Protein AF-G4HAF7-F1 (afdb_monomer_lite)

InterPro domains:
  IPR031161 Peptidase family M60 domain [PF13402] (34-99)
  IPR042279 Peptidase M60, enhancin-like domain 3 [G3DSA:1.10.390.30] (3-137)

Structure (mmCIF, N/CA/C/O backbone):
data_AF-G4HAF7-F1
#
_entry.id   AF-G4HAF7-F1
#
loop_
_atom_site.group_PDB
_atom_site.id
_atom_site.type_symbol
_atom_site.label_atom_id
_atom_site.label_alt_id
_atom_site.label_comp_id
_atom_site.label_asym_id
_atom_site.label_entity_id
_atom_site.label_seq_id
_atom_site.pdbx_PDB_ins_code
_atom_site.Cartn_x
_atom_site.Cartn_y
_atom_site.Cartn_z
_atom_site.occupancy
_atom_site.B_iso_or_equiv
_atom_site.auth_seq_id
_atom_site.auth_comp_id
_atom_site.auth_asym_id
_atom_site.auth_atom_id
_atom_site.pdbx_PDB_model_num
ATOM 1 N N . MET A 1 1 ? 30.354 18.054 -32.742 1.00 60.12 1 MET A N 1
ATOM 2 C CA . MET A 1 1 ? 30.202 17.429 -34.072 1.00 60.12 1 MET A CA 1
ATOM 3 C C . MET A 1 1 ? 30.451 18.497 -35.129 1.00 60.12 1 MET A C 1
ATOM 5 O O . MET A 1 1 ? 29.986 19.615 -34.930 1.00 60.12 1 MET A O 1
ATOM 9 N N . ILE A 1 2 ? 31.248 18.208 -36.164 1.00 74.06 2 ILE A N 1
ATOM 10 C CA . ILE A 1 2 ? 31.478 19.149 -37.274 1.00 74.06 2 ILE A CA 1
ATOM 11 C C . ILE A 1 2 ? 30.170 19.248 -38.061 1.00 74.06 2 ILE A C 1
ATOM 13 O O . ILE A 1 2 ? 29.570 18.222 -38.366 1.00 74.06 2 ILE A O 1
ATOM 17 N N . ARG A 1 3 ? 29.719 20.471 -38.337 1.00 81.06 3 ARG A N 1
ATOM 18 C CA . ARG A 1 3 ? 28.503 20.747 -39.108 1.00 81.06 3 ARG A CA 1
ATOM 19 C C . ARG A 1 3 ? 28.877 21.439 -40.411 1.00 81.06 3 ARG A C 1
ATOM 21 O O . ARG 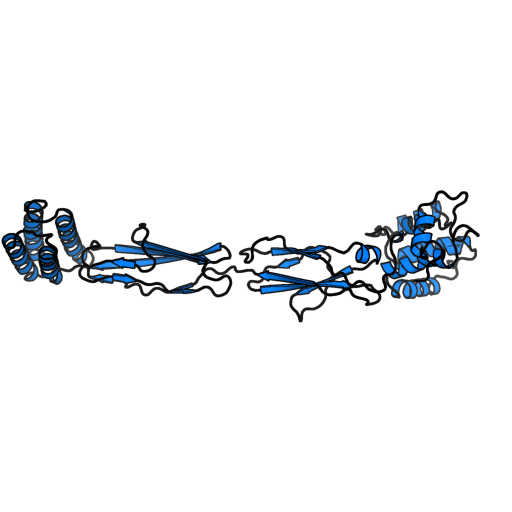A 1 3 ? 29.844 22.204 -40.439 1.00 81.06 3 ARG A O 1
ATOM 28 N N . ASN A 1 4 ? 28.133 21.160 -41.474 1.00 82.88 4 ASN A N 1
ATOM 29 C CA . ASN A 1 4 ? 28.279 21.844 -42.753 1.00 82.88 4 ASN A CA 1
ATOM 30 C C . ASN A 1 4 ? 27.682 23.270 -42.696 1.00 82.88 4 ASN A C 1
ATOM 32 O O . ASN A 1 4 ? 27.194 23.717 -41.656 1.00 82.88 4 ASN A O 1
ATOM 36 N N . ALA A 1 5 ? 27.724 23.995 -43.819 1.00 80.31 5 ALA A N 1
ATOM 37 C CA . ALA A 1 5 ? 27.204 25.363 -43.914 1.00 80.31 5 ALA A CA 1
ATOM 38 C C . ALA A 1 5 ? 25.693 25.475 -43.616 1.00 80.31 5 ALA A C 1
ATOM 40 O O . ALA A 1 5 ? 25.249 26.516 -43.139 1.00 80.31 5 ALA A O 1
ATOM 41 N N . ASP A 1 6 ? 24.936 24.396 -43.828 1.00 84.56 6 ASP A N 1
ATOM 42 C CA . ASP A 1 6 ? 23.498 24.301 -43.547 1.00 84.56 6 ASP A CA 1
ATOM 43 C C . ASP A 1 6 ? 23.204 23.841 -42.106 1.00 84.56 6 ASP A C 1
ATOM 45 O O . ASP A 1 6 ? 22.056 23.594 -41.741 1.00 84.56 6 ASP A O 1
ATOM 49 N N . GLY A 1 7 ? 24.237 23.700 -41.268 1.00 86.06 7 GLY A N 1
ATOM 50 C CA . GLY A 1 7 ? 24.111 23.278 -39.875 1.00 86.06 7 GLY A CA 1
ATOM 51 C C . GLY A 1 7 ? 23.881 21.776 -39.671 1.00 86.06 7 GLY A C 1
ATOM 52 O O . GLY A 1 7 ? 23.679 21.374 -38.521 1.00 86.06 7 GLY A O 1
ATOM 53 N N . LYS A 1 8 ? 23.947 20.967 -40.736 1.00 87.94 8 LYS A N 1
ATOM 54 C CA . LYS A 1 8 ? 23.787 19.505 -40.713 1.00 87.94 8 LYS A CA 1
ATOM 55 C C . LYS A 1 8 ? 25.094 18.817 -40.354 1.00 87.94 8 LYS A C 1
ATOM 57 O O . LYS A 1 8 ? 26.158 19.216 -40.837 1.00 87.94 8 LYS A O 1
ATOM 62 N N . ASP A 1 9 ? 25.026 17.790 -39.520 1.00 90.00 9 ASP A N 1
ATOM 63 C CA . ASP A 1 9 ? 26.158 16.895 -39.285 1.00 90.00 9 ASP A CA 1
ATOM 64 C C . ASP A 1 9 ? 26.115 15.651 -40.190 1.00 90.00 9 ASP A C 1
ATOM 66 O O . ASP A 1 9 ? 25.232 15.490 -41.033 1.00 90.00 9 ASP A O 1
ATOM 70 N N . PHE A 1 10 ? 27.110 14.774 -40.044 1.00 91.06 10 PHE A N 1
ATOM 71 C CA . PHE A 1 10 ? 27.232 13.574 -40.873 1.00 91.06 10 PHE A CA 1
ATOM 72 C C . PHE A 1 10 ? 26.073 12.581 -40.679 1.00 91.06 10 PHE A C 1
ATOM 74 O O . PHE A 1 10 ? 25.782 11.835 -41.611 1.00 91.06 10 PHE A O 1
ATOM 81 N N . TYR A 1 11 ? 25.393 12.577 -39.523 1.00 91.50 11 TYR A N 1
ATOM 82 C CA . TYR A 1 11 ? 24.207 11.742 -39.299 1.00 91.50 11 TYR A CA 1
ATOM 83 C C . TYR A 1 11 ? 22.990 12.322 -40.009 1.00 91.50 11 TYR A C 1
ATOM 85 O O . TYR A 1 11 ? 22.269 11.580 -40.667 1.00 91.50 11 TYR A O 1
ATOM 93 N N . ASP A 1 12 ? 22.793 13.640 -39.939 1.00 92.00 12 ASP A N 1
ATOM 94 C CA . ASP A 1 12 ? 21.685 14.296 -40.641 1.00 92.00 12 ASP A CA 1
ATOM 95 C C . ASP A 1 12 ? 21.792 14.051 -42.163 1.00 92.00 12 ASP A C 1
ATOM 97 O O . ASP A 1 12 ? 20.819 13.674 -42.814 1.00 92.00 12 ASP A O 1
ATOM 101 N N . LEU A 1 13 ? 23.004 14.166 -42.723 1.00 93.81 13 LEU A N 1
ATOM 102 C CA . LEU A 1 13 ? 23.277 13.873 -44.137 1.00 93.81 13 LEU A CA 1
ATOM 103 C C . LEU A 1 13 ? 23.095 12.387 -44.486 1.00 93.81 13 LEU A C 1
ATOM 105 O O . LEU A 1 13 ? 22.583 12.059 -45.556 1.00 93.81 13 LEU A O 1
ATOM 109 N N . ALA A 1 14 ? 23.502 11.484 -43.593 1.00 94.88 14 ALA A N 1
ATOM 110 C CA . ALA A 1 14 ? 23.286 10.050 -43.751 1.00 94.88 14 ALA A CA 1
ATOM 111 C C . ALA A 1 14 ? 21.793 9.686 -43.782 1.00 94.88 14 ALA A C 1
ATOM 113 O O . ALA A 1 14 ? 21.371 8.900 -44.632 1.00 94.88 14 ALA A O 1
ATOM 114 N N . PHE A 1 15 ? 20.989 10.264 -42.886 1.00 95.00 15 PHE A N 1
ATOM 115 C CA . PHE A 1 15 ? 19.544 10.037 -42.839 1.00 95.00 15 PHE A CA 1
ATOM 116 C C . PHE A 1 15 ? 18.868 10.527 -44.120 1.00 95.00 15 PHE A C 1
ATOM 118 O O . PHE A 1 15 ? 18.129 9.769 -44.746 1.00 95.00 15 PHE A O 1
ATOM 125 N N . GLU A 1 16 ? 19.215 11.730 -44.585 1.00 94.81 16 GLU A N 1
ATOM 126 C CA . GLU A 1 16 ? 18.728 12.255 -45.866 1.00 94.81 16 GLU A CA 1
ATOM 127 C C . GLU A 1 16 ? 19.120 11.361 -47.045 1.00 94.81 16 GLU A C 1
ATOM 129 O O . GLU A 1 16 ? 18.289 11.066 -47.905 1.00 94.81 16 GLU A O 1
ATOM 134 N N . TYR A 1 17 ? 20.363 10.870 -47.079 1.00 96.00 17 TYR A N 1
ATOM 135 C CA . TYR A 1 17 ? 20.796 9.915 -48.096 1.00 96.00 17 TYR A CA 1
ATOM 136 C C . TYR A 1 17 ? 19.921 8.657 -48.084 1.00 96.00 17 TYR A C 1
ATOM 138 O O . TYR A 1 17 ? 19.423 8.258 -49.141 1.00 96.00 17 TYR A O 1
ATOM 146 N N . MET A 1 18 ? 19.682 8.052 -46.919 1.00 95.50 18 MET A N 1
ATOM 147 C CA . MET A 1 18 ? 18.880 6.830 -46.789 1.00 95.50 18 MET A CA 1
ATOM 148 C C . MET A 1 18 ? 17.408 7.029 -47.161 1.00 95.50 18 MET A C 1
ATOM 150 O O . MET A 1 18 ? 16.818 6.121 -47.747 1.00 95.50 18 MET A O 1
ATOM 154 N N . GLU A 1 19 ? 16.850 8.213 -46.924 1.00 94.75 19 GLU A N 1
ATOM 155 C CA . GLU A 1 19 ? 15.467 8.564 -47.278 1.00 94.75 19 GLU A CA 1
ATOM 156 C C . GLU A 1 19 ? 15.314 9.081 -48.721 1.00 94.75 19 GLU A C 1
ATOM 158 O O . GLU A 1 19 ? 14.199 9.178 -49.225 1.00 94.75 19 GLU A O 1
ATOM 163 N N . SER A 1 20 ? 16.417 9.380 -49.414 1.00 94.12 20 SER A N 1
ATOM 164 C CA . SER A 1 20 ? 16.382 9.917 -50.779 1.00 94.12 20 SER A CA 1
ATOM 165 C C . SER A 1 20 ? 16.084 8.882 -51.875 1.00 94.12 20 SER A C 1
ATOM 167 O O . SER A 1 20 ? 16.511 7.723 -51.803 1.00 94.12 20 SER A O 1
ATOM 169 N N . ASP A 1 21 ? 15.473 9.370 -52.960 1.00 93.31 21 ASP A N 1
ATOM 170 C CA . ASP A 1 21 ? 15.228 8.654 -54.223 1.00 93.31 21 ASP A CA 1
ATOM 171 C C . ASP A 1 21 ? 16.281 8.988 -55.302 1.00 93.31 21 ASP A C 1
ATOM 173 O O . ASP A 1 21 ? 15.967 9.183 -56.480 1.00 93.31 21 ASP A O 1
ATOM 177 N N . LEU A 1 22 ? 17.555 9.118 -54.912 1.00 92.62 22 LEU A N 1
ATOM 178 C CA . LEU A 1 22 ? 18.625 9.473 -55.850 1.00 92.62 22 LEU A CA 1
ATOM 179 C C . LEU A 1 22 ? 18.717 8.460 -57.017 1.00 92.62 22 LEU A C 1
ATOM 181 O O . LEU A 1 22 ? 18.793 7.248 -56.784 1.00 92.62 22 LEU A O 1
ATOM 185 N N . PRO A 1 23 ? 18.765 8.915 -58.285 1.00 92.00 23 PRO A N 1
ATOM 186 C CA . PRO A 1 23 ? 18.952 8.021 -59.423 1.00 92.00 23 PRO A CA 1
ATOM 187 C C . PRO A 1 23 ? 20.258 7.229 -59.303 1.00 92.00 23 PRO A C 1
ATOM 189 O O . PRO A 1 23 ? 21.335 7.807 -59.165 1.00 92.00 23 PRO A O 1
ATOM 192 N N . GLY A 1 24 ? 20.168 5.898 -59.366 1.00 92.00 24 GLY A N 1
ATOM 193 C CA . GLY A 1 24 ? 21.337 5.027 -59.211 1.00 92.00 24 GLY A CA 1
ATOM 194 C C . GLY A 1 24 ? 21.955 5.076 -57.810 1.00 92.00 24 GLY A C 1
ATOM 195 O O . GLY A 1 24 ? 23.168 4.912 -57.677 1.00 92.00 24 GLY A O 1
ATOM 196 N N . LYS A 1 25 ? 21.150 5.350 -56.774 1.00 95.31 25 LYS A N 1
ATOM 197 C CA . LYS A 1 25 ? 21.575 5.328 -55.371 1.00 95.31 25 LYS A CA 1
ATOM 198 C C . LYS A 1 25 ? 22.290 4.022 -55.028 1.00 95.31 25 LYS A C 1
ATOM 200 O O . LYS A 1 25 ? 21.730 2.940 -55.193 1.00 95.31 25 LYS A O 1
ATOM 205 N N . SER A 1 26 ? 23.522 4.141 -54.550 1.00 95.44 26 SER A N 1
ATOM 206 C CA . SER A 1 26 ? 24.348 3.011 -54.129 1.00 95.44 26 SER A CA 1
ATOM 207 C C . SER A 1 26 ? 25.354 3.473 -53.086 1.00 95.44 26 SER A C 1
ATOM 209 O O . SER A 1 26 ? 25.926 4.558 -53.217 1.00 95.44 26 SER A O 1
ATOM 211 N N . PHE A 1 27 ? 25.600 2.654 -52.067 1.00 96.00 27 PHE A N 1
ATOM 212 C CA . PHE A 1 27 ? 26.621 2.938 -51.063 1.00 96.00 27 PHE A CA 1
ATOM 213 C C . PHE A 1 27 ? 27.988 3.133 -51.736 1.00 96.00 27 PHE A C 1
ATOM 215 O O . PHE A 1 27 ? 28.360 2.373 -52.632 1.00 96.00 27 PHE A O 1
ATOM 222 N N . GLY A 1 28 ? 28.730 4.160 -51.320 1.00 92.00 28 GLY A N 1
ATOM 223 C CA . GLY A 1 28 ? 30.043 4.502 -51.872 1.00 92.00 28 GLY A CA 1
ATOM 224 C C . GLY A 1 28 ? 30.026 5.174 -53.253 1.00 92.00 28 GLY A C 1
ATOM 225 O O . GLY A 1 28 ? 31.095 5.497 -53.774 1.00 92.00 28 GLY A O 1
ATOM 226 N N . ALA A 1 29 ? 28.857 5.420 -53.857 1.00 93.06 29 ALA A N 1
ATOM 227 C CA . ALA A 1 29 ? 28.780 6.105 -55.144 1.00 93.06 29 ALA A CA 1
ATOM 228 C C . ALA A 1 29 ? 29.242 7.567 -55.026 1.00 93.06 29 ALA A C 1
ATOM 230 O O . ALA A 1 29 ? 28.841 8.309 -54.121 1.00 93.06 29 ALA A O 1
ATOM 231 N N . SER A 1 30 ? 30.096 7.977 -55.968 1.00 89.38 30 SER A N 1
ATOM 232 C CA . SER A 1 30 ? 30.702 9.308 -55.978 1.00 89.38 30 SER A CA 1
ATOM 233 C C . SER A 1 30 ? 29.640 10.403 -56.108 1.00 89.38 30 SER A C 1
ATOM 235 O O . SER A 1 30 ? 28.759 10.326 -56.962 1.00 89.38 30 SER A O 1
ATOM 237 N N . GLY A 1 31 ? 29.735 11.427 -55.258 1.00 88.25 31 GLY A N 1
ATOM 238 C CA . GLY A 1 31 ? 28.859 12.600 -55.292 1.00 88.25 31 GLY A CA 1
ATOM 239 C C . GLY A 1 31 ? 27.472 12.416 -54.667 1.00 88.25 31 GLY A C 1
ATOM 240 O O . GLY A 1 31 ? 26.718 13.382 -54.651 1.00 88.25 31 GLY A O 1
ATOM 241 N N . GLN A 1 32 ? 27.129 11.230 -54.146 1.00 92.44 32 GLN A N 1
ATOM 242 C CA . GLN A 1 32 ? 25.836 10.992 -53.481 1.00 92.44 32 GLN A CA 1
ATOM 243 C C . GLN A 1 32 ? 25.874 11.251 -51.966 1.00 92.44 32 GLN A C 1
ATOM 245 O O . GLN A 1 32 ? 24.903 11.750 -51.408 1.00 92.44 32 GLN A O 1
ATOM 250 N N . LEU A 1 33 ? 26.993 10.933 -51.313 1.00 93.38 33 LEU A N 1
ATOM 251 C CA . LEU A 1 33 ? 27.267 11.213 -49.903 1.00 93.38 33 LEU A CA 1
ATOM 252 C C . LEU A 1 33 ? 28.787 11.317 -49.719 1.00 93.38 33 LEU A C 1
ATOM 254 O O . LEU A 1 33 ? 29.553 10.720 -50.482 1.00 93.38 33 LEU A O 1
ATOM 258 N N . ASP A 1 34 ? 29.241 12.106 -48.748 1.00 90.56 34 ASP A N 1
ATOM 259 C CA . ASP A 1 34 ? 30.668 12.204 -48.450 1.00 90.56 34 ASP A CA 1
ATOM 260 C C . ASP A 1 34 ? 31.193 10.966 -47.692 1.00 90.56 34 ASP A C 1
ATOM 262 O O . ASP A 1 34 ? 30.436 10.129 -47.193 1.00 90.56 34 ASP A O 1
ATOM 266 N N . LEU A 1 35 ? 32.523 10.843 -47.613 1.00 89.69 35 LEU A N 1
ATOM 267 C CA . LEU A 1 35 ? 33.188 9.723 -46.940 1.00 89.69 35 LEU A CA 1
ATOM 268 C C . LEU A 1 35 ? 32.777 9.590 -45.465 1.00 89.69 35 LEU A C 1
ATOM 270 O O . LEU A 1 35 ? 32.591 8.471 -44.996 1.00 89.69 35 LEU A O 1
ATOM 274 N N . PHE A 1 36 ? 32.620 10.697 -44.736 1.00 89.62 36 PHE A N 1
ATOM 275 C CA . PHE A 1 36 ? 32.220 10.672 -43.327 1.00 89.62 36 PHE A CA 1
ATOM 276 C C . PHE A 1 36 ? 30.745 10.302 -43.153 1.00 89.62 36 PHE A C 1
ATOM 278 O O . PHE A 1 36 ? 30.413 9.608 -42.195 1.00 89.62 36 PHE A O 1
ATOM 285 N N . GLY A 1 37 ? 29.879 10.678 -44.092 1.00 92.19 37 GLY A N 1
ATOM 286 C CA . GLY A 1 37 ? 28.496 10.221 -44.154 1.00 92.19 37 GLY A CA 1
ATOM 287 C C . GLY A 1 37 ? 28.408 8.707 -44.353 1.00 92.19 37 GLY A C 1
ATOM 288 O O . GLY A 1 37 ? 27.674 8.042 -43.631 1.00 92.19 37 GLY A O 1
ATOM 289 N N . TYR A 1 38 ? 29.214 8.120 -45.245 1.00 95.25 38 TYR A N 1
ATOM 290 C CA . TYR A 1 38 ? 29.262 6.656 -45.394 1.00 95.25 38 TYR A CA 1
ATOM 291 C C . TYR A 1 38 ? 29.859 5.941 -44.168 1.00 95.25 38 TYR A C 1
ATOM 293 O O . TYR A 1 38 ? 29.471 4.809 -43.869 1.00 95.25 38 TYR A O 1
ATOM 301 N N . LEU A 1 39 ? 30.759 6.588 -43.414 1.00 94.69 39 LEU A N 1
ATOM 302 C CA . LEU A 1 39 ? 31.277 6.041 -42.151 1.00 94.69 39 LEU A CA 1
ATOM 303 C C . LEU A 1 39 ? 30.194 5.891 -41.071 1.00 94.69 39 LEU A C 1
ATOM 305 O O . LEU A 1 39 ? 30.363 5.074 -40.161 1.00 94.69 39 LEU A O 1
ATOM 309 N N . VAL A 1 40 ? 29.074 6.615 -41.174 1.00 95.38 40 VAL A N 1
ATOM 310 C CA . VAL A 1 40 ? 27.962 6.506 -40.219 1.00 95.38 40 VAL A CA 1
ATOM 311 C C . VAL A 1 40 ? 27.390 5.089 -40.182 1.00 95.38 40 VAL A C 1
ATOM 313 O O . VAL A 1 40 ? 27.146 4.597 -39.085 1.00 95.38 40 VAL A O 1
ATOM 316 N N . MET A 1 41 ? 27.279 4.385 -41.316 1.00 97.12 41 MET A N 1
ATOM 317 C CA . MET A 1 41 ? 26.831 2.981 -41.343 1.00 97.12 41 MET A CA 1
ATOM 318 C C . MET A 1 41 ? 27.665 2.117 -40.388 1.00 97.12 41 MET A C 1
ATOM 320 O O . MET A 1 41 ? 27.145 1.393 -39.540 1.00 97.12 41 MET A O 1
ATOM 324 N N . PHE A 1 42 ? 28.989 2.231 -40.478 1.00 95.56 42 PHE A N 1
ATOM 325 C CA . PHE A 1 42 ? 29.888 1.480 -39.611 1.00 95.56 42 PHE A CA 1
ATOM 326 C C . PHE A 1 42 ? 29.765 1.931 -38.153 1.00 95.56 42 PHE A C 1
ATOM 328 O O . PHE A 1 42 ? 29.777 1.105 -37.231 1.00 95.56 42 PHE A O 1
ATOM 335 N N . ARG A 1 43 ? 29.606 3.236 -37.919 1.00 92.81 43 ARG A N 1
ATOM 336 C CA . ARG A 1 43 ? 29.436 3.757 -36.565 1.00 92.81 43 ARG A CA 1
ATOM 337 C C . ARG A 1 43 ? 28.151 3.244 -35.915 1.00 92.81 43 ARG A C 1
ATOM 339 O O . ARG A 1 43 ? 28.205 2.834 -34.759 1.00 92.81 43 ARG A O 1
ATOM 346 N N . GLN A 1 44 ? 27.048 3.162 -36.650 1.00 94.62 44 GLN A N 1
ATOM 347 C CA . GLN A 1 44 ? 25.764 2.644 -36.169 1.00 94.62 44 GLN A CA 1
ATOM 348 C C . GLN A 1 44 ? 25.851 1.197 -35.678 1.00 94.62 44 GLN A C 1
ATOM 350 O O . GLN A 1 44 ? 25.311 0.891 -34.617 1.00 94.62 44 GLN A O 1
ATOM 355 N N . LEU A 1 45 ? 26.624 0.339 -36.352 1.00 94.50 45 LEU A N 1
ATOM 356 C CA . LEU A 1 45 ? 26.888 -1.021 -35.863 1.00 94.50 45 LEU A CA 1
ATOM 357 C C . LEU A 1 45 ? 27.611 -1.015 -34.506 1.00 94.50 45 LEU A C 1
ATOM 359 O O . LEU A 1 45 ? 27.231 -1.754 -33.603 1.00 94.50 45 LEU A O 1
ATOM 363 N N . SER A 1 46 ? 28.602 -0.135 -34.304 1.00 91.19 46 SER A N 1
ATOM 364 C CA . SER A 1 46 ? 29.253 -0.021 -32.984 1.00 91.19 46 SER A CA 1
ATOM 365 C C . SER A 1 46 ? 28.369 0.616 -31.909 1.00 91.19 46 SER A C 1
ATOM 367 O O . SER A 1 46 ? 28.576 0.353 -30.728 1.00 91.19 46 SER A O 1
ATOM 369 N N . LEU A 1 47 ? 27.400 1.457 -32.285 1.00 89.56 47 LEU A N 1
ATOM 370 C CA . LEU A 1 47 ? 26.418 1.997 -31.341 1.00 89.56 47 LEU A CA 1
ATOM 371 C C . LEU A 1 47 ? 25.451 0.897 -30.886 1.00 89.56 47 LEU A C 1
ATOM 373 O O . LEU A 1 47 ? 25.156 0.803 -29.699 1.00 89.56 47 LEU A O 1
ATOM 377 N N . ALA A 1 48 ? 25.032 0.030 -31.810 1.00 90.62 48 ALA A N 1
ATOM 378 C CA . ALA A 1 48 ? 24.115 -1.073 -31.545 1.00 90.62 48 ALA A CA 1
ATOM 379 C C . ALA A 1 48 ? 24.749 -2.222 -30.741 1.00 90.62 48 ALA A C 1
ATOM 381 O O . ALA A 1 48 ? 24.131 -2.738 -29.805 1.00 90.62 48 ALA A O 1
ATOM 382 N N . TYR A 1 49 ? 25.978 -2.612 -31.096 1.00 90.69 49 TYR A N 1
ATOM 383 C CA . TYR A 1 49 ? 26.615 -3.846 -30.613 1.00 90.69 49 TYR A CA 1
ATOM 384 C C . TYR A 1 49 ? 27.915 -3.622 -29.829 1.00 90.69 49 TYR A C 1
ATOM 386 O O . TYR A 1 49 ? 28.474 -4.563 -29.272 1.00 90.69 49 TYR A O 1
ATOM 394 N N . GLY A 1 50 ? 28.389 -2.379 -29.729 1.00 88.06 50 GLY A N 1
ATOM 395 C CA . GLY A 1 50 ? 29.602 -2.030 -28.994 1.00 88.06 50 GLY A CA 1
ATOM 396 C C . GLY A 1 50 ? 30.870 -2.184 -29.831 1.00 88.06 50 GLY A C 1
ATOM 397 O O . GLY A 1 50 ? 30.837 -2.530 -31.011 1.00 88.06 50 GLY A O 1
ATOM 398 N N . TRP A 1 51 ? 32.022 -1.892 -29.224 1.00 87.69 51 TRP A N 1
ATOM 399 C CA . TRP A 1 51 ? 33.317 -2.018 -29.906 1.00 87.69 51 TRP A CA 1
ATOM 400 C C . TRP A 1 51 ? 33.745 -3.473 -30.120 1.00 87.69 51 TRP A C 1
ATOM 402 O O . TRP A 1 51 ? 34.424 -3.763 -31.107 1.00 87.69 51 TRP A O 1
ATOM 412 N N . ASP A 1 52 ? 33.298 -4.381 -29.249 1.00 89.56 52 ASP A N 1
ATOM 413 C CA . ASP A 1 52 ? 33.606 -5.809 -29.344 1.00 89.56 52 ASP A CA 1
ATOM 414 C C . ASP A 1 52 ? 33.046 -6.429 -30.626 1.00 89.56 52 ASP A C 1
ATOM 416 O O . ASP A 1 52 ? 33.707 -7.274 -31.216 1.00 89.56 52 ASP A O 1
ATOM 420 N N . PHE A 1 53 ? 31.928 -5.912 -31.155 1.00 94.69 53 PHE A N 1
ATOM 421 C CA . PHE A 1 53 ? 31.403 -6.311 -32.464 1.00 94.69 53 PHE A CA 1
ATOM 422 C C . PHE A 1 53 ? 32.473 -6.267 -33.555 1.00 94.69 53 PHE A C 1
ATOM 424 O O . PHE A 1 53 ? 32.644 -7.225 -34.303 1.00 94.69 53 PHE A O 1
ATOM 431 N N . TYR A 1 54 ? 33.234 -5.173 -33.639 1.00 95.44 54 TYR A N 1
ATOM 432 C CA . TYR A 1 54 ? 34.296 -5.085 -34.632 1.00 95.44 54 TYR A CA 1
ATOM 433 C C . TYR A 1 54 ? 35.457 -6.010 -34.288 1.00 95.44 54 TYR A C 1
ATOM 435 O O . TYR A 1 54 ? 36.010 -6.623 -35.197 1.00 95.44 54 TYR A O 1
ATOM 443 N N . ALA A 1 55 ? 35.837 -6.145 -33.017 1.00 94.44 55 ALA A N 1
ATOM 444 C CA . ALA A 1 55 ? 36.896 -7.075 -32.627 1.00 94.44 55 ALA A CA 1
ATOM 445 C C . ALA A 1 55 ? 36.558 -8.523 -33.035 1.00 94.44 55 ALA A C 1
ATOM 447 O O . ALA A 1 55 ? 37.395 -9.208 -33.638 1.00 94.44 55 ALA A O 1
ATOM 448 N N . ASP A 1 56 ? 35.318 -8.938 -32.791 1.00 95.44 56 ASP A N 1
ATOM 449 C CA . ASP A 1 56 ? 34.787 -10.256 -33.121 1.00 95.44 56 ASP A CA 1
ATOM 450 C C . ASP A 1 56 ? 34.605 -10.437 -34.623 1.00 95.44 56 ASP A C 1
ATOM 452 O O . ASP A 1 56 ? 34.999 -11.472 -35.158 1.00 95.44 56 ASP A O 1
ATOM 456 N N . LEU A 1 57 ? 34.122 -9.419 -35.338 1.00 96.50 57 LEU A N 1
ATOM 457 C CA . LEU A 1 57 ? 34.022 -9.451 -36.796 1.00 96.50 57 LEU A CA 1
ATOM 458 C C . LEU A 1 57 ? 35.405 -9.656 -37.430 1.00 96.50 57 LEU A C 1
ATOM 460 O O . LEU A 1 57 ? 35.592 -10.559 -38.243 1.00 96.50 57 LEU A O 1
ATOM 464 N N . HIS A 1 58 ? 36.412 -8.881 -37.013 1.00 95.50 58 HIS A N 1
ATOM 465 C CA . HIS A 1 58 ? 37.784 -9.039 -37.510 1.00 95.50 58 HIS A CA 1
ATOM 466 C C . HIS A 1 58 ? 38.361 -10.418 -37.174 1.00 95.50 58 HIS A C 1
ATOM 468 O O . HIS A 1 58 ? 39.106 -10.989 -37.975 1.00 95.50 58 HIS A O 1
ATOM 474 N N . LYS A 1 59 ? 38.052 -10.965 -35.993 1.00 95.31 59 LYS A N 1
ATOM 475 C CA . LYS A 1 59 ? 38.447 -12.327 -35.625 1.00 95.31 59 LYS A CA 1
ATOM 476 C C . LYS A 1 59 ? 37.780 -13.356 -36.538 1.00 95.31 59 LYS A C 1
ATOM 478 O O . LYS A 1 59 ? 38.492 -14.189 -37.090 1.00 95.31 59 LYS A O 1
ATOM 483 N N . ALA A 1 60 ? 36.476 -13.242 -36.756 1.00 92.88 60 ALA A N 1
ATOM 484 C CA . ALA A 1 60 ? 35.709 -14.150 -37.595 1.00 92.88 60 ALA A CA 1
ATOM 485 C C . ALA A 1 60 ? 36.237 -14.170 -39.042 1.00 92.88 60 ALA A C 1
ATOM 487 O O . ALA A 1 60 ? 36.397 -15.241 -39.618 1.00 92.88 60 ALA A O 1
ATOM 488 N N . TYR A 1 61 ? 36.628 -13.016 -39.596 1.00 92.44 61 TYR A N 1
ATOM 489 C CA . TYR A 1 61 ? 37.296 -12.943 -40.903 1.00 92.44 61 TYR A CA 1
ATOM 490 C C . TYR A 1 61 ? 38.650 -13.667 -40.945 1.00 92.44 61 TYR A C 1
ATOM 492 O O . TYR A 1 61 ? 38.955 -14.335 -41.929 1.00 92.44 61 TYR A O 1
ATOM 500 N N . ARG A 1 62 ? 39.471 -13.559 -39.891 1.00 93.81 62 ARG A N 1
ATOM 501 C CA . ARG A 1 62 ? 40.771 -14.258 -39.814 1.00 93.81 62 ARG A CA 1
ATOM 502 C C . ARG A 1 62 ? 40.630 -15.774 -39.692 1.00 93.81 62 ARG A C 1
ATOM 504 O O . ARG A 1 62 ? 41.564 -16.493 -40.031 1.00 93.81 62 ARG A O 1
ATOM 511 N N . GLU A 1 63 ? 39.500 -16.238 -39.174 1.00 93.44 63 GLU A N 1
ATOM 512 C CA . GLU A 1 63 ? 39.201 -17.656 -38.966 1.00 93.44 63 GLU A CA 1
ATOM 513 C C . GLU A 1 63 ? 38.490 -18.297 -40.170 1.00 93.44 63 GLU A C 1
ATOM 515 O O . GLU A 1 63 ? 38.295 -19.514 -40.181 1.00 93.44 63 GLU A O 1
ATOM 520 N N . LEU A 1 64 ? 38.150 -17.518 -41.208 1.00 91.81 64 LEU A N 1
ATOM 521 C CA . LEU A 1 64 ? 37.577 -18.058 -42.439 1.00 91.81 64 LEU A CA 1
ATOM 522 C C . LEU A 1 64 ? 38.560 -19.034 -43.112 1.00 91.81 64 LEU A C 1
ATOM 524 O O . LEU A 1 64 ? 39.734 -18.702 -43.310 1.00 91.81 64 LEU A O 1
ATOM 528 N N . PRO A 1 65 ? 38.098 -20.231 -43.524 1.00 93.12 65 PRO A N 1
ATOM 529 C CA . PRO A 1 65 ? 38.885 -21.116 -44.369 1.00 93.12 65 PRO A CA 1
ATOM 530 C C . PRO A 1 65 ? 39.353 -20.388 -45.630 1.00 93.12 65 PRO A C 1
ATOM 532 O O . PRO A 1 65 ? 38.598 -19.620 -46.219 1.00 93.12 65 PRO A O 1
ATOM 535 N N . ALA A 1 66 ? 40.561 -20.694 -46.112 1.00 89.94 66 ALA A N 1
ATOM 536 C CA . ALA A 1 66 ? 41.111 -20.052 -47.310 1.00 89.94 66 ALA A CA 1
ATOM 537 C C . ALA A 1 66 ? 40.201 -20.183 -48.549 1.00 89.94 66 ALA A C 1
ATOM 539 O O . ALA A 1 66 ? 40.200 -19.307 -49.405 1.00 89.94 66 ALA A O 1
ATOM 540 N N . SER A 1 67 ? 39.402 -21.254 -48.631 1.00 90.75 67 SER A N 1
ATOM 541 C CA . SER A 1 67 ? 38.415 -21.476 -49.696 1.00 90.75 67 SER A CA 1
ATOM 542 C C . SER A 1 67 ? 37.160 -20.601 -49.599 1.00 90.75 67 SER A C 1
ATOM 544 O O . SER A 1 67 ? 36.352 -20.618 -50.521 1.00 90.75 67 SER A O 1
ATOM 546 N N . GLN A 1 68 ? 36.965 -19.892 -48.488 1.00 87.62 68 GLN A N 1
ATOM 547 C CA . GLN A 1 68 ? 35.822 -19.015 -48.216 1.00 87.62 68 GLN A CA 1
ATOM 548 C C . GLN A 1 68 ? 36.224 -17.536 -48.137 1.00 87.62 68 GLN A C 1
ATOM 550 O O . GLN A 1 68 ? 35.372 -16.690 -47.875 1.00 87.62 68 GLN A O 1
ATOM 555 N N . LEU A 1 69 ? 37.506 -17.214 -48.342 1.00 89.81 69 LEU A N 1
ATOM 556 C CA . LEU A 1 69 ? 37.955 -15.828 -48.408 1.00 89.81 69 LEU A CA 1
ATOM 557 C C . LEU A 1 69 ? 37.447 -15.183 -49.708 1.00 89.81 69 LEU A C 1
ATOM 559 O O . LEU A 1 69 ? 37.617 -15.780 -50.774 1.00 89.81 69 LEU A O 1
ATOM 563 N N . PRO A 1 70 ? 36.849 -13.981 -49.641 1.00 93.44 70 PRO A N 1
ATOM 564 C CA . PRO A 1 70 ? 36.380 -13.286 -50.832 1.00 93.44 70 PRO A CA 1
ATOM 565 C C . PRO A 1 70 ? 37.564 -12.884 -51.722 1.00 93.44 70 PRO A C 1
ATOM 567 O O . PRO A 1 70 ? 38.597 -12.432 -51.225 1.00 93.44 70 PRO A O 1
ATOM 570 N N . ALA A 1 71 ? 37.421 -13.055 -53.036 1.00 92.50 71 ALA A N 1
ATOM 571 C CA . ALA A 1 71 ? 38.452 -12.740 -54.028 1.00 92.50 71 ALA A CA 1
ATOM 572 C C . ALA A 1 71 ? 38.109 -11.503 -54.871 1.00 92.50 71 ALA A C 1
ATOM 574 O O . ALA A 1 71 ? 38.984 -10.928 -55.523 1.00 92.50 71 ALA A O 1
ATOM 575 N N . THR A 1 72 ? 36.839 -11.095 -54.881 1.00 96.25 72 THR A N 1
ATOM 576 C CA . THR A 1 72 ? 36.353 -9.915 -55.603 1.00 96.25 72 THR A CA 1
ATOM 577 C C . THR A 1 72 ? 35.693 -8.912 -54.662 1.00 96.25 72 THR A C 1
ATOM 579 O O . THR A 1 72 ? 35.156 -9.276 -53.621 1.00 96.25 72 THR A O 1
ATOM 582 N N . ASN A 1 73 ? 35.647 -7.642 -55.072 1.00 94.19 73 ASN A N 1
ATOM 583 C CA . ASN A 1 73 ? 35.000 -6.580 -54.295 1.00 94.19 73 ASN A CA 1
ATOM 584 C C . ASN A 1 73 ? 33.506 -6.868 -54.026 1.00 94.19 73 ASN A C 1
ATOM 586 O O . ASN A 1 73 ? 32.977 -6.477 -52.993 1.00 94.19 73 ASN A O 1
ATOM 590 N N . GLN A 1 74 ? 32.817 -7.567 -54.940 1.00 96.75 74 GLN A N 1
ATOM 591 C CA . GLN A 1 74 ? 31.427 -7.984 -54.724 1.00 96.75 74 GLN A CA 1
ATOM 592 C C . GLN A 1 74 ? 31.330 -9.067 -53.644 1.00 96.75 74 GLN A C 1
ATOM 594 O O . GLN A 1 74 ? 30.509 -8.957 -52.738 1.00 96.75 74 GLN A O 1
ATOM 599 N N . GLU A 1 75 ? 32.201 -10.077 -53.697 1.00 95.50 75 GLU A N 1
ATOM 600 C CA . GLU A 1 75 ? 32.256 -11.125 -52.672 1.00 95.50 75 GLU A CA 1
ATOM 601 C C . GLU A 1 75 ? 32.647 -10.560 -51.300 1.00 95.50 75 GLU A C 1
ATOM 603 O O . GLU A 1 75 ? 32.162 -11.054 -50.285 1.00 95.50 75 GLU A O 1
ATOM 608 N N . GLU A 1 76 ? 33.489 -9.524 -51.238 1.00 95.62 76 GLU A N 1
ATOM 609 C CA . GLU A 1 76 ? 33.833 -8.834 -49.987 1.00 95.62 76 GLU A CA 1
ATOM 610 C C . GLU A 1 76 ? 32.606 -8.172 -49.352 1.00 95.62 76 GLU A C 1
ATOM 612 O O . GLU A 1 76 ? 32.366 -8.351 -48.155 1.00 95.62 76 GLU A O 1
ATOM 617 N N . ILE A 1 77 ? 31.803 -7.465 -50.155 1.00 96.75 77 ILE A N 1
ATOM 618 C CA . ILE A 1 77 ? 30.549 -6.834 -49.720 1.00 96.75 77 ILE A CA 1
ATOM 619 C C . ILE A 1 77 ? 29.551 -7.900 -49.249 1.00 96.75 77 ILE A C 1
ATOM 621 O O . ILE A 1 77 ? 28.988 -7.783 -48.158 1.00 96.75 77 ILE A O 1
ATOM 625 N N . ASP A 1 78 ? 29.363 -8.958 -50.036 1.00 97.62 78 ASP A N 1
ATOM 626 C CA . ASP A 1 78 ? 28.436 -10.048 -49.717 1.00 97.62 78 ASP A CA 1
ATOM 627 C C . ASP A 1 78 ? 28.852 -10.768 -48.428 1.00 97.62 78 ASP A C 1
ATOM 629 O O . ASP A 1 78 ? 28.027 -11.034 -47.549 1.00 97.62 78 ASP A O 1
ATOM 633 N N . THR A 1 79 ? 30.153 -11.028 -48.279 1.00 96.50 79 THR A N 1
ATOM 634 C CA . THR A 1 79 ? 30.730 -11.632 -47.073 1.00 96.50 79 THR A CA 1
ATOM 635 C C . THR A 1 79 ? 30.555 -10.717 -45.868 1.00 96.50 79 THR A C 1
ATOM 637 O O . THR A 1 79 ? 30.209 -11.211 -44.799 1.00 96.50 79 THR A O 1
ATOM 640 N N . PHE A 1 80 ? 30.714 -9.399 -46.019 1.00 97.56 80 PHE A N 1
ATOM 641 C CA . PHE A 1 80 ? 30.526 -8.449 -44.921 1.00 97.56 80 PHE A CA 1
ATOM 642 C C . PHE A 1 80 ? 29.102 -8.474 -44.379 1.00 97.56 80 PHE A C 1
ATOM 644 O O . PHE A 1 80 ? 28.929 -8.576 -43.167 1.00 97.56 80 PHE A O 1
ATOM 651 N N . VAL A 1 81 ? 28.089 -8.478 -45.247 1.00 98.06 81 VAL A N 1
ATOM 652 C CA . VAL A 1 81 ? 26.683 -8.561 -44.816 1.00 98.06 81 VAL A CA 1
ATOM 653 C C . VAL A 1 81 ? 26.411 -9.850 -44.037 1.00 98.06 81 VAL A C 1
ATOM 655 O O . VAL A 1 81 ? 25.768 -9.818 -42.981 1.00 98.06 81 VAL A O 1
ATOM 658 N N . VAL A 1 82 ? 26.926 -10.981 -44.530 1.00 96.69 82 VAL A N 1
ATOM 659 C CA . VAL A 1 82 ? 26.750 -12.285 -43.878 1.00 96.69 82 VAL A CA 1
ATOM 660 C C . VAL A 1 82 ? 27.460 -12.334 -42.530 1.00 96.69 82 VAL A C 1
ATOM 662 O O . VAL A 1 82 ? 26.846 -12.673 -41.519 1.00 96.69 82 VAL A O 1
ATOM 665 N N . MET A 1 83 ? 28.737 -11.964 -42.500 1.00 96.44 83 MET A N 1
ATOM 666 C CA . MET A 1 83 ? 29.563 -12.031 -41.298 1.00 96.44 83 MET A CA 1
ATOM 667 C C . MET A 1 83 ? 29.092 -11.038 -40.240 1.00 96.44 83 MET A C 1
ATOM 669 O O . MET A 1 83 ? 28.986 -11.417 -39.081 1.00 96.44 83 MET A O 1
ATOM 673 N N . ALA A 1 84 ? 28.722 -9.814 -40.623 1.00 97.62 84 ALA A N 1
ATOM 674 C CA . ALA A 1 84 ? 28.150 -8.841 -39.697 1.00 97.62 84 ALA A CA 1
ATOM 675 C C . ALA A 1 84 ? 26.867 -9.373 -39.043 1.00 97.62 84 ALA A C 1
ATOM 677 O O . ALA A 1 84 ? 26.708 -9.237 -37.833 1.00 97.62 84 ALA A O 1
ATOM 678 N N . SER A 1 85 ? 25.986 -10.024 -39.812 1.00 97.62 85 SER A N 1
ATOM 679 C CA . SER A 1 85 ? 24.752 -10.617 -39.275 1.00 97.62 85 SER A CA 1
ATOM 680 C C . SER A 1 85 ? 25.046 -11.763 -38.301 1.00 97.62 85 SER A C 1
ATOM 682 O O . SER A 1 85 ? 24.480 -11.818 -37.213 1.00 97.62 85 SER A O 1
ATOM 684 N N . ILE A 1 86 ? 25.990 -12.647 -38.646 1.00 95.56 86 ILE A N 1
ATOM 685 C CA . ILE A 1 86 ? 26.435 -13.734 -37.758 1.00 95.56 86 ILE A CA 1
ATOM 686 C C . ILE A 1 86 ? 27.041 -13.170 -36.468 1.00 95.56 86 ILE A C 1
ATOM 688 O O . ILE A 1 86 ? 26.689 -13.626 -35.384 1.00 95.56 86 ILE A O 1
ATOM 692 N N . THR A 1 87 ? 27.931 -12.179 -36.572 1.00 96.31 87 THR A N 1
ATOM 693 C CA . THR A 1 87 ? 28.599 -11.559 -35.420 1.00 96.31 87 THR A CA 1
ATOM 694 C C . THR A 1 87 ? 27.613 -10.818 -34.518 1.00 96.31 87 THR A C 1
ATOM 696 O O . THR A 1 87 ? 27.738 -10.897 -33.301 1.00 96.31 87 THR A O 1
ATOM 699 N N . ALA A 1 88 ? 26.618 -10.134 -35.088 1.00 95.44 88 ALA A N 1
ATOM 700 C CA . ALA A 1 88 ? 25.549 -9.489 -34.326 1.00 95.44 88 ALA A CA 1
ATOM 701 C C . ALA A 1 88 ? 24.560 -10.495 -33.710 1.00 95.44 88 ALA A C 1
ATOM 703 O O . ALA A 1 88 ? 23.880 -10.170 -32.739 1.00 95.44 88 ALA A O 1
ATOM 704 N N . GLY A 1 89 ? 24.459 -11.701 -34.279 1.00 96.00 89 GLY A N 1
ATOM 705 C CA . GLY A 1 89 ? 23.409 -12.664 -33.950 1.00 96.00 89 GLY A CA 1
ATOM 706 C C . GLY A 1 89 ? 22.022 -12.247 -34.454 1.00 96.00 89 GLY A C 1
ATOM 707 O O . GLY A 1 89 ? 21.026 -12.811 -34.009 1.00 96.00 89 GLY A O 1
ATOM 708 N N . GLU A 1 90 ? 21.945 -11.283 -35.374 1.00 97.12 90 GLU A N 1
ATOM 709 C CA . GLU A 1 90 ? 20.707 -10.701 -35.901 1.00 97.12 90 GLU A CA 1
ATOM 710 C C . GLU A 1 90 ? 20.760 -10.608 -37.433 1.00 97.12 90 GLU A C 1
ATOM 712 O O . GLU A 1 90 ? 21.824 -10.472 -38.037 1.00 97.12 90 GLU A O 1
ATOM 717 N N . ASN A 1 91 ? 19.605 -10.666 -38.093 1.00 97.69 91 ASN A N 1
ATOM 718 C CA . ASN A 1 91 ? 19.490 -10.465 -39.534 1.00 97.69 91 ASN A CA 1
ATOM 719 C C . ASN A 1 91 ? 19.628 -8.970 -39.879 1.00 97.69 91 ASN A C 1
ATOM 721 O O . ASN A 1 91 ? 18.673 -8.206 -39.748 1.00 97.69 91 ASN A O 1
ATOM 725 N N . LEU A 1 92 ? 20.798 -8.561 -40.378 1.00 98.12 92 LEU A N 1
ATOM 726 C CA . LEU A 1 92 ? 21.098 -7.160 -40.704 1.00 98.12 92 LEU A CA 1
ATOM 727 C C . LEU A 1 92 ? 20.737 -6.749 -42.141 1.00 98.12 92 LEU A C 1
ATOM 729 O O . LEU A 1 92 ? 21.089 -5.652 -42.577 1.00 98.12 92 LEU A O 1
ATOM 733 N N . THR A 1 93 ? 20.059 -7.600 -42.915 1.00 97.44 93 THR A N 1
ATOM 734 C CA . THR A 1 93 ? 19.819 -7.317 -44.344 1.00 97.44 93 THR A CA 1
ATOM 735 C C . THR A 1 93 ? 18.974 -6.064 -44.578 1.00 97.44 93 THR A C 1
ATOM 737 O O . THR A 1 93 ? 19.247 -5.328 -45.525 1.00 97.44 93 THR A O 1
ATOM 740 N N . GLU A 1 94 ? 18.014 -5.761 -43.696 1.00 97.00 94 GLU A N 1
ATOM 741 C CA . GLU A 1 94 ? 17.242 -4.514 -43.765 1.00 97.00 94 GLU A CA 1
ATOM 742 C C . GLU A 1 94 ? 18.123 -3.282 -43.519 1.00 97.00 94 GLU A C 1
ATOM 744 O O . GLU A 1 94 ? 18.051 -2.311 -44.272 1.00 97.00 94 GLU A O 1
ATOM 749 N N . PHE A 1 95 ? 19.009 -3.338 -42.521 1.00 97.94 95 PHE A N 1
ATOM 750 C CA . PHE A 1 95 ? 19.957 -2.263 -42.236 1.00 97.94 95 PHE A CA 1
ATOM 751 C C . PHE A 1 95 ? 20.826 -1.936 -43.460 1.00 97.94 95 PHE A C 1
ATOM 753 O O . PHE A 1 95 ? 20.939 -0.774 -43.853 1.00 97.94 95 PHE A O 1
ATOM 760 N N . PHE A 1 96 ? 21.378 -2.956 -44.121 1.00 98.25 96 PHE A N 1
ATOM 761 C CA . PHE A 1 96 ? 22.183 -2.761 -45.330 1.00 98.25 96 PHE A CA 1
ATOM 762 C C . PHE A 1 96 ? 21.356 -2.341 -46.553 1.00 98.25 96 PHE A C 1
ATOM 764 O O . PHE A 1 96 ? 21.851 -1.588 -47.395 1.00 98.25 96 PHE A O 1
ATOM 771 N N . ASP A 1 97 ? 20.092 -2.770 -46.646 1.00 96.94 97 ASP A N 1
ATOM 772 C CA . ASP A 1 97 ? 19.159 -2.303 -47.675 1.00 96.94 97 ASP A CA 1
ATOM 773 C C . ASP A 1 97 ? 18.879 -0.797 -47.541 1.00 96.94 97 ASP A C 1
ATOM 775 O O . ASP A 1 97 ? 18.896 -0.092 -48.552 1.00 96.94 97 ASP A O 1
ATOM 779 N N . LYS A 1 98 ? 18.677 -0.286 -46.317 1.00 97.12 98 LYS A N 1
ATOM 780 C CA . LYS A 1 98 ? 18.477 1.155 -46.053 1.00 97.12 98 LYS A CA 1
ATOM 781 C C . LYS A 1 98 ? 19.683 1.987 -46.477 1.00 97.12 98 LYS A C 1
ATOM 783 O O . LYS A 1 98 ? 19.520 3.040 -47.091 1.00 97.12 98 LYS A O 1
ATOM 788 N N . TRP A 1 99 ? 20.881 1.461 -46.241 1.00 98.06 99 TRP A N 1
ATOM 789 C CA . TRP A 1 99 ? 22.144 2.054 -46.678 1.00 98.06 99 TRP A CA 1
ATOM 790 C C . TRP A 1 99 ? 22.443 1.901 -48.174 1.00 98.06 99 TRP A C 1
ATOM 792 O O . TRP A 1 99 ? 23.468 2.399 -48.635 1.00 98.06 99 TRP A O 1
ATOM 802 N N . ALA A 1 100 ? 21.568 1.236 -48.938 1.00 96.94 100 ALA A N 1
ATOM 803 C CA . ALA A 1 100 ? 21.772 0.92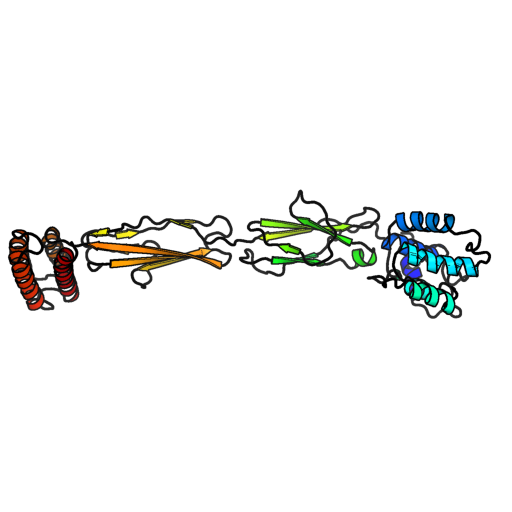0 -50.351 1.00 96.94 100 ALA A CA 1
ATOM 804 C C . ALA A 1 100 ? 23.129 0.242 -50.627 1.00 96.94 100 ALA A C 1
ATOM 806 O O . ALA A 1 100 ? 23.755 0.482 -51.663 1.00 96.94 100 ALA A O 1
ATOM 807 N N . LEU A 1 101 ? 23.596 -0.604 -49.699 1.00 97.75 101 LEU A N 1
ATOM 808 C CA . LEU A 1 101 ? 24.818 -1.381 -49.884 1.00 97.75 101 LEU A CA 1
ATOM 809 C C . LEU A 1 101 ? 24.602 -2.375 -51.043 1.00 97.75 101 LEU A C 1
ATOM 811 O O . LEU A 1 101 ? 23.641 -3.149 -50.995 1.00 97.75 101 LEU A O 1
ATOM 815 N N . PRO A 1 102 ? 25.443 -2.374 -52.095 1.00 96.69 102 PRO A N 1
ATOM 816 C CA . PRO A 1 102 ? 25.183 -3.146 -53.308 1.00 96.69 102 PRO A CA 1
ATOM 817 C C . PRO A 1 102 ? 25.635 -4.606 -53.154 1.00 96.69 102 PRO A C 1
ATOM 819 O O . PRO A 1 102 ? 26.507 -5.073 -53.878 1.00 96.69 102 PRO A O 1
ATOM 822 N N . TYR A 1 103 ? 25.063 -5.331 -52.193 1.00 97.69 103 TYR A N 1
ATOM 823 C CA . TYR A 1 103 ? 25.294 -6.767 -52.025 1.00 97.69 103 TYR A CA 1
ATOM 824 C C . TYR A 1 103 ? 24.379 -7.595 -52.948 1.00 97.69 103 TYR A C 1
ATOM 826 O O . TYR A 1 103 ? 23.304 -7.142 -53.361 1.00 97.69 103 TYR A O 1
ATOM 834 N N . SER A 1 104 ? 24.770 -8.830 -53.257 1.00 97.56 104 SER A N 1
ATOM 835 C CA . SER A 1 104 ? 24.025 -9.790 -54.078 1.00 97.56 104 SER A CA 1
ATOM 836 C C . SER A 1 104 ? 22.761 -10.260 -53.352 1.00 97.56 104 SER A C 1
ATOM 838 O O . SER A 1 104 ? 22.730 -11.321 -52.726 1.00 97.56 104 SER A O 1
ATOM 840 N N . LYS A 1 105 ? 21.692 -9.453 -53.421 1.00 95.56 105 LYS A N 1
ATOM 841 C CA . LYS A 1 105 ? 20.489 -9.589 -52.579 1.00 95.56 105 LYS A CA 1
ATOM 842 C C . LYS A 1 105 ? 19.902 -10.994 -52.529 1.00 95.56 105 LYS A C 1
ATOM 844 O O . LYS A 1 105 ? 19.618 -11.480 -51.442 1.00 95.56 105 LYS A O 1
ATOM 849 N N . ALA A 1 106 ? 19.718 -11.636 -53.681 1.00 95.62 106 ALA A N 1
ATOM 850 C CA . ALA A 1 106 ? 19.097 -12.958 -53.744 1.00 95.62 106 ALA A CA 1
ATOM 851 C C . ALA A 1 106 ? 19.928 -14.023 -53.008 1.00 95.62 106 ALA A C 1
ATOM 853 O O . ALA A 1 106 ? 19.391 -14.785 -52.208 1.00 95.62 106 ALA A O 1
ATOM 854 N N . GLU A 1 107 ? 21.240 -14.045 -53.243 1.00 95.56 107 GLU A N 1
ATOM 855 C CA . GLU A 1 107 ? 22.139 -15.030 -52.644 1.00 95.56 107 GLU A CA 1
ATOM 856 C C . GLU A 1 107 ? 22.327 -14.782 -51.145 1.00 95.56 107 GLU A C 1
ATOM 858 O O . GLU A 1 107 ? 22.156 -15.687 -50.327 1.00 95.56 107 GLU A O 1
ATOM 863 N N . VAL A 1 108 ? 22.638 -13.542 -50.768 1.00 97.25 108 VAL A N 1
ATOM 864 C CA . VAL A 1 108 ? 22.926 -13.184 -49.377 1.00 97.25 108 VAL A CA 1
ATOM 865 C C . VAL A 1 108 ? 21.687 -13.324 -48.496 1.00 97.25 108 VAL A C 1
ATOM 867 O O . VAL A 1 108 ? 21.797 -13.886 -47.408 1.00 97.25 108 VAL A O 1
ATOM 870 N N . LYS A 1 109 ? 20.501 -12.888 -48.953 1.00 96.25 109 LYS A N 1
ATOM 871 C CA . LYS A 1 109 ? 19.263 -13.064 -48.173 1.00 96.25 109 LYS A CA 1
ATOM 872 C C . LYS A 1 109 ? 18.943 -14.539 -47.962 1.00 96.25 109 LYS A C 1
ATOM 874 O O . LYS A 1 109 ? 18.673 -14.922 -46.832 1.00 96.25 109 LYS A O 1
ATOM 879 N N . SER A 1 110 ? 19.098 -15.378 -48.991 1.00 96.00 110 SER A N 1
ATOM 880 C CA . SER A 1 110 ? 18.913 -16.828 -48.850 1.00 96.00 110 SER A CA 1
ATOM 881 C C . SER A 1 110 ? 19.885 -17.445 -47.833 1.00 96.00 110 SER A C 1
ATOM 883 O O . SER A 1 110 ? 19.488 -18.277 -47.016 1.00 96.00 110 SER A O 1
ATOM 885 N N . ARG A 1 111 ? 21.152 -17.006 -47.827 1.00 95.62 111 ARG A N 1
ATOM 886 C CA . ARG A 1 111 ? 22.152 -17.451 -46.842 1.00 95.62 111 ARG A CA 1
ATOM 887 C C . ARG A 1 111 ? 21.796 -17.024 -45.417 1.00 95.62 111 ARG A C 1
ATOM 889 O O . ARG A 1 111 ? 21.941 -17.836 -44.512 1.00 95.62 111 ARG A O 1
ATOM 896 N N . ILE A 1 112 ? 21.337 -15.789 -45.214 1.00 96.19 112 ILE A N 1
ATOM 897 C CA . ILE A 1 112 ? 20.930 -15.287 -43.891 1.00 96.19 112 ILE A CA 1
ATOM 898 C C . ILE A 1 112 ? 19.651 -15.968 -43.395 1.00 96.19 112 ILE A C 1
ATOM 900 O O . ILE A 1 112 ? 19.578 -16.342 -42.226 1.00 96.19 112 ILE A O 1
ATOM 904 N N . GLU A 1 113 ? 18.667 -16.184 -44.269 1.00 94.88 113 GLU A N 1
ATOM 905 C CA . GLU A 1 113 ? 17.435 -16.914 -43.940 1.00 94.88 113 GLU A CA 1
ATOM 906 C C . GLU A 1 113 ? 17.744 -18.317 -43.405 1.00 94.88 113 GLU A C 1
ATOM 908 O O . GLU A 1 113 ? 17.171 -18.734 -42.399 1.00 94.88 113 GLU A O 1
ATOM 913 N N . ALA A 1 114 ? 18.718 -19.016 -44.000 1.00 96.94 114 ALA A N 1
ATOM 914 C CA . ALA A 1 114 ? 19.145 -20.338 -43.541 1.00 96.94 114 ALA A CA 1
ATOM 915 C C . ALA A 1 114 ? 19.731 -20.349 -42.112 1.00 96.94 114 ALA A C 1
ATOM 917 O O . ALA A 1 114 ? 19.766 -21.405 -41.477 1.00 96.94 114 ALA A O 1
ATOM 918 N N . LEU A 1 115 ? 20.177 -19.199 -41.594 1.00 96.56 115 LEU A N 1
ATOM 919 C CA . LEU A 1 115 ? 20.720 -19.066 -40.239 1.00 96.56 115 LEU A CA 1
ATOM 920 C C . LEU A 1 115 ? 19.636 -18.875 -39.169 1.00 96.56 115 LEU A C 1
ATOM 922 O O . LEU A 1 115 ? 19.940 -19.013 -37.987 1.00 96.56 115 LEU A O 1
ATOM 926 N N . ASN A 1 116 ? 18.388 -18.580 -39.557 1.00 96.50 116 ASN A N 1
ATOM 927 C CA . ASN A 1 116 ? 17.266 -18.325 -38.641 1.00 96.50 116 ASN A CA 1
ATOM 928 C C . ASN A 1 116 ? 17.566 -17.258 -37.567 1.00 96.50 116 ASN A C 1
ATOM 930 O O . ASN A 1 116 ? 17.163 -17.396 -36.411 1.00 96.50 116 ASN A O 1
ATOM 934 N N . LEU A 1 117 ? 18.290 -16.198 -37.938 1.00 96.75 117 LEU A N 1
ATOM 935 C CA . LEU A 1 117 ? 18.602 -15.097 -37.024 1.00 96.75 117 LEU A CA 1
ATOM 936 C C . LEU A 1 117 ? 17.367 -14.201 -36.800 1.00 96.75 117 LEU A C 1
ATOM 938 O O . LEU A 1 117 ? 16.655 -13.905 -37.767 1.00 96.75 117 LEU A O 1
ATOM 942 N N . PRO A 1 118 ? 17.112 -13.730 -35.563 1.00 96.69 118 PRO A N 1
ATOM 943 C CA . PRO A 1 118 ? 16.060 -12.753 -35.294 1.00 96.69 118 PRO A CA 1
ATOM 944 C C . PRO A 1 118 ? 16.350 -11.412 -35.983 1.00 96.69 118 PRO A C 1
ATOM 946 O O . PRO A 1 118 ? 17.492 -11.094 -36.306 1.00 96.69 118 PRO A O 1
ATOM 949 N N . SER A 1 119 ? 15.311 -10.608 -36.210 1.00 94.56 119 SER A N 1
ATOM 950 C CA . SER A 1 119 ? 15.485 -9.217 -36.657 1.00 94.56 119 SER A CA 1
ATOM 951 C C . SER A 1 119 ? 15.875 -8.313 -35.478 1.00 94.56 119 SER A C 1
ATOM 953 O O . SER A 1 119 ? 15.437 -8.595 -34.359 1.00 94.56 119 SER A O 1
ATOM 955 N N . PRO A 1 120 ? 16.641 -7.228 -35.705 1.00 93.56 120 PRO A N 1
ATOM 956 C CA . PRO A 1 120 ? 16.951 -6.254 -34.663 1.00 93.56 120 PRO A CA 1
ATOM 957 C C . PRO A 1 120 ? 15.694 -5.662 -34.018 1.00 93.56 120 PRO A C 1
ATOM 959 O O . PRO A 1 120 ? 14.720 -5.352 -34.702 1.00 93.56 120 PRO A O 1
ATOM 962 N N . ALA A 1 121 ? 15.729 -5.455 -32.700 1.00 85.25 121 ALA A N 1
ATOM 963 C CA . ALA A 1 121 ? 14.601 -4.887 -31.950 1.00 85.25 121 ALA A CA 1
ATOM 964 C C . ALA A 1 121 ? 14.368 -3.381 -32.202 1.00 85.25 121 ALA A C 1
ATOM 966 O O . ALA A 1 121 ? 13.342 -2.845 -31.791 1.00 85.25 121 ALA A O 1
ATOM 967 N N . GLN A 1 122 ? 15.318 -2.700 -32.851 1.00 87.12 122 GLN A N 1
ATOM 968 C CA . GLN A 1 122 ? 15.256 -1.273 -33.172 1.00 87.12 122 GLN A CA 1
ATOM 969 C C . GLN A 1 122 ? 15.825 -1.000 -34.570 1.00 87.12 122 GLN A C 1
ATOM 971 O O . GLN A 1 122 ? 16.641 -1.761 -35.094 1.00 87.12 122 GLN A O 1
ATOM 976 N N . GLU A 1 123 ? 15.442 0.132 -35.154 1.00 92.69 123 GLU A N 1
ATOM 977 C CA . GLU A 1 123 ? 15.911 0.581 -36.466 1.00 92.69 123 GLU A CA 1
ATOM 978 C C . GLU A 1 123 ? 17.368 1.078 -36.394 1.00 92.69 123 GLU A C 1
ATOM 980 O O . GLU A 1 123 ? 17.636 2.265 -36.203 1.00 92.69 123 GLU A O 1
ATOM 985 N N . LEU A 1 124 ? 18.339 0.173 -36.564 1.00 94.06 124 LEU A N 1
ATOM 986 C CA . LEU A 1 124 ? 19.772 0.474 -36.392 1.00 94.06 124 LEU A CA 1
ATOM 987 C C . LEU A 1 124 ? 20.273 1.642 -37.263 1.00 94.06 124 LEU A C 1
ATOM 989 O O . LEU A 1 124 ? 21.191 2.367 -36.882 1.00 94.06 124 LEU A O 1
ATOM 993 N N . TRP A 1 125 ? 19.658 1.846 -38.430 1.00 94.56 125 TRP A N 1
ATOM 994 C CA . TRP A 1 125 ? 19.999 2.924 -39.362 1.00 94.56 125 TRP A CA 1
ATOM 995 C C . TRP A 1 125 ? 19.570 4.315 -38.880 1.00 94.56 125 TRP A C 1
ATOM 997 O O . TRP A 1 125 ? 19.935 5.309 -39.504 1.00 94.56 125 TRP A O 1
ATOM 1007 N N . ARG A 1 126 ? 18.824 4.418 -37.776 1.00 92.56 126 ARG A N 1
ATOM 1008 C CA . ARG A 1 126 ? 18.475 5.696 -37.138 1.00 92.56 126 ARG A CA 1
ATOM 1009 C C . ARG A 1 126 ? 19.401 6.076 -35.986 1.00 92.56 126 ARG A C 1
ATOM 1011 O O . ARG A 1 126 ? 19.265 7.168 -35.440 1.00 92.56 126 ARG A O 1
ATOM 1018 N N . LEU A 1 127 ? 20.353 5.211 -35.629 1.00 91.38 127 LEU A N 1
ATOM 1019 C CA . LEU A 1 127 ? 21.241 5.468 -34.500 1.00 91.38 127 LEU A CA 1
ATOM 1020 C C . LEU A 1 127 ? 22.216 6.620 -34.790 1.00 91.38 127 LEU A C 1
ATOM 1022 O O . LEU A 1 127 ? 22.738 6.738 -35.904 1.00 91.38 127 LEU A O 1
ATOM 1026 N N . ARG A 1 128 ? 22.502 7.446 -33.778 1.00 89.50 128 ARG A N 1
ATOM 1027 C CA . ARG A 1 128 ? 23.485 8.535 -33.831 1.00 89.50 128 ARG A CA 1
ATOM 1028 C C . ARG A 1 128 ? 24.255 8.720 -32.534 1.00 89.50 128 ARG A C 1
ATOM 1030 O O . ARG A 1 128 ? 23.780 8.413 -31.453 1.00 89.50 128 ARG A O 1
ATOM 1037 N N . GLU A 1 129 ? 25.455 9.278 -32.616 1.00 82.38 129 GLU A N 1
ATOM 1038 C CA . GLU A 1 129 ? 26.224 9.594 -31.413 1.00 82.38 129 GLU A CA 1
ATOM 1039 C C . GLU A 1 129 ? 25.658 10.785 -30.643 1.00 82.38 129 GLU A C 1
ATOM 1041 O O . GLU A 1 129 ? 25.376 11.845 -31.205 1.00 82.38 129 GLU A O 1
ATOM 1046 N N . THR A 1 130 ? 25.651 10.652 -29.320 1.00 72.94 130 THR A N 1
ATOM 1047 C CA . THR A 1 130 ? 25.427 11.748 -28.378 1.00 72.94 130 THR A CA 1
ATOM 1048 C C . THR A 1 130 ? 26.636 11.898 -27.457 1.00 72.94 130 THR A C 1
ATOM 1050 O O . THR A 1 130 ? 27.222 10.914 -27.011 1.00 72.94 130 THR A O 1
ATOM 1053 N N . HIS A 1 131 ? 27.059 13.141 -27.212 1.00 61.69 131 HIS A N 1
ATOM 1054 C CA . HIS A 1 131 ? 28.260 13.448 -26.418 1.00 61.69 131 HIS A CA 1
ATOM 1055 C C . HIS A 1 131 ? 27.932 13.860 -24.976 1.00 61.69 131 HIS A C 1
ATOM 1057 O O . HIS A 1 131 ? 28.834 14.014 -24.156 1.00 61.69 131 HIS A O 1
ATOM 1063 N N . SER A 1 132 ? 26.655 14.059 -24.654 1.00 63.16 132 SER A N 1
ATOM 1064 C CA . SER A 1 132 ? 26.160 14.315 -23.301 1.00 63.16 132 SER A CA 1
ATOM 1065 C C . SER A 1 132 ? 24.653 14.114 -23.316 1.00 63.16 132 SER A C 1
ATOM 1067 O O . SER A 1 132 ? 23.940 14.924 -23.904 1.00 63.16 132 SER A O 1
ATOM 1069 N N . LEU A 1 133 ? 24.171 13.060 -22.666 1.00 67.56 133 LEU A N 1
ATOM 1070 C CA . LEU A 1 133 ? 22.767 12.988 -22.289 1.00 67.56 133 LEU A CA 1
ATOM 1071 C C . LEU A 1 133 ? 22.671 13.500 -20.869 1.00 67.56 133 LEU A C 1
ATOM 1073 O O . LEU A 1 133 ? 23.127 12.845 -19.940 1.00 67.56 133 LEU A O 1
ATOM 1077 N N . LYS A 1 134 ? 22.140 14.706 -20.717 1.00 76.06 134 LYS A N 1
ATOM 1078 C CA . LYS A 1 134 ? 21.798 15.213 -19.389 1.00 76.06 134 LYS A CA 1
ATOM 1079 C C . LYS A 1 134 ? 20.432 14.712 -18.950 1.00 76.06 134 LYS A C 1
ATOM 1081 O O . LYS A 1 134 ? 20.192 14.574 -17.765 1.00 76.06 134 LYS A O 1
ATOM 1086 N N . ASP A 1 135 ? 19.563 14.381 -19.897 1.00 84.62 135 ASP A N 1
ATOM 1087 C CA . ASP A 1 135 ? 18.201 14.004 -19.560 1.00 84.62 135 ASP A CA 1
ATOM 1088 C C . ASP A 1 135 ? 18.157 12.541 -19.090 1.00 84.62 135 ASP A C 1
ATOM 1090 O O . ASP A 1 135 ? 18.562 11.637 -19.836 1.00 84.62 135 ASP A O 1
ATOM 1094 N N . PRO A 1 136 ? 17.725 12.287 -17.842 1.00 91.62 136 PRO A N 1
ATOM 1095 C CA . PRO A 1 136 ? 17.589 10.938 -17.323 1.00 91.62 136 PRO A CA 1
ATOM 1096 C C . PRO A 1 136 ? 16.355 10.238 -17.923 1.00 91.62 136 PRO A C 1
ATOM 1098 O O . PRO A 1 136 ? 15.479 10.896 -18.489 1.00 91.62 136 PRO A O 1
ATOM 1101 N N . PRO A 1 137 ? 16.231 8.905 -17.767 1.00 94.81 137 PRO A N 1
ATOM 1102 C CA . PRO A 1 137 ? 14.960 8.222 -18.003 1.00 94.81 137 PRO A CA 1
ATOM 1103 C C . PRO A 1 137 ? 13.814 8.826 -17.191 1.00 94.81 137 PRO A C 1
ATOM 1105 O O . PRO A 1 137 ? 14.025 9.434 -16.142 1.00 94.81 137 PRO A O 1
ATOM 1108 N N . GLU A 1 138 ? 12.585 8.534 -17.602 1.00 96.25 138 GLU A N 1
ATOM 1109 C CA . GLU A 1 138 ? 11.407 8.739 -16.762 1.00 96.25 138 GLU A CA 1
ATOM 1110 C C . GLU A 1 138 ? 11.070 7.441 -16.011 1.00 96.25 138 GLU A C 1
ATOM 1112 O O . GLU A 1 138 ? 10.973 6.375 -16.620 1.00 96.25 138 GLU A O 1
ATOM 1117 N N . ILE A 1 139 ? 10.868 7.522 -14.690 1.00 97.69 139 ILE A N 1
ATOM 1118 C CA . ILE A 1 139 ? 10.360 6.404 -13.880 1.00 97.69 139 ILE A CA 1
ATOM 1119 C C . ILE A 1 139 ? 8.851 6.575 -13.687 1.00 97.69 139 ILE A C 1
ATOM 1121 O O . ILE A 1 139 ? 8.398 7.503 -13.010 1.00 97.69 139 ILE A O 1
ATOM 1125 N N . LYS A 1 140 ? 8.075 5.633 -14.221 1.00 97.50 140 LYS A N 1
ATOM 1126 C CA . LYS A 1 140 ? 6.619 5.564 -14.069 1.00 97.50 140 LYS A CA 1
ATOM 1127 C C . LYS A 1 140 ? 6.265 4.514 -13.030 1.00 97.50 140 LYS A C 1
ATOM 1129 O O . LYS A 1 140 ? 6.761 3.394 -13.073 1.00 97.50 140 LYS A O 1
ATOM 1134 N N . VAL A 1 141 ? 5.411 4.894 -12.091 1.00 97.50 141 VAL A N 1
ATOM 1135 C CA . VAL A 1 141 ? 4.909 4.017 -11.027 1.00 97.50 141 VAL A CA 1
ATOM 1136 C C . VAL A 1 141 ? 3.421 3.866 -11.287 1.00 97.50 141 VAL A C 1
ATOM 1138 O O . VAL A 1 141 ? 2.771 4.875 -11.539 1.00 97.50 141 VAL A O 1
ATOM 1141 N N . GLU A 1 142 ? 2.920 2.633 -11.297 1.00 95.06 142 GLU A N 1
ATOM 1142 C CA . GLU A 1 142 ? 1.522 2.338 -11.649 1.00 95.06 142 GLU A CA 1
ATOM 1143 C C . GLU A 1 142 ? 0.517 2.877 -10.617 1.00 95.06 142 GLU A C 1
ATOM 1145 O O . GLU A 1 142 ? -0.628 3.152 -10.959 1.00 95.06 142 GLU A O 1
ATOM 1150 N N . SER A 1 143 ? 0.955 3.082 -9.372 1.00 91.81 143 SER A N 1
ATOM 1151 C CA . SER A 1 143 ? 0.132 3.663 -8.311 1.00 91.81 143 SER A CA 1
ATOM 1152 C C . SER A 1 143 ? 0.262 5.186 -8.206 1.00 91.81 143 SER A C 1
ATOM 1154 O O . SER A 1 143 ? 1.352 5.750 -8.362 1.00 91.81 143 SER A O 1
ATOM 1156 N N . GLU A 1 144 ? -0.859 5.832 -7.875 1.00 90.75 144 GLU A N 1
ATOM 1157 C CA . GLU A 1 144 ? -0.963 7.261 -7.553 1.00 90.75 144 GLU A CA 1
ATOM 1158 C C . GLU A 1 144 ? -0.998 7.542 -6.039 1.00 90.75 144 GLU A C 1
ATOM 1160 O O . GLU A 1 144 ? -0.991 8.706 -5.635 1.00 90.75 144 GLU A O 1
ATOM 1165 N N . THR A 1 145 ? -1.023 6.509 -5.188 1.00 92.44 145 THR A N 1
ATOM 1166 C CA . THR A 1 145 ? -1.046 6.674 -3.727 1.00 92.44 145 THR A CA 1
ATOM 1167 C C . THR A 1 145 ? 0.362 6.791 -3.146 1.00 92.44 145 THR A C 1
ATOM 1169 O O . THR A 1 145 ? 1.338 6.260 -3.684 1.00 92.44 145 THR A O 1
ATOM 1172 N N . GLU A 1 146 ? 0.481 7.488 -2.013 1.00 94.94 146 GLU A N 1
ATOM 1173 C CA . GLU A 1 146 ? 1.761 7.612 -1.306 1.00 94.94 146 GLU A CA 1
ATOM 1174 C C . GLU A 1 146 ? 2.191 6.288 -0.654 1.00 94.94 146 GLU A C 1
ATOM 1176 O O . GLU A 1 146 ? 3.369 5.931 -0.724 1.00 94.94 146 GLU A O 1
ATOM 1181 N N . TRP A 1 147 ? 1.234 5.556 -0.077 1.00 97.75 147 TRP A N 1
ATOM 1182 C CA . TRP A 1 147 ? 1.408 4.233 0.518 1.00 97.75 147 TRP A CA 1
ATOM 1183 C C . TRP A 1 147 ? 0.548 3.197 -0.198 1.00 97.75 147 TRP A C 1
ATOM 1185 O O . TRP A 1 147 ? -0.562 3.487 -0.647 1.00 97.75 147 TRP A O 1
ATOM 1195 N N . ASN A 1 148 ? 1.086 1.989 -0.339 1.00 97.56 148 ASN A N 1
ATOM 1196 C CA . ASN A 1 148 ? 0.473 0.912 -1.105 1.00 97.56 148 ASN A CA 1
ATOM 1197 C C . ASN A 1 148 ? 0.379 -0.342 -0.252 1.00 97.56 148 ASN A C 1
ATOM 1199 O O . ASN A 1 148 ? 1.377 -0.763 0.326 1.00 97.56 148 ASN A O 1
ATOM 1203 N N . ARG A 1 149 ? -0.790 -0.977 -0.242 1.00 96.31 149 ARG A N 1
ATOM 1204 C CA . ARG A 1 149 ? -0.962 -2.279 0.400 1.00 96.31 149 ARG A CA 1
ATOM 1205 C C . ARG A 1 149 ? -0.385 -3.422 -0.426 1.00 96.31 149 ARG A C 1
ATOM 1207 O O . ARG A 1 149 ? 0.243 -4.338 0.097 1.00 96.31 149 ARG A O 1
ATOM 1214 N N . ASP A 1 150 ? -0.575 -3.358 -1.736 1.00 95.88 150 ASP A N 1
ATOM 1215 C CA . ASP A 1 150 ? -0.172 -4.415 -2.654 1.00 95.88 150 ASP A CA 1
ATOM 1216 C C . ASP A 1 150 ? 1.192 -4.143 -3.300 1.00 95.88 150 ASP A C 1
ATOM 1218 O O . ASP A 1 150 ? 1.828 -3.106 -3.105 1.00 95.88 150 ASP A O 1
ATOM 1222 N N . SER A 1 151 ? 1.676 -5.121 -4.066 1.00 97.25 151 SER A N 1
ATOM 1223 C CA . SER A 1 151 ? 2.861 -4.945 -4.906 1.00 97.25 151 SER A CA 1
ATOM 1224 C C . SER A 1 151 ? 2.654 -3.845 -5.945 1.00 97.25 151 SER A C 1
ATOM 1226 O O . SER A 1 151 ? 1.585 -3.759 -6.547 1.00 97.25 151 SER A O 1
ATOM 1228 N N . VAL A 1 152 ? 3.702 -3.075 -6.228 1.00 98.19 152 VAL A N 1
ATOM 1229 C CA . VAL A 1 152 ? 3.646 -1.948 -7.166 1.00 98.19 152 VAL A CA 1
ATOM 1230 C C . VAL A 1 152 ? 4.539 -2.216 -8.370 1.00 98.19 152 VAL A C 1
ATOM 1232 O O . VAL A 1 152 ? 5.720 -2.541 -8.217 1.00 98.19 152 VAL A O 1
ATOM 1235 N N . GLN A 1 153 ? 3.994 -2.045 -9.575 1.00 98.19 153 GLN A N 1
ATOM 1236 C CA . GLN A 1 153 ? 4.772 -2.118 -10.805 1.00 98.19 153 GLN A CA 1
ATOM 1237 C C . GLN A 1 153 ? 5.423 -0.768 -11.133 1.00 98.19 153 GLN A C 1
ATOM 1239 O O . GLN A 1 153 ? 4.806 0.300 -11.061 1.00 98.19 153 GLN A O 1
ATOM 1244 N N . VAL A 1 154 ? 6.691 -0.824 -11.535 1.00 98.31 154 VAL A N 1
ATOM 1245 C CA . VAL A 1 154 ? 7.486 0.324 -11.969 1.00 98.31 154 VAL A CA 1
ATOM 1246 C C . VAL A 1 154 ? 8.009 0.079 -13.379 1.00 98.31 154 VAL A C 1
ATOM 1248 O O . VAL A 1 154 ? 8.603 -0.961 -13.672 1.00 98.31 154 VAL A O 1
ATOM 1251 N N . SER A 1 155 ? 7.822 1.051 -14.264 1.00 98.12 155 SER A N 1
ATOM 1252 C CA . SER A 1 155 ? 8.374 1.042 -15.618 1.00 98.12 155 SER A CA 1
ATOM 1253 C C . SER A 1 155 ? 9.323 2.212 -15.843 1.00 98.12 155 SER A C 1
ATOM 1255 O O . SER A 1 155 ? 9.264 3.232 -15.154 1.00 98.12 155 SER A O 1
ATOM 1257 N N . ILE A 1 156 ? 10.245 2.040 -16.788 1.00 97.94 156 ILE A N 1
ATOM 1258 C CA . ILE A 1 156 ? 11.253 3.040 -17.132 1.00 97.94 156 ILE A CA 1
ATOM 1259 C C . ILE A 1 156 ? 11.091 3.367 -18.608 1.00 97.94 156 ILE A C 1
ATOM 1261 O O . ILE A 1 156 ? 11.138 2.470 -19.449 1.00 97.94 156 ILE A O 1
ATOM 1265 N N . ALA A 1 157 ? 10.890 4.645 -18.915 1.00 94.56 157 ALA A N 1
ATOM 1266 C CA . ALA A 1 157 ? 10.770 5.128 -20.281 1.00 94.56 157 ALA A CA 1
ATOM 1267 C C . ALA A 1 157 ? 12.058 5.831 -20.719 1.00 94.56 157 ALA A C 1
ATOM 1269 O O . ALA A 1 157 ? 12.654 6.609 -19.965 1.00 94.56 157 ALA A O 1
ATOM 1270 N N . MET A 1 158 ? 12.477 5.540 -21.951 1.00 91.19 158 MET A N 1
ATOM 1271 C CA . MET A 1 158 ? 13.632 6.179 -22.562 1.00 91.19 158 MET A CA 1
ATOM 1272 C C . MET A 1 158 ? 13.318 7.572 -23.089 1.00 91.19 158 MET A C 1
ATOM 1274 O O . MET A 1 158 ? 12.204 7.835 -23.534 1.00 91.19 158 MET A O 1
ATOM 1278 N N . THR A 1 159 ? 14.315 8.460 -23.050 1.00 88.12 159 THR A N 1
ATOM 1279 C CA . THR A 1 159 ? 14.244 9.712 -23.802 1.00 88.12 159 THR A CA 1
ATOM 1280 C C . THR A 1 159 ? 14.463 9.418 -25.289 1.00 88.12 159 THR A C 1
ATOM 1282 O O . THR A 1 159 ? 15.262 8.527 -25.613 1.00 88.12 159 THR A O 1
ATOM 1285 N N . PRO A 1 160 ? 13.812 10.160 -26.202 1.00 85.94 160 PRO A N 1
ATOM 1286 C CA . PRO A 1 160 ? 14.036 10.006 -27.639 1.00 85.94 160 PRO A CA 1
ATOM 1287 C C . PRO A 1 160 ? 15.514 10.132 -28.030 1.00 85.94 160 PRO A C 1
ATOM 1289 O O . PRO A 1 160 ? 15.996 9.423 -28.910 1.00 85.94 160 PRO A O 1
ATOM 1292 N N . GLU A 1 161 ? 16.270 10.996 -27.351 1.00 84.25 161 GLU A N 1
ATOM 1293 C CA . GLU A 1 161 ? 17.698 11.199 -27.595 1.00 84.25 161 GLU A CA 1
ATOM 1294 C C . GLU A 1 161 ? 18.534 9.978 -27.195 1.00 84.25 161 GLU A C 1
ATOM 1296 O O . GLU A 1 161 ? 19.496 9.639 -27.885 1.00 84.25 161 GLU A O 1
ATOM 1301 N N . ALA A 1 162 ? 18.188 9.311 -26.089 1.00 86.75 162 ALA A N 1
ATOM 1302 C CA . ALA A 1 162 ? 18.865 8.093 -25.653 1.00 86.75 162 ALA A CA 1
ATOM 1303 C C . ALA A 1 162 ? 18.524 6.898 -26.550 1.00 86.75 162 ALA A C 1
ATOM 1305 O O . ALA A 1 162 ? 19.399 6.080 -26.842 1.00 86.75 162 ALA A O 1
ATOM 1306 N N . GLU A 1 163 ? 17.275 6.814 -27.008 1.00 86.06 163 GLU A N 1
ATOM 1307 C CA . GLU A 1 163 ? 16.827 5.807 -27.972 1.00 86.06 163 GLU A CA 1
ATOM 1308 C C . GLU A 1 163 ? 17.557 5.978 -29.308 1.00 86.06 163 GLU A C 1
ATOM 1310 O O . GLU A 1 163 ? 18.204 5.047 -29.786 1.00 86.06 163 GLU A O 1
ATOM 1315 N N . ALA A 1 164 ? 17.598 7.204 -29.839 1.00 84.06 164 ALA A N 1
ATOM 1316 C CA . ALA A 1 164 ? 18.380 7.530 -31.029 1.00 84.06 164 ALA A CA 1
ATOM 1317 C C . ALA A 1 164 ? 19.885 7.281 -30.834 1.00 84.06 164 ALA A C 1
ATOM 1319 O O . ALA A 1 164 ? 20.602 7.081 -31.807 1.00 84.06 164 ALA A O 1
ATOM 1320 N N . ALA A 1 165 ? 20.387 7.264 -29.598 1.00 84.31 165 ALA A N 1
ATOM 1321 C CA . ALA A 1 165 ? 21.777 6.933 -29.300 1.00 84.31 165 ALA A CA 1
ATOM 1322 C C . ALA A 1 165 ? 22.067 5.431 -29.155 1.00 84.31 165 ALA A C 1
ATOM 1324 O O . ALA A 1 165 ? 23.221 5.056 -28.927 1.00 84.31 165 ALA A O 1
ATOM 1325 N N . GLY A 1 166 ? 21.054 4.567 -29.280 1.00 84.06 166 GLY A N 1
ATOM 1326 C CA . GLY A 1 166 ? 21.196 3.118 -29.117 1.00 84.06 166 GLY A CA 1
ATOM 1327 C C . GLY A 1 166 ? 21.527 2.723 -27.679 1.00 84.06 166 GLY A C 1
ATOM 1328 O O . GLY A 1 166 ? 22.174 1.703 -27.434 1.00 84.06 166 GLY A O 1
ATOM 1329 N N . MET A 1 167 ? 21.147 3.564 -26.717 1.00 88.44 167 MET A N 1
ATOM 1330 C CA . MET A 1 167 ? 21.437 3.342 -25.307 1.00 88.44 167 MET A CA 1
ATOM 1331 C C . MET A 1 167 ? 20.433 2.390 -24.671 1.00 88.44 167 MET A C 1
ATOM 1333 O O . MET A 1 167 ? 19.406 2.048 -25.246 1.00 88.44 167 MET A O 1
ATOM 1337 N N . ARG A 1 168 ? 20.750 1.931 -23.462 1.00 90.00 168 ARG A N 1
ATOM 1338 C CA . ARG A 1 168 ? 19.891 1.038 -22.684 1.00 90.00 168 ARG A CA 1
ATOM 1339 C C . ARG A 1 168 ? 19.543 1.693 -21.363 1.00 90.00 168 ARG A C 1
ATOM 1341 O O . ARG A 1 168 ? 20.418 2.261 -20.705 1.00 90.00 168 ARG A O 1
ATOM 1348 N N . SER A 1 169 ? 18.292 1.565 -20.942 1.00 94.44 169 SER A N 1
ATOM 1349 C CA . SER A 1 169 ? 17.920 1.886 -19.570 1.00 94.44 169 SER A CA 1
ATOM 1350 C C . SER A 1 169 ? 18.537 0.878 -18.605 1.00 94.44 169 SER A C 1
ATOM 1352 O O . SER A 1 169 ? 18.498 -0.336 -18.820 1.00 94.44 169 SER A O 1
ATOM 1354 N N . GLN A 1 170 ? 19.096 1.390 -17.518 1.00 96.31 170 GLN A N 1
ATOM 1355 C CA . GLN A 1 170 ? 19.546 0.617 -16.373 1.00 96.31 170 GLN A CA 1
ATOM 1356 C C . GLN A 1 170 ? 18.831 1.103 -15.125 1.00 96.31 170 GLN A C 1
ATOM 1358 O O . GLN A 1 170 ? 18.514 2.287 -15.007 1.00 96.31 170 GLN A O 1
ATOM 1363 N N . PHE A 1 171 ? 18.640 0.201 -14.171 1.00 98.31 171 PHE A N 1
ATOM 1364 C CA . PHE A 1 171 ? 18.087 0.529 -12.868 1.00 98.31 171 PHE A CA 1
ATOM 1365 C C . PHE A 1 171 ? 18.869 -0.136 -11.740 1.00 98.31 171 PHE A C 1
ATOM 1367 O O . PHE A 1 171 ? 19.570 -1.126 -11.952 1.00 98.31 171 PHE A O 1
ATOM 1374 N N . LYS A 1 172 ? 18.740 0.407 -10.534 1.00 98.19 172 LYS A N 1
ATOM 1375 C CA . LYS A 1 172 ? 19.160 -0.242 -9.288 1.00 98.19 172 LYS A CA 1
ATOM 1376 C C . LYS A 1 172 ? 18.149 0.067 -8.188 1.00 98.19 172 LYS A C 1
ATOM 1378 O O . LYS A 1 172 ? 17.508 1.119 -8.207 1.00 98.19 172 LYS A O 1
ATOM 1383 N N . LEU A 1 173 ? 18.029 -0.840 -7.225 1.00 97.75 173 LEU A N 1
ATOM 1384 C CA . LEU A 1 173 ? 17.188 -0.657 -6.044 1.00 97.75 173 LEU A CA 1
ATOM 1385 C C . LEU A 1 173 ? 18.057 -0.200 -4.870 1.00 97.75 173 LEU A C 1
ATOM 1387 O O . LEU A 1 173 ? 19.041 -0.857 -4.524 1.00 97.75 173 LEU A O 1
ATOM 1391 N N . GLY A 1 174 ? 17.710 0.941 -4.280 1.00 96.75 174 GLY A N 1
ATOM 1392 C CA . GLY A 1 174 ? 18.498 1.593 -3.240 1.00 96.75 174 GLY A CA 1
ATOM 1393 C C . GLY A 1 174 ? 19.802 2.217 -3.757 1.00 96.75 174 GLY A C 1
ATOM 1394 O O . GLY A 1 174 ? 20.345 1.870 -4.807 1.00 96.75 174 GLY A O 1
ATOM 1395 N N . SER A 1 175 ? 20.350 3.157 -2.986 1.00 95.06 175 SER A N 1
ATOM 1396 C CA . SER A 1 175 ? 21.531 3.936 -3.394 1.00 95.06 175 SER A CA 1
ATOM 1397 C C . SER A 1 175 ? 22.785 3.078 -3.618 1.00 95.06 175 SER A C 1
ATOM 1399 O O . SER A 1 175 ? 23.615 3.406 -4.471 1.00 95.06 175 SER A O 1
ATOM 1401 N N . LYS A 1 176 ? 22.885 1.953 -2.895 1.00 95.12 176 LYS A N 1
ATOM 1402 C CA . LYS A 1 176 ? 23.984 0.971 -2.946 1.00 95.12 176 LYS A CA 1
ATOM 1403 C C . LYS A 1 176 ? 23.688 -0.256 -3.822 1.00 95.12 176 LYS A C 1
ATOM 1405 O O . LYS A 1 176 ? 24.482 -1.193 -3.816 1.00 95.12 176 LYS A O 1
ATOM 1410 N N . GLY A 1 177 ? 22.558 -0.278 -4.530 1.00 95.19 177 GLY A N 1
ATOM 1411 C CA . GLY A 1 177 ? 22.192 -1.392 -5.402 1.00 95.19 177 GLY A CA 1
ATOM 1412 C C . GLY A 1 177 ? 23.121 -1.545 -6.610 1.00 95.19 177 GLY A C 1
ATOM 1413 O O . GLY A 1 177 ? 23.863 -0.630 -6.979 1.00 95.19 177 GLY A O 1
ATOM 1414 N N . THR A 1 178 ? 23.050 -2.705 -7.260 1.00 97.12 178 THR A N 1
ATOM 1415 C CA . THR A 1 178 ? 23.781 -2.989 -8.501 1.00 97.12 178 THR A CA 1
ATOM 1416 C C . THR A 1 178 ? 22.955 -2.575 -9.716 1.00 97.12 178 THR A C 1
ATOM 1418 O O . THR A 1 178 ? 21.775 -2.905 -9.813 1.00 97.12 178 THR A O 1
ATOM 1421 N N . TRP A 1 179 ? 23.586 -1.869 -10.656 1.00 96.62 179 TRP A N 1
ATOM 1422 C CA . TRP A 1 179 ? 22.958 -1.502 -11.924 1.00 96.62 179 TRP A CA 1
ATOM 1423 C C . TRP A 1 179 ? 22.665 -2.738 -12.775 1.00 96.62 179 TRP A C 1
ATOM 1425 O O . TRP A 1 179 ? 23.566 -3.520 -13.070 1.00 96.62 179 TRP A O 1
ATOM 1435 N N . THR A 1 180 ? 21.411 -2.874 -13.193 1.00 96.62 180 THR A N 1
ATOM 1436 C CA . THR A 1 180 ? 20.902 -3.963 -14.032 1.00 96.62 180 THR A CA 1
ATOM 1437 C C . THR A 1 180 ? 20.209 -3.376 -15.256 1.00 96.62 180 THR A C 1
ATOM 1439 O O . THR A 1 180 ? 19.577 -2.325 -15.160 1.00 96.62 180 THR A O 1
ATOM 1442 N N . ASN A 1 181 ? 20.319 -4.031 -16.415 1.00 95.06 181 ASN A N 1
ATOM 1443 C CA . ASN A 1 181 ? 19.606 -3.599 -17.618 1.00 95.06 181 ASN A CA 1
ATOM 1444 C C . ASN A 1 181 ? 18.093 -3.773 -17.432 1.00 95.06 181 ASN A C 1
ATOM 1446 O O . ASN A 1 181 ? 17.624 -4.848 -17.055 1.00 95.06 181 ASN A O 1
ATOM 1450 N N . TYR A 1 182 ? 17.336 -2.722 -17.729 1.00 96.44 182 TYR A N 1
ATOM 1451 C CA . TYR A 1 182 ? 15.881 -2.764 -17.732 1.00 96.44 182 TYR A CA 1
ATOM 1452 C C . TYR A 1 182 ? 15.392 -3.454 -19.010 1.00 96.44 182 TYR A C 1
ATOM 1454 O O . TYR A 1 182 ? 15.721 -3.030 -20.116 1.00 96.44 182 TYR A O 1
ATOM 1462 N N . THR A 1 183 ? 14.643 -4.544 -18.849 1.00 94.38 183 THR A N 1
ATOM 1463 C CA . THR A 1 183 ? 14.126 -5.373 -19.959 1.00 94.38 183 THR A CA 1
ATOM 1464 C C . THR A 1 183 ? 12.628 -5.655 -19.849 1.00 94.38 183 THR A C 1
ATOM 1466 O O . THR A 1 183 ? 12.004 -6.027 -20.837 1.00 94.38 183 THR A O 1
ATOM 1469 N N . ALA A 1 184 ? 12.047 -5.457 -18.665 1.00 95.56 184 ALA A N 1
ATOM 1470 C CA . ALA A 1 184 ? 10.630 -5.609 -18.368 1.00 95.56 184 ALA A CA 1
ATOM 1471 C C . ALA A 1 184 ? 10.281 -4.778 -17.118 1.00 95.56 184 ALA A C 1
ATOM 1473 O O . ALA A 1 184 ? 11.193 -4.448 -16.351 1.00 95.56 184 ALA A O 1
ATOM 1474 N N . PRO A 1 185 ? 8.995 -4.448 -16.884 1.00 97.88 185 PRO A N 1
ATOM 1475 C CA . PRO A 1 185 ? 8.556 -3.774 -15.665 1.00 97.88 185 PRO A CA 1
ATOM 1476 C C . PRO A 1 185 ? 9.048 -4.456 -14.383 1.00 97.88 185 PRO A C 1
ATOM 1478 O O . PRO A 1 185 ? 9.097 -5.681 -14.284 1.00 97.88 185 PRO A O 1
ATOM 1481 N N . ILE A 1 186 ? 9.417 -3.638 -13.401 1.00 97.69 186 ILE A N 1
ATOM 1482 C CA . ILE A 1 186 ? 9.937 -4.064 -12.103 1.00 97.69 186 ILE A CA 1
ATOM 1483 C C . ILE A 1 186 ? 8.750 -4.210 -11.157 1.00 97.69 186 ILE A C 1
ATOM 1485 O O . ILE A 1 186 ? 7.998 -3.255 -10.976 1.00 97.69 186 ILE A O 1
ATOM 1489 N N . LEU A 1 187 ? 8.594 -5.377 -10.540 1.00 97.81 187 LEU A N 1
ATOM 1490 C CA . LEU A 1 187 ? 7.603 -5.593 -9.489 1.00 97.81 187 LEU A CA 1
ATOM 1491 C C . LEU A 1 187 ? 8.259 -5.371 -8.122 1.00 97.81 187 LEU A C 1
ATOM 1493 O O . LEU A 1 187 ? 9.238 -6.040 -7.790 1.00 97.81 187 LEU A O 1
ATOM 1497 N N . LEU A 1 188 ? 7.744 -4.420 -7.345 1.00 98.00 188 LEU A N 1
ATOM 1498 C CA . LEU A 1 188 ? 8.171 -4.175 -5.970 1.00 98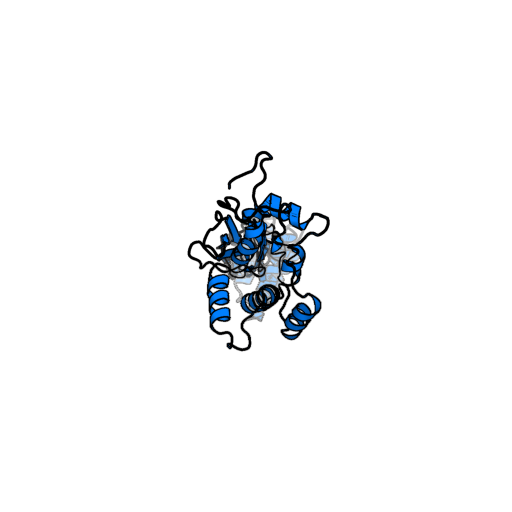.00 188 LEU A CA 1
ATOM 1499 C C . LEU A 1 188 ? 7.180 -4.830 -5.011 1.00 98.00 188 LEU A C 1
ATOM 1501 O O . LEU A 1 188 ? 5.989 -4.534 -5.056 1.00 98.00 188 LEU A O 1
ATOM 1505 N N . GLU A 1 189 ? 7.673 -5.720 -4.152 1.00 96.44 189 GLU A N 1
ATOM 1506 C CA . GLU A 1 189 ? 6.836 -6.515 -3.236 1.00 96.44 189 GLU A CA 1
ATOM 1507 C C . GLU A 1 189 ? 7.234 -6.364 -1.766 1.00 96.44 189 GLU A C 1
ATOM 1509 O O . GLU A 1 189 ? 6.439 -6.670 -0.878 1.00 96.44 189 GLU A O 1
ATOM 1514 N N . THR A 1 190 ? 8.464 -5.919 -1.509 1.00 95.75 190 THR A N 1
ATOM 1515 C CA . THR A 1 190 ? 8.994 -5.769 -0.156 1.00 95.75 190 THR A CA 1
ATOM 1516 C C . THR A 1 190 ? 8.347 -4.574 0.529 1.00 95.75 190 THR A C 1
ATOM 1518 O O . THR A 1 190 ? 8.369 -3.464 0.002 1.00 95.75 190 THR A O 1
ATOM 1521 N N . GLU A 1 191 ? 7.809 -4.821 1.717 1.00 96.62 191 GLU A N 1
ATOM 1522 C CA . GLU A 1 191 ? 7.294 -3.799 2.622 1.00 96.62 191 GLU A CA 1
ATOM 1523 C C . GLU A 1 191 ? 8.390 -2.803 3.051 1.00 96.62 191 GLU A C 1
ATOM 1525 O O . GLU A 1 191 ? 9.566 -3.152 3.192 1.00 96.62 191 GLU A O 1
ATOM 1530 N N . GLY A 1 192 ? 7.987 -1.551 3.252 1.00 97.44 192 GLY A N 1
ATOM 1531 C CA . GLY A 1 192 ? 8.836 -0.405 3.541 1.00 97.44 192 GLY A CA 1
ATOM 1532 C C . GLY A 1 192 ? 9.062 0.501 2.329 1.00 97.44 192 GLY A C 1
ATOM 1533 O O . GLY A 1 192 ? 8.325 0.490 1.340 1.00 97.44 192 GLY A O 1
ATOM 1534 N N . GLU A 1 193 ? 10.102 1.328 2.417 1.00 97.19 193 GLU A N 1
ATOM 1535 C CA . GLU A 1 193 ? 10.485 2.248 1.348 1.00 97.19 193 GLU A CA 1
ATOM 1536 C C . GLU A 1 193 ? 11.498 1.601 0.396 1.00 97.19 193 GLU A C 1
ATOM 1538 O O . GLU A 1 193 ? 12.578 1.166 0.802 1.00 97.19 193 GLU A O 1
ATOM 1543 N N . THR A 1 194 ? 11.193 1.606 -0.901 1.00 97.75 194 THR A N 1
ATOM 1544 C CA . THR A 1 194 ? 12.129 1.212 -1.957 1.00 97.75 194 THR A CA 1
ATOM 1545 C C . THR A 1 194 ? 12.335 2.361 -2.935 1.00 97.75 194 THR A C 1
ATOM 1547 O O . THR A 1 194 ? 11.427 2.749 -3.668 1.00 97.75 194 THR A O 1
ATOM 1550 N N . THR A 1 195 ? 13.557 2.894 -2.995 1.00 98.19 195 THR A N 1
ATOM 1551 C CA . THR A 1 195 ? 13.942 3.872 -4.021 1.00 98.19 195 THR A CA 1
ATOM 1552 C C . THR A 1 195 ? 14.479 3.166 -5.257 1.00 98.19 195 THR A C 1
ATOM 1554 O O . THR A 1 195 ? 15.508 2.487 -5.203 1.00 98.19 195 THR A O 1
ATOM 1557 N N . VAL A 1 196 ? 13.807 3.364 -6.387 1.00 98.44 196 VAL A N 1
ATOM 1558 C CA . VAL A 1 196 ? 14.274 2.947 -7.709 1.00 98.44 196 VAL A CA 1
ATOM 1559 C C . VAL A 1 196 ? 15.117 4.073 -8.283 1.00 98.44 196 VAL A C 1
ATOM 1561 O O . VAL A 1 196 ? 14.637 5.197 -8.402 1.00 98.44 196 VAL A O 1
ATOM 1564 N N . TYR A 1 197 ? 16.359 3.775 -8.647 1.00 98.44 197 TYR A N 1
ATOM 1565 C CA . TYR A 1 197 ? 17.215 4.672 -9.419 1.00 98.44 197 TYR A CA 1
ATOM 1566 C C . TYR A 1 197 ? 17.263 4.186 -10.859 1.00 98.44 197 TYR A C 1
ATOM 1568 O O . TYR A 1 197 ? 17.344 2.977 -11.086 1.00 98.44 197 TYR A O 1
ATOM 1576 N N . ALA A 1 198 ? 17.269 5.105 -11.817 1.00 98.06 198 ALA A N 1
ATOM 1577 C CA . ALA A 1 198 ? 17.365 4.785 -13.234 1.00 98.06 198 ALA A CA 1
ATOM 1578 C C . ALA A 1 198 ? 18.338 5.724 -13.955 1.00 98.06 198 ALA A C 1
ATOM 1580 O O . ALA A 1 198 ? 18.468 6.895 -13.601 1.00 98.06 198 ALA A O 1
ATOM 1581 N N . ARG A 1 199 ? 19.019 5.202 -14.976 1.00 95.62 199 ARG A N 1
ATOM 1582 C CA . ARG A 1 199 ? 19.900 5.962 -15.877 1.00 95.62 199 ARG A CA 1
ATOM 1583 C C . ARG A 1 199 ? 19.940 5.317 -17.258 1.00 95.62 199 ARG A C 1
ATOM 1585 O O . ARG A 1 199 ? 19.600 4.143 -17.397 1.00 95.62 199 ARG A O 1
ATOM 1592 N N . MET A 1 200 ? 20.432 6.041 -18.252 1.00 93.31 200 MET A N 1
ATOM 1593 C CA . MET A 1 200 ? 20.813 5.470 -19.544 1.00 93.31 200 MET A CA 1
ATOM 1594 C C . MET A 1 200 ? 22.286 5.102 -19.555 1.00 93.31 200 MET A C 1
ATOM 1596 O O . MET A 1 200 ? 23.109 5.823 -18.994 1.00 93.31 200 MET A O 1
ATOM 1600 N N . ALA A 1 201 ? 22.624 4.009 -20.231 1.00 90.50 201 ALA A N 1
ATOM 1601 C CA . ALA A 1 201 ? 23.996 3.588 -20.468 1.00 90.50 201 ALA A CA 1
ATOM 1602 C C . ALA A 1 201 ? 24.206 3.217 -21.940 1.00 90.50 201 ALA A C 1
ATOM 1604 O O . ALA A 1 201 ? 23.448 2.437 -22.519 1.00 90.50 201 ALA A O 1
ATOM 1605 N N . ALA A 1 202 ? 25.254 3.775 -22.538 1.00 84.44 202 ALA A N 1
ATOM 1606 C CA . ALA A 1 202 ? 25.758 3.375 -23.841 1.00 84.44 202 ALA A CA 1
ATOM 1607 C C . ALA A 1 202 ? 26.733 2.205 -23.678 1.00 84.44 202 ALA A C 1
ATOM 1609 O O . ALA A 1 202 ? 27.386 2.064 -22.642 1.00 84.44 202 ALA A O 1
ATOM 1610 N N . LEU A 1 203 ? 26.923 1.419 -24.739 1.00 79.75 203 LEU A N 1
ATOM 1611 C CA . LEU A 1 203 ? 27.927 0.345 -24.758 1.00 79.75 203 LEU A CA 1
ATOM 1612 C C . LEU A 1 203 ? 29.370 0.868 -24.634 1.00 79.75 203 LEU A C 1
ATOM 1614 O O . LEU A 1 203 ? 30.269 0.124 -24.263 1.00 79.75 203 LEU A O 1
ATOM 1618 N N . SER A 1 204 ? 29.591 2.162 -24.886 1.00 71.75 204 SER A N 1
ATOM 1619 C CA . SER A 1 204 ? 30.867 2.848 -24.647 1.00 71.75 204 SER A CA 1
ATOM 1620 C C . SER A 1 204 ? 31.153 3.150 -23.169 1.00 71.75 204 SER A C 1
ATOM 1622 O O . SER A 1 204 ? 32.244 3.620 -22.855 1.00 71.75 204 SER A O 1
ATOM 1624 N N . GLY A 1 205 ? 30.187 2.933 -22.269 1.00 76.44 205 GLY A N 1
ATOM 1625 C CA . GLY A 1 205 ? 30.280 3.282 -20.847 1.00 76.44 205 GLY A CA 1
ATOM 1626 C C . GLY A 1 205 ? 29.853 4.716 -20.510 1.00 76.44 205 GLY A C 1
ATOM 1627 O O . GLY A 1 205 ? 29.842 5.086 -19.338 1.00 76.44 205 GLY A O 1
ATOM 1628 N N . VAL A 1 206 ? 29.469 5.522 -21.505 1.00 82.94 206 VAL A N 1
ATOM 1629 C CA . VAL A 1 206 ? 28.852 6.840 -21.277 1.00 82.94 206 VAL A CA 1
ATOM 1630 C C . VAL A 1 206 ? 27.464 6.649 -20.663 1.00 82.94 206 VAL A C 1
ATOM 1632 O O . VAL A 1 206 ? 26.710 5.778 -21.097 1.00 82.94 206 VAL A O 1
ATOM 1635 N N . THR A 1 207 ? 27.119 7.465 -19.665 1.00 89.38 207 THR A N 1
ATOM 1636 C CA . THR A 1 207 ? 25.820 7.404 -18.973 1.00 89.38 207 THR A CA 1
ATOM 1637 C C . THR A 1 207 ? 25.115 8.755 -18.971 1.00 89.38 207 THR A C 1
ATOM 1639 O O . THR A 1 207 ? 25.773 9.780 -19.158 1.00 89.38 207 THR A O 1
ATOM 1642 N N . SER A 1 208 ? 23.789 8.741 -18.802 1.00 90.94 208 SER A N 1
ATOM 1643 C CA . SER A 1 208 ? 23.013 9.953 -18.508 1.00 90.94 208 SER A CA 1
ATOM 1644 C C . SER A 1 208 ? 23.136 10.364 -17.040 1.00 90.94 208 SER A C 1
ATOM 1646 O O . SER A 1 208 ? 23.672 9.603 -16.229 1.00 90.94 208 SER A O 1
ATOM 1648 N N . ASP A 1 209 ? 22.538 11.502 -16.677 1.00 91.38 209 ASP A N 1
ATOM 1649 C CA . ASP A 1 209 ? 22.207 11.773 -15.275 1.00 91.38 209 ASP A CA 1
ATOM 1650 C C . ASP A 1 209 ? 21.281 10.668 -14.720 1.00 91.38 209 ASP A C 1
ATOM 1652 O O . ASP A 1 209 ? 20.585 9.960 -15.463 1.00 91.38 209 ASP A O 1
ATOM 1656 N N . GLU A 1 210 ? 21.308 10.489 -13.399 1.00 95.00 210 GLU A N 1
ATOM 1657 C CA . GLU A 1 210 ? 20.441 9.549 -12.686 1.00 95.00 210 GLU A CA 1
ATOM 1658 C C . GLU A 1 210 ? 19.114 10.230 -12.325 1.0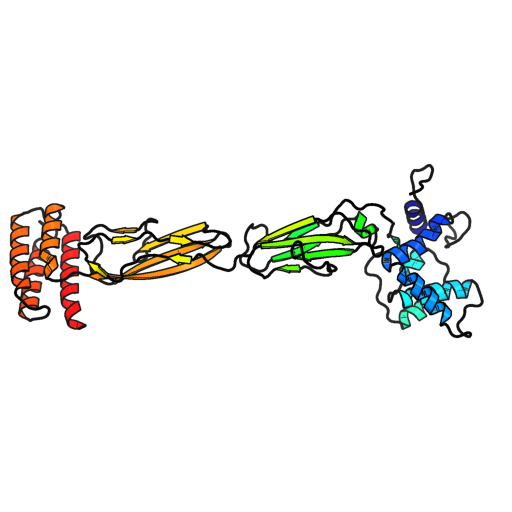0 95.00 210 GLU A C 1
ATOM 1660 O O . GLU A 1 210 ? 19.090 11.382 -11.894 1.00 95.00 210 GLU A O 1
ATOM 1665 N N . THR A 1 211 ? 18.010 9.496 -12.426 1.00 97.00 211 THR A N 1
ATOM 1666 C CA . THR A 1 211 ? 16.741 9.852 -11.779 1.00 97.00 211 THR A CA 1
ATOM 1667 C C . THR A 1 211 ? 16.418 8.845 -10.685 1.00 97.00 211 THR A C 1
ATOM 1669 O O . THR A 1 211 ? 16.960 7.734 -10.662 1.00 97.00 211 THR A O 1
ATOM 1672 N N . SER A 1 212 ? 15.510 9.205 -9.785 1.00 97.69 212 SER A N 1
ATOM 1673 C CA . SER A 1 212 ? 15.020 8.279 -8.774 1.00 97.69 212 SER A CA 1
ATOM 1674 C C . SER A 1 212 ? 13.569 8.536 -8.405 1.00 97.69 212 SER A C 1
ATOM 1676 O O . SER A 1 212 ? 13.114 9.679 -8.434 1.00 97.69 212 SER A O 1
ATOM 1678 N N . LYS A 1 213 ? 12.865 7.475 -8.011 1.00 97.94 213 LYS A N 1
ATOM 1679 C CA . LYS A 1 213 ? 11.518 7.543 -7.443 1.00 97.94 213 LYS A CA 1
ATOM 1680 C C . LYS A 1 213 ? 11.401 6.552 -6.292 1.00 97.94 213 LYS A C 1
ATOM 1682 O O . LYS A 1 213 ? 11.835 5.407 -6.413 1.00 97.94 213 LYS A O 1
ATOM 1687 N N . THR A 1 214 ? 10.841 7.003 -5.176 1.00 97.62 214 THR A N 1
ATOM 1688 C CA . THR A 1 214 ? 10.571 6.152 -4.013 1.00 97.62 214 THR A CA 1
ATOM 1689 C C . THR A 1 214 ? 9.154 5.614 -4.095 1.00 97.62 214 THR A C 1
ATOM 1691 O O . THR A 1 214 ? 8.218 6.364 -4.360 1.00 97.62 214 THR A O 1
ATOM 1694 N N . VAL A 1 215 ? 9.020 4.312 -3.872 1.00 98.12 215 VAL A N 1
ATOM 1695 C CA . VAL A 1 215 ? 7.751 3.605 -3.714 1.00 98.12 215 VAL A CA 1
ATOM 1696 C C . VAL A 1 215 ? 7.682 3.115 -2.276 1.00 98.12 215 VAL A C 1
ATOM 1698 O O . VAL A 1 215 ? 8.677 2.602 -1.758 1.00 98.12 215 VAL A O 1
ATOM 1701 N N . ARG A 1 216 ? 6.527 3.288 -1.635 1.00 98.38 216 ARG A N 1
ATOM 1702 C CA . ARG A 1 216 ? 6.297 2.848 -0.260 1.00 98.38 216 ARG A CA 1
ATOM 1703 C C . ARG A 1 216 ? 5.194 1.806 -0.228 1.00 98.38 216 ARG A C 1
ATOM 1705 O O . ARG A 1 216 ? 4.122 2.028 -0.799 1.00 98.38 216 ARG A O 1
ATOM 1712 N N . ILE A 1 217 ? 5.486 0.678 0.406 1.00 98.50 217 ILE A N 1
ATOM 1713 C CA . ILE A 1 217 ? 4.558 -0.437 0.582 1.00 98.50 217 ILE A CA 1
ATOM 1714 C C . ILE A 1 217 ? 4.390 -0.666 2.080 1.00 98.50 217 ILE A C 1
ATOM 1716 O O . ILE A 1 217 ? 5.385 -0.775 2.788 1.00 98.50 217 ILE A O 1
ATOM 1720 N N . ASP A 1 218 ? 3.155 -0.754 2.549 1.00 98.44 218 ASP A N 1
ATOM 1721 C CA . ASP A 1 218 ? 2.819 -1.134 3.918 1.00 98.44 218 ASP A CA 1
ATOM 1722 C C . ASP A 1 218 ? 1.722 -2.192 3.868 1.00 98.44 218 ASP A C 1
ATOM 1724 O O . ASP A 1 218 ? 0.636 -1.960 3.339 1.00 98.44 218 ASP A O 1
ATOM 1728 N N . ARG A 1 219 ? 2.040 -3.387 4.350 1.00 97.50 219 ARG A N 1
ATOM 1729 C CA . ARG A 1 219 ? 1.165 -4.566 4.361 1.00 97.50 219 ARG A CA 1
ATOM 1730 C C . ARG A 1 219 ? 0.681 -4.883 5.772 1.00 97.50 219 ARG A C 1
ATOM 1732 O O . ARG A 1 219 ? -0.089 -5.834 5.951 1.00 97.50 219 ARG A O 1
ATOM 1739 N N . SER A 1 220 ? 1.171 -4.149 6.762 1.00 97.38 220 SER A N 1
ATOM 1740 C CA . SER A 1 220 ? 0.909 -4.353 8.173 1.00 97.38 220 SER A CA 1
ATOM 1741 C C . SER A 1 220 ? -0.181 -3.399 8.638 1.00 97.38 220 SER A C 1
ATOM 1743 O O . SER A 1 220 ? -0.172 -2.234 8.297 1.00 97.38 220 SER A O 1
ATOM 1745 N N . GLY A 1 221 ? -1.166 -3.904 9.381 1.00 97.25 221 GLY A N 1
ATOM 1746 C CA . GLY A 1 221 ? -2.177 -3.035 9.983 1.00 97.25 221 GLY A CA 1
ATOM 1747 C C . GLY A 1 221 ? -1.684 -2.392 11.281 1.00 97.25 221 GLY A C 1
ATOM 1748 O O . GLY A 1 221 ? -0.776 -2.940 11.919 1.00 97.25 221 GLY A O 1
ATOM 1749 N N . PRO A 1 222 ? -2.359 -1.329 11.758 1.00 98.50 222 PRO A N 1
ATOM 1750 C CA . PRO A 1 222 ? -2.022 -0.692 13.025 1.00 98.50 222 PRO A CA 1
ATOM 1751 C C . PRO A 1 222 ? -2.033 -1.669 14.207 1.00 98.50 222 PRO A C 1
ATOM 1753 O O . PRO A 1 222 ? -2.867 -2.578 14.294 1.00 98.50 222 PRO A O 1
ATOM 1756 N N . GLU A 1 223 ? -1.158 -1.449 15.183 1.00 98.44 223 GLU A N 1
ATOM 1757 C CA . GLU A 1 223 ? -1.170 -2.142 16.468 1.00 98.44 223 GLU A CA 1
ATOM 1758 C C . GLU A 1 223 ? -2.118 -1.431 17.446 1.00 98.44 223 GLU A C 1
ATOM 1760 O O . GLU A 1 223 ? -1.988 -0.232 17.691 1.00 98.44 223 GLU A O 1
ATOM 1765 N N . ILE A 1 224 ? -3.043 -2.183 18.053 1.00 98.50 224 ILE A N 1
ATOM 1766 C CA . ILE A 1 224 ? -3.982 -1.678 19.066 1.00 98.50 224 ILE A CA 1
ATOM 1767 C C . ILE A 1 224 ? -3.562 -2.175 20.453 1.00 98.50 224 ILE A C 1
ATOM 1769 O O . ILE A 1 224 ? -3.547 -3.382 20.716 1.00 98.50 224 ILE A O 1
ATOM 1773 N N . LYS A 1 225 ? -3.281 -1.241 21.365 1.00 98.00 225 LYS A N 1
ATOM 1774 C CA . LYS A 1 225 ? -3.028 -1.493 22.790 1.00 98.00 225 LYS A CA 1
ATOM 1775 C C . LYS A 1 225 ? -4.081 -0.792 23.638 1.00 98.00 225 LYS A C 1
ATOM 1777 O O . LYS A 1 225 ? -4.076 0.426 23.757 1.00 98.00 225 LYS A O 1
ATOM 1782 N N . ALA A 1 226 ? -4.960 -1.555 24.275 1.00 97.38 226 ALA A N 1
ATOM 1783 C CA . ALA A 1 226 ? -5.984 -1.029 25.171 1.00 97.38 226 ALA A CA 1
ATOM 1784 C C . ALA A 1 226 ? -5.922 -1.743 26.526 1.00 97.38 226 ALA A C 1
ATOM 1786 O O . ALA A 1 226 ? -5.774 -2.964 26.577 1.00 97.38 226 ALA A O 1
ATOM 1787 N N . ASN A 1 227 ? -6.043 -0.986 2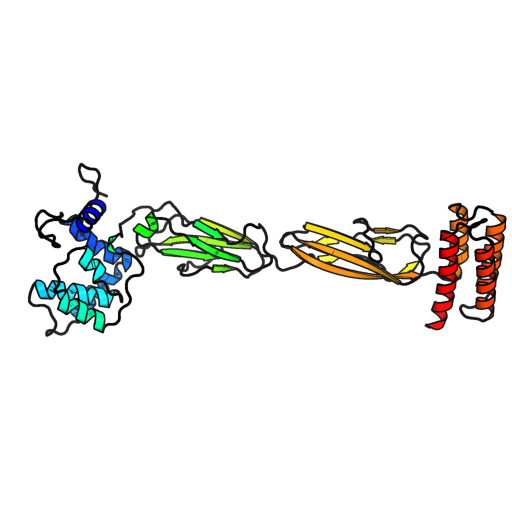7.619 1.00 96.81 227 ASN A N 1
ATOM 1788 C CA . ASN A 1 227 ? -6.223 -1.552 28.953 1.00 96.81 227 ASN A CA 1
ATOM 1789 C C . ASN A 1 227 ? -7.723 -1.705 29.224 1.00 96.81 227 ASN A C 1
ATOM 1791 O O . ASN A 1 227 ? -8.367 -0.768 29.695 1.00 96.81 227 ASN A O 1
ATOM 1795 N N . VAL A 1 228 ? -8.275 -2.860 28.855 1.00 97.62 228 VAL A N 1
ATOM 1796 C CA . VAL A 1 228 ? -9.696 -3.179 29.028 1.00 97.62 228 VAL A CA 1
ATOM 1797 C C . VAL A 1 228 ? -9.837 -4.180 30.176 1.00 97.62 228 VAL A C 1
ATOM 1799 O O . VAL A 1 228 ? -9.224 -5.249 30.102 1.00 97.62 228 VAL A O 1
ATOM 1802 N N . PRO A 1 229 ? -10.588 -3.861 31.245 1.00 97.56 229 PRO A N 1
ATOM 1803 C CA . PRO A 1 229 ? -10.802 -4.806 32.331 1.00 97.56 229 PRO A CA 1
ATOM 1804 C C . PRO A 1 229 ? -11.660 -5.981 31.852 1.00 97.56 229 PRO A C 1
ATOM 1806 O O . PRO A 1 229 ? -12.598 -5.796 31.083 1.00 97.56 229 PRO A O 1
ATOM 1809 N N . GLN A 1 230 ? -11.361 -7.188 32.338 1.00 96.75 230 GLN A N 1
ATOM 1810 C CA . GLN A 1 230 ? -12.203 -8.361 32.073 1.00 96.75 230 GLN A CA 1
ATOM 1811 C C . GLN A 1 230 ? -13.553 -8.272 32.792 1.00 96.75 230 GLN A C 1
ATOM 1813 O O . GLN A 1 230 ? -14.538 -8.808 32.300 1.00 96.75 230 GLN A O 1
ATOM 1818 N N . SER A 1 231 ? -13.595 -7.590 33.938 1.00 96.56 231 SER A N 1
ATOM 1819 C CA . SER A 1 231 ? -14.813 -7.340 34.701 1.00 96.56 231 SER A CA 1
ATOM 1820 C C . SER A 1 231 ? -14.787 -5.962 35.355 1.00 96.56 231 SER A C 1
ATOM 1822 O O . SER A 1 231 ? -13.720 -5.501 35.768 1.00 96.56 231 SER A O 1
ATOM 1824 N N . VAL A 1 232 ? -15.948 -5.331 35.499 1.00 97.25 232 VAL A N 1
ATOM 1825 C CA . VAL A 1 232 ? -16.123 -4.041 36.186 1.00 97.25 232 VAL A CA 1
ATOM 1826 C C . VAL A 1 232 ? -17.441 -4.045 36.950 1.00 97.25 232 VAL A C 1
ATOM 1828 O O . VAL A 1 232 ? -18.428 -4.591 36.458 1.00 97.25 232 VAL A O 1
ATOM 1831 N N . TYR A 1 233 ? -17.479 -3.455 38.142 1.00 96.31 233 TYR A N 1
ATOM 1832 C CA . TYR A 1 233 ? -18.743 -3.348 38.867 1.00 96.31 233 TYR A CA 1
ATOM 1833 C C . TYR A 1 233 ? -19.662 -2.317 38.212 1.00 96.31 233 TYR A C 1
ATOM 1835 O O . TYR A 1 233 ? -19.212 -1.270 37.748 1.00 96.31 233 TYR A O 1
ATOM 1843 N N . GLN A 1 234 ? -20.969 -2.574 38.207 1.00 96.00 234 GLN A N 1
ATOM 1844 C CA . GLN A 1 234 ? -21.957 -1.657 37.625 1.00 96.00 234 GLN A CA 1
ATOM 1845 C C . GLN A 1 234 ? -21.958 -0.265 38.295 1.00 96.00 234 GLN A C 1
ATOM 1847 O O . GLN A 1 234 ? -22.327 0.745 37.685 1.00 96.00 234 GLN A O 1
ATOM 1852 N N . THR A 1 235 ? -21.519 -0.205 39.552 1.00 95.06 235 THR A N 1
ATOM 1853 C CA . THR A 1 235 ? -21.353 1.011 40.362 1.00 95.06 235 THR A CA 1
ATOM 1854 C C . THR A 1 235 ? -20.051 1.765 40.075 1.00 95.06 235 THR A C 1
ATOM 1856 O O . THR A 1 235 ? -19.881 2.895 40.536 1.00 95.06 235 THR A O 1
ATOM 1859 N N . GLU A 1 236 ? -19.138 1.188 39.296 1.00 95.25 236 GLU A N 1
ATOM 1860 C CA . GLU A 1 236 ? -17.864 1.802 38.942 1.00 95.25 236 GLU A CA 1
ATOM 1861 C C . GLU A 1 236 ? -17.931 2.522 37.594 1.00 95.25 236 GLU A C 1
ATOM 1863 O O . GLU A 1 236 ? -18.713 2.213 36.694 1.00 95.25 236 GLU A O 1
ATOM 1868 N N . ARG A 1 237 ? -17.067 3.526 37.448 1.00 96.06 237 ARG A N 1
ATOM 1869 C CA . ARG A 1 237 ? -16.889 4.238 36.186 1.00 96.06 237 ARG A CA 1
ATOM 1870 C C . ARG A 1 237 ? -15.929 3.457 35.295 1.00 96.06 237 ARG A C 1
ATOM 1872 O O . ARG A 1 237 ? -14.782 3.237 35.678 1.00 96.06 237 ARG A O 1
ATOM 1879 N N . LEU A 1 238 ? -16.345 3.144 34.070 1.00 97.25 238 LEU A N 1
ATOM 1880 C CA . LEU A 1 238 ? -15.474 2.534 33.066 1.00 97.25 238 LEU A CA 1
ATOM 1881 C C . LEU A 1 238 ? -14.869 3.620 32.171 1.00 97.25 238 LEU A C 1
ATOM 1883 O O . LEU A 1 238 ? -15.584 4.433 31.584 1.00 97.25 238 LEU A O 1
ATOM 1887 N N . THR A 1 239 ? -13.541 3.648 32.062 1.00 97.56 239 THR A N 1
ATOM 1888 C CA . THR A 1 239 ? -12.816 4.545 31.152 1.00 97.56 239 THR A CA 1
ATOM 1889 C C . THR A 1 239 ? -11.770 3.761 30.375 1.00 97.56 239 THR A C 1
ATOM 1891 O O . THR A 1 239 ? -10.893 3.146 30.977 1.00 97.56 239 THR A O 1
ATOM 1894 N N . ILE A 1 240 ? -11.847 3.792 29.044 1.00 98.12 240 ILE A N 1
ATOM 1895 C CA . ILE A 1 240 ? -10.909 3.106 28.152 1.00 98.12 240 ILE A CA 1
ATOM 1896 C C . ILE A 1 240 ? -10.394 4.113 27.127 1.00 98.12 240 ILE A C 1
ATOM 1898 O O . ILE A 1 240 ? -11.168 4.734 26.402 1.00 98.12 240 ILE A O 1
ATOM 1902 N N . SER A 1 241 ? -9.073 4.259 27.071 1.00 97.12 241 SER A N 1
ATOM 1903 C CA . SER A 1 241 ? -8.370 5.095 26.099 1.00 97.12 241 SER A CA 1
ATOM 1904 C C . SER A 1 241 ? -7.310 4.226 25.414 1.00 97.12 241 SER A C 1
ATOM 1906 O O . SER A 1 241 ? -6.276 3.935 26.027 1.00 97.12 241 SER A O 1
ATOM 1908 N N . PRO A 1 242 ? -7.585 3.698 24.208 1.00 98.12 242 PRO A N 1
ATOM 1909 C CA . PRO A 1 242 ? -6.626 2.866 23.501 1.00 98.12 242 PRO A CA 1
ATOM 1910 C C . PRO A 1 242 ? -5.429 3.690 23.015 1.00 98.12 242 PRO A C 1
ATOM 1912 O O . PRO A 1 242 ? -5.510 4.896 22.797 1.00 98.12 242 PRO A O 1
ATOM 1915 N N . GLN A 1 243 ? -4.301 3.017 22.844 1.00 98.00 243 GLN A N 1
ATOM 1916 C CA . GLN A 1 243 ? -3.122 3.514 22.152 1.00 98.00 243 GLN A CA 1
ATOM 1917 C C . GLN A 1 243 ? -3.013 2.750 20.839 1.00 98.00 243 GLN A C 1
ATOM 1919 O O . GLN A 1 243 ? -2.943 1.519 20.843 1.00 98.00 243 GLN A O 1
ATOM 1924 N N . ILE A 1 244 ? -3.025 3.481 19.731 1.00 98.38 244 ILE A N 1
ATOM 1925 C CA . ILE A 1 244 ? -2.954 2.911 18.390 1.00 98.38 244 ILE A CA 1
ATOM 1926 C C . ILE A 1 244 ? -1.696 3.451 17.739 1.00 98.38 244 ILE A C 1
ATOM 1928 O O . ILE A 1 244 ? -1.445 4.657 17.756 1.00 98.38 244 ILE A O 1
ATOM 1932 N N . THR A 1 245 ? -0.877 2.548 17.225 1.00 98.31 245 THR A N 1
ATOM 1933 C CA . THR A 1 245 ? 0.403 2.887 16.609 1.00 98.31 245 THR A CA 1
ATOM 1934 C C . THR A 1 245 ? 0.557 2.139 15.308 1.00 98.31 245 THR A C 1
ATOM 1936 O O . THR A 1 245 ? 0.173 0.979 15.225 1.00 98.31 245 THR A O 1
ATOM 1939 N N . ASP A 1 246 ? 1.193 2.771 14.336 1.00 98.31 246 ASP A N 1
ATOM 1940 C CA . ASP A 1 246 ? 1.584 2.138 13.088 1.00 98.31 246 ASP A CA 1
ATOM 1941 C C . ASP A 1 246 ? 3.064 2.441 12.810 1.00 98.31 246 ASP A C 1
ATOM 1943 O O . ASP A 1 246 ? 3.554 3.520 13.160 1.00 98.31 246 ASP A O 1
ATOM 1947 N N . THR A 1 247 ? 3.802 1.468 12.271 1.00 96.69 247 THR A N 1
ATOM 1948 C CA . THR A 1 247 ? 5.259 1.581 12.087 1.00 96.69 247 THR A CA 1
ATOM 1949 C C . THR A 1 247 ? 5.683 2.168 10.746 1.00 96.69 247 THR A C 1
ATOM 1951 O O . THR A 1 247 ? 6.852 2.545 10.617 1.00 96.69 247 THR A O 1
ATOM 1954 N N . LEU A 1 248 ? 4.786 2.231 9.761 1.00 97.06 248 LEU A N 1
ATOM 1955 C CA . LEU A 1 248 ? 5.100 2.613 8.389 1.00 97.06 248 LEU A CA 1
ATOM 1956 C C . LEU A 1 248 ? 4.176 3.729 7.903 1.00 97.06 248 LEU A C 1
ATOM 1958 O O . LEU A 1 248 ? 4.575 4.897 7.951 1.00 97.06 248 LEU A O 1
ATOM 1962 N N . SER A 1 249 ? 2.982 3.397 7.419 1.00 97.75 249 SER A N 1
ATOM 1963 C CA . SER A 1 249 ? 2.087 4.359 6.777 1.00 97.75 249 SER A CA 1
ATOM 1964 C C . SER A 1 249 ? 1.383 5.305 7.754 1.00 97.75 249 SER A C 1
ATOM 1966 O O . SER A 1 249 ? 0.848 6.334 7.338 1.00 97.75 249 SER A O 1
ATOM 1968 N N . GLY A 1 250 ? 1.493 5.045 9.057 1.00 97.31 250 GLY A N 1
ATOM 1969 C CA . GLY A 1 250 ? 0.889 5.850 10.109 1.00 97.31 250 GLY A CA 1
ATOM 1970 C C . GLY A 1 250 ? -0.584 5.502 10.308 1.00 97.31 250 GLY A C 1
ATOM 1971 O O . GLY A 1 250 ? -1.237 4.926 9.447 1.00 97.31 250 GLY A O 1
ATOM 1972 N N . VAL A 1 251 ? -1.130 5.864 11.468 1.00 98.06 251 VAL A N 1
ATOM 1973 C CA . VAL A 1 251 ? -2.556 5.654 11.752 1.00 98.06 251 VAL A CA 1
ATOM 1974 C C . VAL A 1 251 ? -3.361 6.709 10.999 1.00 98.06 251 VAL A C 1
ATOM 1976 O O . VAL A 1 251 ? -3.144 7.905 11.205 1.00 98.06 251 VAL A O 1
ATOM 1979 N N . SER A 1 252 ? -4.275 6.266 10.139 1.00 97.62 252 SER A N 1
ATOM 1980 C CA . SER A 1 252 ? -5.171 7.140 9.381 1.00 97.62 252 SER A CA 1
ATOM 1981 C C . SER A 1 252 ? -6.444 7.430 10.170 1.00 97.62 252 SER A C 1
ATOM 1983 O O . SER A 1 252 ? -6.829 8.590 10.305 1.00 97.62 252 SER A O 1
ATOM 1985 N N . ASP A 1 253 ? -7.078 6.388 10.712 1.00 97.62 253 ASP A N 1
ATOM 1986 C CA . ASP A 1 253 ? -8.323 6.512 11.471 1.00 97.62 253 ASP A CA 1
ATOM 1987 C C . ASP A 1 253 ? -8.494 5.369 12.483 1.00 97.62 253 ASP A C 1
ATOM 1989 O O . ASP A 1 253 ? -7.873 4.306 12.367 1.00 97.62 253 ASP A O 1
ATOM 1993 N N . PHE A 1 254 ? -9.352 5.570 13.483 1.00 98.25 254 PHE A N 1
ATOM 1994 C CA . PHE A 1 254 ? -9.825 4.493 14.344 1.00 98.25 254 PHE A CA 1
ATOM 1995 C C . PHE A 1 254 ? -11.200 4.778 14.945 1.00 98.25 254 PHE A C 1
ATOM 1997 O O . PHE A 1 254 ? -11.584 5.915 15.191 1.00 98.25 254 PHE A O 1
ATOM 2004 N N . SER A 1 255 ? -11.926 3.710 15.261 1.00 98.06 255 SER A N 1
ATOM 2005 C CA . SER A 1 255 ? -13.261 3.773 15.851 1.00 98.06 255 SER A CA 1
ATOM 2006 C C . SER A 1 255 ? -13.437 2.758 16.975 1.00 98.06 255 SER A C 1
ATOM 2008 O O . SER A 1 255 ? -12.802 1.695 17.005 1.00 98.06 255 SER A O 1
ATOM 2010 N N . LEU A 1 256 ? -14.308 3.109 17.923 1.00 98.50 256 LEU A N 1
ATOM 2011 C CA . LEU A 1 256 ? -14.731 2.253 19.026 1.00 98.50 256 LEU A CA 1
ATOM 2012 C C . LEU A 1 256 ? -16.229 1.990 18.904 1.00 98.50 256 LEU A C 1
ATOM 2014 O O . LEU A 1 256 ? -17.016 2.905 18.670 1.00 98.50 256 LEU A O 1
ATOM 2018 N N . GLU A 1 257 ? -16.631 0.752 19.157 1.00 98.44 257 GLU A N 1
ATOM 2019 C CA . GLU A 1 257 ? -18.028 0.352 19.275 1.00 98.44 257 GLU A CA 1
ATOM 2020 C C . GLU A 1 257 ? -18.212 -0.433 20.578 1.00 98.44 257 GLU A C 1
ATOM 2022 O O . GLU A 1 257 ? -17.496 -1.402 20.825 1.00 98.44 257 GLU A O 1
ATOM 2027 N N . LEU A 1 258 ? -19.178 -0.043 21.410 1.00 98.25 258 LEU A N 1
ATOM 2028 C CA . LEU A 1 258 ? -19.613 -0.830 22.566 1.00 98.25 258 LEU A CA 1
ATOM 2029 C C . LEU A 1 258 ? -20.974 -1.447 22.246 1.00 98.25 258 LEU A C 1
ATOM 2031 O O . LEU A 1 258 ? -21.930 -0.719 21.971 1.00 98.25 258 LEU A O 1
ATOM 2035 N N . ASP A 1 259 ? -21.047 -2.776 22.246 1.00 97.69 259 ASP A N 1
ATOM 2036 C CA . ASP A 1 259 ? -22.244 -3.555 21.890 1.00 97.69 259 ASP A CA 1
ATOM 2037 C C . ASP A 1 259 ? -22.824 -3.168 20.518 1.00 97.69 259 ASP A C 1
ATOM 2039 O O . ASP A 1 259 ? -24.035 -3.015 20.334 1.00 97.69 259 ASP A O 1
ATOM 2043 N N . GLY A 1 260 ? -21.930 -2.941 19.551 1.00 97.00 260 GLY A N 1
ATOM 2044 C CA . GLY A 1 260 ? -22.272 -2.536 18.185 1.00 97.00 260 GLY A CA 1
ATOM 2045 C C . GLY A 1 260 ? -22.734 -1.082 18.041 1.00 97.00 260 GLY A C 1
ATOM 2046 O O . GLY A 1 260 ? -23.196 -0.699 16.967 1.00 97.00 260 GLY A O 1
ATOM 2047 N N . LYS A 1 261 ? -22.638 -0.263 19.097 1.00 96.88 261 LYS A N 1
ATOM 2048 C CA . LYS A 1 261 ? -22.927 1.178 19.047 1.00 96.88 261 LYS A CA 1
ATOM 2049 C C . LYS A 1 261 ? -21.636 1.977 19.091 1.00 96.88 261 LYS A C 1
ATOM 2051 O O . LYS A 1 261 ? -20.829 1.789 19.998 1.00 96.88 261 LYS A O 1
ATOM 2056 N N . GLU A 1 262 ? -21.490 2.903 18.153 1.00 97.25 262 GLU A N 1
ATOM 2057 C CA . GLU A 1 262 ? -20.346 3.810 18.077 1.00 97.25 262 GLU A CA 1
ATOM 2058 C C . GLU A 1 262 ? -20.131 4.575 19.395 1.00 97.25 262 GLU A C 1
ATOM 2060 O O . GLU A 1 262 ? -21.077 4.997 20.075 1.00 97.25 262 GLU A O 1
ATOM 2065 N N . ALA A 1 263 ? -18.867 4.729 19.772 1.00 96.44 263 ALA A N 1
ATOM 2066 C CA . ALA A 1 263 ? -18.425 5.419 20.968 1.00 96.44 263 ALA A CA 1
ATOM 2067 C C . ALA A 1 263 ? -17.312 6.420 20.642 1.00 96.44 263 ALA A C 1
ATOM 2069 O O . ALA A 1 263 ? -16.617 6.312 19.638 1.00 96.44 263 ALA A O 1
ATOM 2070 N N . SER A 1 264 ? -17.130 7.397 21.530 1.00 95.69 264 SER A N 1
ATOM 2071 C CA . SER A 1 264 ? -16.014 8.339 21.445 1.00 95.69 264 SER A CA 1
ATOM 2072 C C . SER A 1 264 ? -14.663 7.626 21.572 1.00 95.69 264 SER A C 1
ATOM 2074 O O . SER A 1 264 ? -14.556 6.611 22.258 1.00 95.69 264 SER A O 1
ATOM 2076 N N . GLU A 1 265 ? -13.618 8.220 20.991 1.00 93.25 265 GLU A N 1
ATOM 2077 C CA . GLU A 1 265 ? -12.230 7.722 21.008 1.00 93.25 265 GLU A CA 1
ATOM 2078 C C . GLU A 1 265 ? -11.697 7.387 22.409 1.00 93.25 265 GLU A C 1
ATOM 2080 O O . GLU A 1 265 ? -10.904 6.465 22.588 1.00 93.25 265 GLU A O 1
ATOM 2085 N N . THR A 1 266 ? -12.150 8.130 23.422 1.00 96.62 266 THR A N 1
ATOM 2086 C CA . THR A 1 266 ? -12.063 7.708 24.821 1.00 96.62 266 THR A CA 1
ATOM 2087 C C . THR A 1 266 ? -13.445 7.264 25.268 1.00 96.62 266 THR A C 1
ATOM 2089 O O . THR A 1 266 ? -14.346 8.088 25.451 1.00 96.62 266 THR A O 1
ATOM 2092 N N . LEU A 1 267 ? -13.611 5.958 25.463 1.00 97.25 267 LEU A N 1
ATOM 2093 C CA . LEU A 1 267 ? -14.851 5.409 25.980 1.00 97.25 267 LEU A CA 1
ATOM 2094 C C . LEU A 1 267 ? -14.966 5.776 27.456 1.00 97.25 267 LEU A C 1
ATOM 2096 O O . LEU A 1 267 ? -14.136 5.369 28.267 1.00 97.25 267 LEU A O 1
ATOM 2100 N N . VAL A 1 268 ? -16.033 6.489 27.799 1.00 97.31 268 VAL A N 1
ATOM 2101 C CA . VAL A 1 268 ? -16.439 6.729 29.183 1.00 97.31 268 VAL A CA 1
ATOM 2102 C C . VAL A 1 268 ? -17.858 6.207 29.370 1.00 97.31 268 VAL A C 1
ATOM 2104 O O . VAL A 1 268 ? -18.771 6.536 28.599 1.00 97.31 268 VAL A O 1
ATOM 2107 N N . ARG A 1 269 ? -18.048 5.387 30.401 1.00 97.06 269 ARG A N 1
ATOM 2108 C CA . ARG A 1 269 ? -19.362 4.970 30.892 1.00 97.06 269 ARG A CA 1
ATOM 2109 C C . ARG A 1 269 ? -19.443 5.294 32.372 1.00 97.06 269 ARG A C 1
ATOM 2111 O O . ARG A 1 269 ? -18.594 4.879 33.159 1.00 97.06 269 ARG A O 1
ATOM 2118 N N . GLU A 1 270 ? -20.437 6.102 32.717 1.00 95.50 270 GLU A N 1
ATOM 2119 C CA . GLU A 1 270 ? -20.695 6.475 34.103 1.00 95.50 270 GLU A CA 1
ATOM 2120 C C . GLU A 1 270 ? -21.345 5.302 34.855 1.00 95.50 270 GLU A C 1
ATOM 2122 O O . GLU A 1 270 ? -21.988 4.457 34.222 1.00 95.50 270 GLU A O 1
ATOM 2127 N N . PRO A 1 271 ? -21.228 5.250 36.192 1.00 95.75 271 PRO A N 1
ATOM 2128 C CA . PRO A 1 271 ? -21.910 4.245 36.997 1.00 95.75 271 PRO A CA 1
ATOM 2129 C C . PRO A 1 271 ? -23.399 4.137 36.667 1.00 95.75 271 PRO A C 1
ATOM 2131 O O . PRO A 1 271 ? -24.081 5.162 36.502 1.00 95.75 271 PRO A O 1
ATOM 2134 N N . LEU A 1 272 ? -23.909 2.904 36.648 1.00 94.94 272 LEU A N 1
ATOM 2135 C CA . LEU A 1 272 ? -25.312 2.559 36.383 1.00 94.94 272 LEU A CA 1
ATOM 2136 C C . LEU A 1 272 ? -25.790 2.907 34.962 1.00 94.94 272 LEU A C 1
ATOM 2138 O O . LEU A 1 272 ? -26.977 3.140 34.745 1.00 94.94 272 LEU A O 1
ATOM 2142 N N . THR A 1 273 ? -24.870 2.998 33.993 1.00 94.31 273 THR A N 1
ATOM 2143 C CA . THR A 1 273 ? -25.216 3.209 32.569 1.00 94.31 273 THR A CA 1
ATOM 2144 C C . THR A 1 273 ? -25.080 1.957 31.705 1.00 94.31 273 THR A C 1
ATOM 2146 O O . THR A 1 273 ? -25.561 1.953 30.572 1.00 94.31 273 THR A O 1
ATOM 2149 N N . LEU A 1 274 ? -24.454 0.903 32.234 1.00 96.00 274 LEU A N 1
ATOM 2150 C CA . LEU A 1 274 ? -24.386 -0.423 31.625 1.00 96.00 274 LEU A CA 1
ATOM 2151 C C . LEU A 1 274 ? -25.203 -1.402 32.466 1.00 96.00 274 LEU A C 1
ATOM 2153 O O . LEU A 1 274 ? -25.222 -1.300 33.689 1.00 96.00 274 LEU A O 1
ATOM 2157 N N . THR A 1 275 ? -25.879 -2.333 31.805 1.00 96.00 275 THR A N 1
ATOM 2158 C CA . THR A 1 275 ? -26.582 -3.443 32.459 1.00 96.00 275 THR A CA 1
ATOM 2159 C C . THR A 1 275 ? -25.583 -4.476 32.964 1.00 96.00 275 THR A C 1
ATOM 2161 O O . THR A 1 275 ? -24.498 -4.585 32.410 1.00 96.00 275 THR A O 1
ATOM 2164 N N . ALA A 1 276 ? -25.929 -5.249 33.991 1.00 96.50 276 ALA A N 1
ATOM 2165 C CA . ALA A 1 276 ? -25.108 -6.397 34.362 1.00 96.50 276 ALA A CA 1
ATOM 2166 C C . ALA A 1 276 ? -25.108 -7.467 33.251 1.00 96.50 276 ALA A C 1
ATOM 2168 O O . ALA A 1 276 ? -26.115 -7.656 32.561 1.00 96.50 276 ALA A O 1
ATOM 2169 N N . GLY A 1 277 ? -23.986 -8.167 33.092 1.00 96.44 277 GLY A N 1
ATOM 2170 C CA . GLY A 1 277 ? -23.778 -9.201 32.081 1.00 96.44 277 GLY A CA 1
ATOM 2171 C C . GLY A 1 277 ? -22.655 -8.902 31.082 1.00 96.44 277 GLY A C 1
ATOM 2172 O O . GLY A 1 277 ? -21.850 -7.985 31.286 1.00 96.44 277 GLY A O 1
ATOM 2173 N N . PRO A 1 278 ? -22.590 -9.683 29.989 1.00 97.25 278 PRO A N 1
ATOM 2174 C CA . PRO A 1 278 ? -21.516 -9.585 29.015 1.00 97.25 278 PRO A CA 1
ATOM 2175 C C . PRO A 1 278 ? -21.706 -8.391 28.078 1.00 97.25 278 PRO A C 1
ATOM 2177 O O . PRO A 1 278 ? -22.758 -8.215 27.461 1.00 97.25 278 PRO A O 1
ATOM 2180 N N . HIS A 1 279 ? -20.631 -7.635 27.902 1.00 98.19 279 HIS A N 1
ATOM 2181 C CA . HIS A 1 279 ? -20.491 -6.538 26.953 1.00 98.19 279 HIS A CA 1
ATOM 2182 C C . HIS A 1 279 ? -19.281 -6.772 26.047 1.00 98.19 279 HIS A C 1
ATOM 2184 O O . HIS A 1 279 ? -18.320 -7.448 26.428 1.00 98.19 279 HIS A O 1
ATOM 2190 N N . ILE A 1 280 ? -19.301 -6.206 24.839 1.00 98.38 280 ILE A N 1
ATOM 2191 C CA . ILE A 1 280 ? -18.184 -6.326 23.890 1.00 98.38 280 ILE A CA 1
ATOM 2192 C C . ILE A 1 280 ? -17.765 -4.942 23.413 1.00 98.38 280 ILE A C 1
ATOM 2194 O O . ILE A 1 280 ? -18.537 -4.228 22.769 1.00 98.38 280 ILE A O 1
ATOM 2198 N N . LEU A 1 281 ? -16.509 -4.586 23.690 1.00 98.62 281 LEU A N 1
ATOM 2199 C CA . LEU A 1 281 ? -15.848 -3.438 23.081 1.00 98.62 281 LEU A CA 1
ATOM 2200 C C . LEU A 1 281 ? -15.097 -3.885 21.825 1.00 98.62 281 LEU A C 1
ATOM 2202 O O . LEU A 1 281 ? -14.143 -4.658 21.915 1.00 98.62 281 LEU A O 1
ATOM 2206 N N . ARG A 1 282 ? -15.474 -3.351 20.665 1.00 98.69 282 ARG A N 1
ATOM 2207 C CA . ARG A 1 282 ? -14.759 -3.519 19.397 1.00 98.69 282 ARG A CA 1
ATOM 2208 C C . ARG A 1 282 ? -13.963 -2.256 19.087 1.00 98.69 282 ARG A C 1
ATOM 2210 O O . ARG A 1 282 ? -14.502 -1.155 19.139 1.00 98.69 282 ARG A O 1
ATOM 2217 N N . ILE A 1 283 ? -12.683 -2.414 18.767 1.00 98.69 283 ILE A N 1
ATOM 2218 C CA . ILE A 1 283 ? -11.795 -1.337 18.320 1.00 98.69 283 ILE A CA 1
ATOM 2219 C C . ILE A 1 283 ? -11.327 -1.680 16.910 1.00 98.69 283 ILE A C 1
ATOM 2221 O O . ILE A 1 283 ? -10.773 -2.762 16.690 1.00 98.69 283 ILE A O 1
ATOM 2225 N N . THR A 1 284 ? -11.549 -0.768 15.968 1.00 98.69 284 THR A N 1
ATOM 2226 C CA . THR A 1 284 ? -11.103 -0.889 14.575 1.00 98.69 284 THR A CA 1
ATOM 2227 C C . THR A 1 284 ? -10.137 0.245 14.270 1.00 98.69 284 THR A C 1
ATOM 2229 O O . THR A 1 284 ? -10.449 1.391 14.568 1.00 98.69 284 THR A O 1
ATOM 2232 N N . ALA A 1 285 ? -8.979 -0.062 13.694 1.00 98.69 285 ALA A N 1
ATOM 2233 C CA . ALA A 1 285 ? -7.972 0.917 13.293 1.00 98.69 285 ALA A CA 1
ATOM 2234 C C . ALA A 1 285 ? -7.578 0.705 11.831 1.00 98.69 285 ALA A C 1
ATOM 2236 O O . ALA A 1 285 ? -7.452 -0.444 11.405 1.00 98.69 285 ALA A O 1
ATOM 2237 N N . GLU A 1 286 ? -7.353 1.794 11.104 1.00 98.44 286 GLU A N 1
ATOM 2238 C CA . GLU A 1 286 ? -6.933 1.815 9.702 1.00 98.44 286 GLU A CA 1
ATOM 2239 C C . GLU A 1 286 ? -5.690 2.699 9.525 1.00 98.44 286 GLU A C 1
ATOM 2241 O O . GLU A 1 286 ? -5.547 3.733 10.185 1.00 98.44 286 GLU A O 1
ATOM 2246 N N . ASP A 1 287 ? -4.771 2.282 8.658 1.00 98.50 287 ASP A N 1
ATOM 2247 C CA . ASP A 1 287 ? -3.560 3.030 8.304 1.00 98.50 287 ASP A CA 1
ATOM 2248 C C . ASP A 1 287 ? -3.705 3.792 6.969 1.00 98.50 287 ASP A C 1
ATOM 2250 O O . ASP A 1 287 ? -4.751 3.750 6.319 1.00 98.50 287 ASP A O 1
ATOM 2254 N N . ALA A 1 288 ? -2.666 4.510 6.534 1.00 97.38 288 ALA A N 1
ATOM 2255 C CA . ALA A 1 288 ? -2.721 5.255 5.270 1.00 97.38 288 ALA A CA 1
ATOM 2256 C C . ALA A 1 288 ? -2.552 4.377 4.010 1.00 97.38 288 ALA A C 1
ATOM 2258 O O . ALA A 1 288 ? -2.743 4.867 2.894 1.00 97.38 288 ALA A O 1
ATOM 2259 N N . ALA A 1 289 ? -2.191 3.099 4.161 1.00 97.25 289 ALA A N 1
ATOM 2260 C CA . ALA A 1 289 ? -2.172 2.110 3.083 1.00 97.25 289 ALA A CA 1
ATOM 2261 C C . ALA A 1 289 ? -3.514 1.366 2.921 1.00 97.25 289 ALA A C 1
ATOM 2263 O O . ALA A 1 289 ? -3.693 0.636 1.941 1.00 97.25 289 ALA A O 1
ATOM 2264 N N . GLY A 1 290 ? -4.459 1.556 3.848 1.00 96.56 290 GLY A N 1
ATOM 2265 C CA . GLY A 1 290 ? -5.753 0.874 3.898 1.00 96.56 290 GLY A CA 1
ATOM 2266 C C . GLY A 1 290 ? -5.701 -0.513 4.554 1.00 96.56 290 GLY A C 1
ATOM 2267 O O . GLY A 1 290 ? -6.566 -1.360 4.296 1.00 96.56 290 GLY A O 1
ATOM 2268 N N . ASN A 1 291 ? -4.681 -0.807 5.366 1.00 98.12 291 ASN A N 1
ATOM 2269 C CA . ASN A 1 291 ? -4.684 -1.980 6.234 1.00 98.12 291 ASN A CA 1
ATOM 2270 C C . ASN A 1 291 ? -5.552 -1.719 7.462 1.00 98.12 291 ASN A C 1
ATOM 2272 O O . ASN A 1 291 ? -5.473 -0.670 8.094 1.00 98.12 291 ASN A O 1
ATOM 2276 N N . VAL A 1 292 ? -6.347 -2.723 7.835 1.00 98.38 292 VAL A N 1
ATOM 2277 C CA . VAL A 1 292 ? -7.305 -2.629 8.940 1.00 98.38 292 VAL A CA 1
ATOM 2278 C C . VAL A 1 292 ? -6.991 -3.673 10.006 1.00 98.38 292 VAL A C 1
ATOM 2280 O O . VAL A 1 292 ? -6.903 -4.868 9.709 1.00 98.38 292 VAL A O 1
ATOM 2283 N N . THR A 1 293 ? -6.907 -3.236 11.261 1.00 98.69 293 THR A N 1
ATOM 2284 C CA . THR A 1 293 ? -6.829 -4.103 12.442 1.00 98.69 293 THR A CA 1
ATOM 2285 C C . THR A 1 293 ? -8.114 -3.991 13.250 1.00 98.69 293 THR A C 1
ATOM 2287 O O . THR A 1 293 ? -8.525 -2.901 13.633 1.00 98.69 293 THR A O 1
ATOM 2290 N N . VAL A 1 294 ? -8.722 -5.136 13.571 1.00 98.62 294 VAL A N 1
ATOM 2291 C CA . VAL A 1 294 ? -9.884 -5.224 14.469 1.00 98.62 294 VAL A CA 1
ATOM 2292 C C . VAL A 1 294 ? -9.509 -6.023 15.718 1.00 98.62 294 VAL A C 1
ATOM 2294 O O . VAL A 1 294 ? -8.868 -7.082 15.638 1.00 98.62 294 VAL A O 1
ATOM 2297 N N . ARG A 1 295 ? -9.909 -5.518 16.886 1.00 98.50 295 ARG A N 1
ATOM 2298 C CA . ARG A 1 295 ? -9.809 -6.202 18.181 1.00 98.50 295 ARG A CA 1
ATOM 2299 C C . ARG A 1 295 ? -11.133 -6.118 18.922 1.00 98.50 295 ARG A C 1
ATOM 2301 O O . ARG A 1 295 ? -11.772 -5.073 18.930 1.00 98.50 295 ARG A O 1
ATOM 2308 N N . GLU A 1 296 ? -11.503 -7.212 19.570 1.00 98.38 296 GLU A N 1
ATOM 2309 C CA . GLU A 1 296 ? -12.684 -7.298 20.424 1.00 98.38 296 GLU A CA 1
ATOM 2310 C C . GLU A 1 296 ? -12.251 -7.657 21.842 1.00 98.38 296 GLU A C 1
ATOM 2312 O O . GLU A 1 296 ? -11.423 -8.550 22.045 1.00 98.38 296 GLU A O 1
ATOM 2317 N N . TYR A 1 297 ? -12.800 -6.936 22.813 1.00 98.31 297 TYR A N 1
ATOM 2318 C CA . TYR A 1 297 ? -12.519 -7.088 24.230 1.00 98.31 297 TYR A CA 1
ATOM 2319 C C . TYR A 1 297 ? -13.835 -7.375 24.959 1.00 98.31 297 TYR A C 1
ATOM 2321 O O . TYR A 1 297 ? -14.682 -6.479 25.044 1.00 98.31 297 TYR A O 1
ATOM 2329 N N . PRO A 1 298 ? -14.037 -8.603 25.465 1.00 98.19 298 PRO A N 1
ATOM 2330 C CA . PRO A 1 298 ? -15.179 -8.901 26.313 1.00 98.19 298 PRO A CA 1
ATOM 2331 C C . PRO A 1 298 ? -15.006 -8.225 27.677 1.00 98.19 298 PRO A C 1
ATOM 2333 O O . PRO A 1 298 ? -13.907 -8.218 28.238 1.00 98.19 298 PRO A O 1
ATOM 2336 N N . ILE A 1 299 ? -16.096 -7.674 28.199 1.00 98.31 299 ILE A N 1
ATOM 2337 C CA . ILE A 1 299 ? -16.178 -7.028 29.508 1.00 98.31 299 ILE A CA 1
ATOM 2338 C C . ILE A 1 299 ? -17.388 -7.619 30.222 1.00 98.31 299 ILE A C 1
ATOM 2340 O O . ILE A 1 299 ? -18.498 -7.536 29.706 1.00 98.31 299 ILE A O 1
ATOM 2344 N N . GLU A 1 300 ? -17.193 -8.178 31.409 1.00 97.75 300 GLU A N 1
ATOM 2345 C CA . GLU A 1 300 ? -18.301 -8.590 32.269 1.00 97.75 300 GLU A CA 1
ATOM 2346 C C . GLU A 1 300 ? -18.666 -7.444 33.217 1.00 97.75 300 GLU A C 1
ATOM 2348 O O . GLU A 1 300 ? -17.873 -7.059 34.082 1.00 97.75 300 GLU A O 1
ATOM 2353 N N . VAL A 1 301 ? -19.861 -6.879 33.072 1.00 98.00 301 VAL A N 1
ATOM 2354 C CA . VAL A 1 301 ? -20.380 -5.927 34.058 1.00 98.00 301 VAL A CA 1
ATOM 2355 C C . VAL A 1 301 ? -21.025 -6.728 35.176 1.00 98.00 301 VAL A C 1
ATOM 2357 O O . VAL A 1 301 ? -22.018 -7.419 34.968 1.00 98.00 301 VAL A O 1
ATOM 2360 N N . VAL A 1 302 ? -20.448 -6.650 36.367 1.00 96.50 302 VAL A N 1
ATOM 2361 C CA . VAL A 1 302 ? -20.864 -7.465 37.507 1.00 96.50 302 VAL A CA 1
ATOM 2362 C C . VAL A 1 302 ? -21.662 -6.633 38.510 1.00 96.50 302 VAL A C 1
ATOM 2364 O O . VAL A 1 302 ? -21.401 -5.447 38.721 1.00 96.50 302 VAL A O 1
ATOM 2367 N N . VAL A 1 303 ? -22.637 -7.280 39.139 1.00 95.56 303 VAL A N 1
ATOM 2368 C CA . VAL A 1 303 ? -23.366 -6.787 40.307 1.00 95.56 303 VAL A CA 1
ATOM 2369 C C . VAL A 1 303 ? -23.594 -7.964 41.244 1.00 95.56 303 VAL A C 1
ATOM 2371 O O . VAL A 1 303 ? -23.885 -9.074 40.794 1.00 95.56 303 VAL A O 1
ATOM 2374 N N . ASP A 1 304 ? -23.442 -7.729 42.538 1.00 92.62 304 ASP A N 1
ATOM 2375 C CA . ASP A 1 304 ? -23.710 -8.715 43.577 1.00 92.62 304 ASP A CA 1
ATOM 2376 C C . ASP A 1 304 ? -24.728 -8.182 44.595 1.00 92.62 304 ASP A C 1
ATOM 2378 O O . ASP A 1 304 ? -25.131 -7.015 44.575 1.00 92.62 304 ASP A O 1
ATOM 2382 N N . GLN A 1 305 ? -25.175 -9.063 45.491 1.00 93.25 305 GLN A N 1
ATOM 2383 C CA . GLN A 1 305 ? -26.155 -8.705 46.515 1.00 93.25 305 GLN A CA 1
ATOM 2384 C C . GLN A 1 305 ? -25.642 -7.652 47.511 1.00 93.25 305 GLN A C 1
ATOM 2386 O O . GLN A 1 305 ? -26.457 -6.957 48.118 1.00 93.25 305 GLN A O 1
ATOM 2391 N N . GLU A 1 306 ? -24.323 -7.531 47.698 1.00 92.94 306 GLU A N 1
ATOM 2392 C CA . GLU A 1 306 ? -23.715 -6.564 48.619 1.00 92.94 306 GLU A CA 1
ATOM 2393 C C . GLU A 1 306 ? -23.720 -5.147 48.044 1.00 92.94 306 GLU A C 1
ATOM 2395 O O . GLU A 1 306 ? -23.639 -4.197 48.807 1.00 92.94 306 GLU A O 1
ATOM 2400 N N . GLN A 1 307 ? -23.863 -4.990 46.726 1.00 94.81 307 GLN A N 1
ATOM 2401 C CA . GLN A 1 307 ? -23.871 -3.682 46.063 1.00 94.81 307 GLN A CA 1
ATOM 2402 C C . GLN A 1 307 ? -25.264 -3.088 45.847 1.00 94.81 307 GLN A C 1
ATOM 2404 O O . GLN A 1 307 ? -25.390 -1.915 45.489 1.00 94.81 307 GLN A O 1
ATOM 2409 N N . LEU A 1 308 ? -26.329 -3.872 46.033 1.00 96.81 308 LEU A N 1
ATOM 2410 C CA . LEU A 1 308 ? -27.690 -3.423 45.727 1.00 96.81 308 LEU A CA 1
ATOM 2411 C C . LEU A 1 308 ? -28.116 -2.197 46.550 1.00 96.81 308 LEU A C 1
ATOM 2413 O O . LEU A 1 308 ? -28.873 -1.361 46.050 1.00 96.81 308 LEU A O 1
ATOM 2417 N N . ASP A 1 309 ? -27.655 -2.057 47.795 1.00 96.81 309 ASP A N 1
ATOM 2418 C CA . ASP A 1 309 ? -27.979 -0.893 48.620 1.00 96.81 309 ASP A CA 1
ATOM 2419 C C . ASP A 1 309 ? -27.269 0.372 48.134 1.00 96.81 309 ASP A C 1
ATOM 2421 O O . ASP A 1 309 ? -27.900 1.433 48.104 1.00 96.81 309 ASP A O 1
ATOM 2425 N N . ASP A 1 310 ? -26.024 0.265 47.668 1.00 96.25 310 ASP A N 1
ATOM 2426 C CA . ASP A 1 310 ? -25.307 1.367 47.019 1.00 96.25 310 ASP A CA 1
ATOM 2427 C C . ASP A 1 310 ? -25.997 1.799 45.719 1.00 96.25 310 ASP A C 1
ATOM 2429 O O . ASP A 1 310 ? -26.174 2.997 45.479 1.00 96.25 310 ASP A O 1
ATOM 2433 N N . ILE A 1 311 ? -26.471 0.845 44.909 1.00 97.62 311 ILE A N 1
ATOM 2434 C CA . ILE A 1 311 ? -27.217 1.133 43.674 1.00 97.62 311 ILE A CA 1
ATOM 2435 C C . ILE A 1 311 ? -28.516 1.883 43.994 1.00 97.62 311 ILE A C 1
ATOM 2437 O O . ILE A 1 311 ? -28.811 2.906 43.370 1.00 97.62 311 ILE A O 1
ATOM 2441 N N . VAL A 1 312 ? -29.284 1.426 44.990 1.00 98.12 312 VAL A N 1
ATOM 2442 C CA . VAL A 1 312 ? -30.532 2.088 45.408 1.00 98.12 312 VAL A CA 1
ATOM 2443 C C . VAL A 1 312 ? -30.274 3.493 45.955 1.00 98.12 312 VAL A C 1
ATOM 2445 O O . VAL A 1 312 ? -30.999 4.422 45.589 1.00 98.12 312 VAL A O 1
ATOM 2448 N N . ARG A 1 313 ? -29.236 3.683 46.780 1.00 97.38 313 ARG A N 1
ATOM 2449 C CA . ARG A 1 313 ? -28.839 5.012 47.280 1.00 97.38 313 ARG A CA 1
ATOM 2450 C C . ARG A 1 313 ? -28.439 5.938 46.135 1.00 97.38 313 ARG A C 1
ATOM 2452 O O . ARG A 1 313 ? -28.928 7.062 46.070 1.00 97.38 313 ARG A O 1
ATOM 2459 N N . ALA A 1 314 ? -27.632 5.455 45.191 1.00 96.19 314 ALA A N 1
ATOM 2460 C CA . ALA A 1 314 ? -27.248 6.221 44.009 1.00 96.19 314 ALA A CA 1
ATOM 2461 C C . ALA A 1 314 ? -28.465 6.588 43.139 1.00 96.19 314 ALA A C 1
ATOM 2463 O O . ALA A 1 314 ? -28.520 7.684 42.579 1.00 96.19 314 ALA A O 1
ATOM 2464 N N . GLY A 1 315 ? -29.462 5.704 43.048 1.00 96.75 315 GLY A N 1
ATOM 2465 C CA . GLY A 1 315 ? -30.734 5.985 42.384 1.00 96.75 315 GLY A CA 1
ATOM 2466 C C . GLY A 1 315 ? -31.514 7.128 43.037 1.00 96.75 315 GLY A C 1
ATOM 2467 O O . GLY A 1 315 ? -32.026 7.999 42.334 1.00 96.75 315 GLY A O 1
ATOM 2468 N N . GLU A 1 316 ? -31.573 7.172 44.368 1.00 97.75 316 GLU A N 1
ATOM 2469 C CA . GLU A 1 316 ? -32.160 8.297 45.109 1.00 97.75 316 GLU A CA 1
ATOM 2470 C C . GLU A 1 316 ? -31.369 9.597 44.897 1.00 97.75 316 GLU A C 1
ATOM 2472 O O . GLU A 1 316 ? -31.956 10.628 44.571 1.00 97.75 316 GLU A O 1
ATOM 2477 N N . GLU A 1 317 ? -30.040 9.556 45.006 1.00 96.75 317 GLU A N 1
ATOM 2478 C CA . GLU A 1 317 ? -29.176 10.732 44.817 1.00 96.75 317 GLU A CA 1
ATOM 2479 C C . GLU A 1 317 ? -29.298 11.337 43.413 1.00 96.75 317 GLU A C 1
ATOM 2481 O O . GLU A 1 317 ? -29.285 12.560 43.250 1.00 96.75 317 GLU A O 1
ATOM 2486 N N . LYS A 1 318 ? -29.462 10.490 42.391 1.00 95.38 318 LYS A N 1
ATOM 2487 C CA . LYS A 1 318 ? -29.703 10.905 41.001 1.00 95.38 318 LYS A CA 1
ATOM 2488 C C . LYS A 1 318 ? -31.155 11.326 40.736 1.00 95.38 318 LYS A C 1
ATOM 2490 O O . LYS A 1 318 ? -31.464 11.765 39.628 1.00 95.38 318 LYS A O 1
ATOM 2495 N N . GLY A 1 319 ? -32.043 11.207 41.727 1.00 97.06 319 GLY A N 1
ATOM 2496 C CA . GLY A 1 319 ? -33.468 11.524 41.616 1.00 97.06 319 GLY A CA 1
ATOM 2497 C C . GLY A 1 319 ? -34.277 10.510 40.803 1.00 97.06 319 GLY A C 1
ATOM 2498 O O . GLY A 1 319 ? -35.408 10.800 40.420 1.00 97.06 319 GLY A O 1
ATOM 2499 N N . TRP A 1 320 ? -33.717 9.332 40.519 1.00 98.06 320 TRP A N 1
ATOM 2500 C CA . TRP A 1 320 ? -34.426 8.223 39.874 1.00 98.06 320 TRP A CA 1
ATOM 2501 C C . TRP A 1 320 ? -35.388 7.522 40.831 1.00 98.06 320 TRP A C 1
ATOM 2503 O O . TRP A 1 320 ? -36.335 6.884 40.379 1.00 98.06 320 TRP A O 1
ATOM 2513 N N . ILE A 1 321 ? -35.167 7.662 42.139 1.00 98.44 321 ILE A N 1
ATOM 2514 C CA . ILE A 1 321 ? -36.175 7.404 43.166 1.00 98.44 321 ILE A CA 1
ATOM 2515 C C . ILE A 1 321 ? -36.575 8.753 43.764 1.00 98.44 321 ILE A C 1
ATOM 2517 O O . ILE A 1 321 ? -35.757 9.417 44.396 1.00 98.44 321 ILE A O 1
ATOM 2521 N N . ASP A 1 322 ? -37.825 9.169 43.568 1.00 97.75 322 ASP A N 1
ATOM 2522 C CA . ASP A 1 322 ? -38.290 10.508 43.972 1.00 97.75 322 ASP A CA 1
ATOM 2523 C C . ASP A 1 322 ? -38.853 10.571 45.403 1.00 97.75 322 ASP A C 1
ATOM 2525 O O . ASP A 1 322 ? -39.190 11.643 45.913 1.00 97.75 322 ASP A O 1
ATOM 2529 N N . ASN A 1 323 ? -38.951 9.418 46.068 1.00 98.00 323 ASN A N 1
ATOM 2530 C CA . ASN A 1 323 ? -39.586 9.269 47.367 1.00 98.00 323 ASN A CA 1
ATOM 2531 C C . ASN A 1 323 ? -38.687 8.509 48.346 1.00 98.00 323 ASN A C 1
ATOM 2533 O O . ASN A 1 323 ? -38.540 7.290 48.258 1.00 98.00 323 ASN A O 1
ATOM 2537 N N . HIS A 1 324 ? -38.195 9.220 49.362 1.00 97.81 324 HIS A N 1
ATOM 2538 C CA . HIS A 1 324 ? -37.308 8.660 50.382 1.00 97.81 324 HIS A CA 1
ATOM 2539 C C . HIS A 1 324 ? -37.904 7.476 51.158 1.00 97.81 324 HIS A C 1
ATOM 2541 O O . HIS A 1 324 ? -37.198 6.544 51.540 1.00 97.81 324 HIS A O 1
ATOM 2547 N N . GLY A 1 325 ? -39.226 7.454 51.358 1.00 98.38 325 GLY A N 1
ATOM 2548 C CA . GLY A 1 325 ? -39.900 6.316 51.985 1.00 98.38 325 GLY A CA 1
ATOM 2549 C C . GLY A 1 325 ? -39.828 5.044 51.134 1.00 98.38 325 GLY A C 1
ATOM 2550 O O . GLY A 1 325 ? -39.727 3.947 51.683 1.00 98.38 325 GLY A O 1
ATOM 2551 N N . ILE A 1 326 ? -39.833 5.182 49.804 1.00 98.25 326 ILE A N 1
ATOM 2552 C CA . ILE A 1 326 ? -39.632 4.059 48.882 1.00 98.25 326 ILE A CA 1
ATOM 2553 C C . ILE A 1 326 ? -38.182 3.581 48.948 1.00 98.25 326 ILE A C 1
ATOM 2555 O O . ILE A 1 326 ? -37.974 2.378 49.091 1.00 98.25 326 ILE A O 1
ATOM 2559 N N . THR A 1 327 ? -37.201 4.488 48.962 1.00 98.56 327 THR A N 1
ATOM 2560 C CA . THR A 1 327 ? -35.783 4.141 49.154 1.00 98.56 327 THR A CA 1
ATOM 2561 C C . THR A 1 327 ? -35.579 3.317 50.425 1.00 98.56 327 THR A C 1
ATOM 2563 O O . THR A 1 327 ? -35.046 2.211 50.365 1.00 98.56 327 THR A O 1
ATOM 2566 N N . LEU A 1 328 ? -36.083 3.788 51.572 1.00 98.50 328 LEU A N 1
ATOM 2567 C CA . LEU A 1 328 ? -35.988 3.062 52.846 1.00 98.50 328 LEU A CA 1
ATOM 2568 C C . LEU A 1 328 ? -36.662 1.686 52.784 1.00 98.50 328 LEU A C 1
ATOM 2570 O O . LEU A 1 328 ? -36.150 0.720 53.350 1.00 98.50 328 LEU A O 1
ATOM 2574 N N . SER A 1 329 ? -37.793 1.578 52.080 1.00 98.38 329 SER A N 1
ATOM 2575 C CA . SER A 1 329 ? -38.474 0.296 51.890 1.00 98.38 329 SER A CA 1
ATOM 2576 C C . SER A 1 329 ? -37.668 -0.683 51.035 1.00 98.38 329 SER A C 1
ATOM 2578 O O . SER A 1 329 ? -37.736 -1.883 51.300 1.00 98.38 329 SER A O 1
ATOM 2580 N N . LEU A 1 330 ? -36.962 -0.213 50.003 1.00 98.56 330 LEU A N 1
ATOM 2581 C CA . LEU A 1 330 ? -36.086 -1.054 49.185 1.00 98.56 330 LEU A CA 1
ATOM 2582 C C . LEU A 1 330 ? -34.847 -1.476 49.979 1.00 98.56 330 LEU A C 1
ATOM 2584 O O . LEU A 1 330 ? -34.537 -2.662 50.017 1.00 98.56 330 LEU A O 1
ATOM 2588 N N . LEU A 1 331 ? -34.210 -0.546 50.696 1.00 98.62 331 LEU A N 1
ATOM 2589 C CA . LEU A 1 331 ? -33.050 -0.831 51.547 1.00 98.62 331 LEU A CA 1
ATOM 2590 C C . LEU A 1 331 ? -33.360 -1.870 52.633 1.00 98.62 331 LEU A C 1
ATOM 2592 O O . LEU A 1 331 ? -32.545 -2.748 52.883 1.00 98.62 331 LEU A O 1
ATOM 2596 N N . ALA A 1 332 ? -34.549 -1.830 53.243 1.00 98.56 332 ALA A N 1
ATOM 2597 C CA . ALA A 1 332 ? -34.960 -2.847 54.214 1.00 98.56 332 ALA A CA 1
ATOM 2598 C C . ALA A 1 332 ? -35.087 -4.249 53.589 1.00 98.56 332 ALA A C 1
ATOM 2600 O O . ALA A 1 332 ? -34.755 -5.239 54.234 1.00 98.56 332 ALA A O 1
ATOM 2601 N N . LYS A 1 333 ? -35.548 -4.337 52.335 1.00 98.44 333 LYS A N 1
ATOM 2602 C CA . LYS A 1 333 ? -35.640 -5.601 51.585 1.00 98.44 333 LYS A CA 1
ATOM 2603 C C . LYS A 1 333 ? -34.270 -6.101 51.132 1.00 98.44 333 LYS A C 1
ATOM 2605 O O . LYS A 1 333 ? -34.031 -7.300 51.156 1.00 98.44 333 LYS A O 1
ATOM 2610 N N . ILE A 1 334 ? -33.368 -5.193 50.765 1.00 98.38 334 ILE A N 1
ATOM 2611 C CA . ILE A 1 334 ? -31.974 -5.529 50.452 1.00 98.38 334 ILE A CA 1
ATOM 2612 C C . ILE A 1 334 ? -31.250 -6.030 51.708 1.00 98.38 334 ILE A C 1
ATOM 2614 O O . ILE A 1 334 ? -30.568 -7.044 51.647 1.00 98.38 334 ILE A O 1
ATOM 2618 N N . ALA A 1 335 ? -31.463 -5.402 52.867 1.00 98.06 335 ALA A N 1
ATOM 2619 C CA . ALA A 1 335 ? -30.882 -5.855 54.132 1.00 98.06 335 ALA A CA 1
ATOM 2620 C C . ALA A 1 335 ? -31.405 -7.233 54.585 1.00 98.06 335 ALA A C 1
ATOM 2622 O O . ALA A 1 335 ? -30.705 -7.950 55.296 1.00 98.06 335 ALA A O 1
ATOM 2623 N N . ASP A 1 336 ? -32.634 -7.598 54.211 1.00 97.50 336 ASP A N 1
ATOM 2624 C CA . ASP A 1 336 ? -33.174 -8.953 54.383 1.00 97.50 336 ASP A CA 1
ATOM 2625 C C . ASP A 1 336 ? -32.471 -9.938 53.436 1.00 97.50 336 ASP A C 1
ATOM 2627 O O . ASP A 1 336 ? -31.904 -10.928 53.888 1.00 97.50 336 ASP A O 1
ATOM 2631 N N . LEU A 1 337 ? -32.375 -9.602 52.144 1.00 96.81 337 LEU A N 1
ATOM 2632 C CA . LEU A 1 337 ? -31.634 -10.387 51.148 1.00 96.81 337 LEU A CA 1
ATOM 2633 C C . LEU A 1 337 ? -30.181 -10.658 51.568 1.00 96.81 337 LEU A C 1
ATOM 2635 O O . LEU A 1 337 ? -29.732 -11.799 51.528 1.00 96.81 337 LEU A O 1
ATOM 2639 N N . GLN A 1 338 ? -29.462 -9.638 52.032 1.00 96.38 338 GLN A N 1
ATOM 2640 C CA . GLN A 1 338 ? -28.057 -9.736 52.441 1.00 96.38 338 GLN A CA 1
ATOM 2641 C C . GLN A 1 338 ? -27.837 -10.601 53.702 1.00 96.38 338 GLN A C 1
ATOM 2643 O O . GLN A 1 338 ? -26.699 -10.957 54.005 1.00 96.38 338 GLN A O 1
ATOM 2648 N N . GLN A 1 339 ? -28.893 -10.981 54.438 1.00 95.94 339 GLN A N 1
ATOM 2649 C CA . GLN A 1 339 ? -28.794 -11.963 55.533 1.00 95.94 339 GLN A CA 1
ATOM 2650 C C . GLN A 1 339 ? -28.750 -13.411 55.032 1.00 95.94 339 GLN A C 1
ATOM 2652 O O . GLN A 1 339 ? -28.421 -14.321 55.802 1.00 95.94 339 GLN A O 1
ATOM 2657 N N . HIS A 1 340 ? -29.075 -13.639 53.761 1.00 94.94 340 HIS A N 1
ATOM 2658 C CA . HIS A 1 340 ? -29.131 -14.958 53.158 1.00 94.94 340 HIS A CA 1
ATOM 2659 C C . HIS A 1 340 ? -27.898 -15.221 52.273 1.00 94.94 340 HIS A C 1
ATOM 2661 O O . HIS A 1 340 ? -27.446 -14.335 51.544 1.00 94.94 340 HIS A O 1
ATOM 2667 N N . PRO A 1 341 ? -27.324 -16.441 52.303 1.00 91.88 341 PRO A N 1
ATOM 2668 C CA . PRO A 1 341 ? -26.288 -16.825 51.350 1.00 91.88 341 PRO A CA 1
ATOM 2669 C C . PRO A 1 341 ? -26.812 -16.760 49.904 1.00 91.88 341 PRO A C 1
ATOM 2671 O O . PRO A 1 341 ? -27.955 -17.186 49.677 1.00 91.88 341 PRO A O 1
ATOM 2674 N N . PRO A 1 342 ? -25.994 -16.315 48.928 1.00 90.62 342 PRO A N 1
ATOM 2675 C CA . PRO A 1 342 ? -26.370 -16.317 47.515 1.00 90.62 342 PRO A CA 1
ATOM 2676 C C . PRO A 1 342 ? -26.885 -17.689 47.053 1.00 90.62 342 PRO A C 1
ATOM 2678 O O . PRO A 1 342 ? -26.276 -18.718 47.350 1.00 90.62 342 PRO A O 1
ATOM 2681 N N . GLY A 1 343 ? -28.025 -17.699 46.352 1.00 88.44 343 GLY A N 1
ATOM 2682 C CA . GLY A 1 343 ? -28.690 -18.897 45.812 1.00 88.44 343 GLY A CA 1
ATOM 2683 C C . GLY A 1 343 ? -29.339 -19.827 46.839 1.00 88.44 343 GLY A C 1
ATOM 2684 O O . GLY A 1 343 ? -29.719 -20.947 46.504 1.00 88.44 343 GLY A O 1
ATOM 2685 N N . SER A 1 344 ? -29.471 -19.397 48.095 1.00 93.56 344 SER A N 1
ATOM 2686 C CA . SER A 1 344 ? -30.342 -20.078 49.057 1.00 93.56 344 SER A CA 1
ATOM 2687 C C . SER A 1 344 ? -31.823 -19.765 48.802 1.00 93.56 344 SER A C 1
ATOM 2689 O O . SER A 1 344 ? -32.154 -18.704 48.281 1.00 93.56 344 SER A O 1
ATOM 2691 N N . GLU A 1 345 ? -32.726 -20.646 49.249 1.00 93.94 345 GLU A N 1
ATOM 2692 C CA . GLU A 1 345 ? -34.185 -20.432 49.161 1.00 93.94 345 GLU A CA 1
ATOM 2693 C C . GLU A 1 345 ? -34.609 -19.095 49.800 1.00 93.94 345 GLU A C 1
ATOM 2695 O O . GLU A 1 345 ? -35.409 -18.361 49.230 1.00 93.94 345 GLU A O 1
ATOM 2700 N N . GLY A 1 346 ? -33.990 -18.721 50.928 1.00 94.94 346 GLY A N 1
ATOM 2701 C CA . GLY A 1 346 ? -34.228 -17.422 51.567 1.00 94.94 346 GLY A CA 1
ATOM 2702 C C . GLY A 1 346 ? -33.759 -16.229 50.723 1.00 94.94 346 GLY A C 1
ATOM 2703 O O . GLY A 1 346 ? -34.451 -15.215 50.669 1.00 94.94 346 GLY A O 1
ATOM 2704 N N . ALA A 1 347 ? -32.634 -16.352 50.007 1.00 94.75 347 ALA A N 1
ATOM 2705 C CA . ALA A 1 347 ? -32.180 -15.310 49.084 1.00 94.75 347 ALA A CA 1
ATOM 2706 C C . ALA A 1 347 ? -33.131 -15.167 47.882 1.00 94.75 347 ALA A C 1
ATOM 2708 O O . ALA A 1 347 ? -33.451 -14.048 47.487 1.00 94.75 347 ALA A O 1
ATOM 2709 N N . ASP A 1 348 ? -33.648 -16.273 47.341 1.00 94.56 348 ASP A N 1
ATOM 2710 C CA . ASP A 1 348 ? -34.617 -16.250 46.237 1.00 94.56 348 ASP A CA 1
ATOM 2711 C C . ASP A 1 348 ? -35.970 -15.644 46.646 1.00 94.56 348 ASP A C 1
ATOM 2713 O O . ASP A 1 348 ? -36.565 -14.866 45.886 1.00 94.56 348 ASP A O 1
ATOM 2717 N N . GLU A 1 349 ? -36.455 -15.949 47.853 1.00 96.06 349 GLU A N 1
ATOM 2718 C CA . GLU A 1 349 ? -37.658 -15.332 48.425 1.00 96.06 349 GLU A CA 1
ATOM 2719 C C . GLU A 1 349 ? -37.464 -13.823 48.642 1.00 96.06 349 GLU A C 1
ATOM 2721 O O . GLU A 1 349 ? -38.324 -13.021 48.250 1.00 96.06 349 GLU A O 1
ATOM 2726 N N . ALA A 1 350 ? -36.319 -13.420 49.201 1.00 97.06 350 ALA A N 1
ATOM 2727 C CA . ALA A 1 350 ? -35.980 -12.018 49.428 1.00 97.06 350 ALA A CA 1
ATOM 2728 C C . ALA A 1 350 ? -35.814 -11.240 48.107 1.00 97.06 350 ALA A C 1
ATOM 2730 O O . ALA A 1 350 ? -36.380 -10.150 47.965 1.00 97.06 350 ALA A O 1
ATOM 2731 N N . LEU A 1 351 ? -35.151 -11.821 47.096 1.00 96.50 351 LEU A N 1
ATOM 2732 C CA . LEU A 1 351 ? -35.094 -11.278 45.732 1.00 96.50 351 LEU A CA 1
ATOM 2733 C C . LEU A 1 351 ? -36.508 -11.122 45.159 1.00 96.50 351 LEU A C 1
ATOM 2735 O O . LEU A 1 351 ? -36.887 -10.038 44.730 1.00 96.50 351 LEU A O 1
ATOM 2739 N N . THR A 1 352 ? -37.356 -12.148 45.224 1.00 97.19 352 THR A N 1
ATOM 2740 C CA . THR A 1 352 ? -38.740 -12.062 44.718 1.00 97.19 352 THR A CA 1
ATOM 2741 C C . THR A 1 352 ? -39.534 -10.941 45.409 1.00 97.19 352 THR A C 1
ATOM 2743 O O . THR A 1 352 ? -40.290 -10.193 44.777 1.00 97.19 352 THR A O 1
ATOM 2746 N N . SER A 1 353 ? -39.348 -10.781 46.720 1.00 97.75 353 SER A N 1
ATOM 2747 C CA . SER A 1 353 ? -39.956 -9.717 47.527 1.00 97.75 353 SER A CA 1
ATOM 2748 C C . SER A 1 353 ? -39.482 -8.314 47.126 1.00 97.75 353 SER A C 1
ATOM 2750 O O . SER A 1 353 ? -40.285 -7.369 47.144 1.00 97.75 353 SER A O 1
ATOM 2752 N N . LEU A 1 354 ? -38.205 -8.165 46.764 1.00 98.38 354 LEU A N 1
ATOM 2753 C CA . LEU A 1 354 ? -37.611 -6.925 46.265 1.00 98.38 354 LEU A CA 1
ATOM 2754 C C . LEU A 1 354 ? -38.069 -6.611 44.829 1.00 98.38 354 LEU A C 1
ATOM 2756 O O . LEU A 1 354 ? -38.487 -5.481 44.567 1.00 98.38 354 LEU A O 1
ATOM 2760 N N . GLU A 1 355 ? -38.150 -7.604 43.940 1.00 98.31 355 GLU A N 1
ATOM 2761 C CA . GLU A 1 355 ? -38.623 -7.417 42.561 1.00 98.31 355 GLU A CA 1
ATOM 2762 C C . GLU A 1 355 ? -40.060 -6.916 42.536 1.00 98.31 355 GLU A C 1
ATOM 2764 O O . GLU A 1 355 ? -40.399 -5.993 41.797 1.00 98.31 355 GLU A O 1
ATOM 2769 N N . ASN A 1 356 ? -40.925 -7.528 43.349 1.00 98.38 356 ASN A N 1
ATOM 2770 C CA . ASN A 1 356 ? -42.326 -7.138 43.450 1.00 98.38 356 ASN A CA 1
ATOM 2771 C C . ASN A 1 356 ? -42.467 -5.688 43.929 1.00 98.38 356 ASN A C 1
ATOM 2773 O O . ASN A 1 356 ? -43.350 -4.968 43.457 1.00 98.38 356 ASN A O 1
ATOM 2777 N N . ALA A 1 357 ? -41.584 -5.238 44.826 1.00 98.19 357 ALA A N 1
ATOM 2778 C CA . ALA A 1 357 ? -41.557 -3.854 45.284 1.00 98.19 357 ALA A CA 1
ATOM 2779 C C . ALA A 1 357 ? -41.129 -2.893 44.164 1.00 98.19 357 ALA A C 1
ATOM 2781 O O . ALA A 1 357 ? -41.816 -1.896 43.932 1.00 98.19 357 ALA A O 1
ATOM 2782 N N . ILE A 1 358 ? -40.065 -3.222 43.424 1.00 98.56 358 ILE A N 1
ATOM 2783 C CA . ILE A 1 358 ? -39.598 -2.427 42.278 1.00 98.56 358 ILE A CA 1
ATOM 2784 C C . ILE A 1 358 ? -40.685 -2.359 41.196 1.00 98.56 358 ILE A C 1
ATOM 2786 O O . ILE A 1 358 ? -41.083 -1.268 40.786 1.00 98.56 358 ILE A O 1
ATOM 2790 N N . LYS A 1 359 ? -41.258 -3.504 40.800 1.00 98.50 359 LYS A N 1
ATOM 2791 C CA . LYS A 1 359 ? -42.356 -3.602 39.817 1.00 98.50 359 LYS A CA 1
ATOM 2792 C C . LYS A 1 359 ? -43.572 -2.767 40.228 1.00 98.50 359 LYS A C 1
ATOM 2794 O O . LYS A 1 359 ? -44.182 -2.118 39.382 1.00 98.50 359 LYS A O 1
ATOM 2799 N N . ALA A 1 360 ? -43.921 -2.743 41.516 1.00 98.12 360 ALA A N 1
ATOM 2800 C CA . ALA A 1 360 ? -45.059 -1.973 42.018 1.00 98.12 360 ALA A CA 1
ATOM 2801 C C . ALA A 1 360 ? -44.851 -0.449 41.959 1.00 98.12 360 ALA A C 1
ATOM 2803 O O . ALA A 1 360 ? -45.845 0.286 41.856 1.00 98.12 360 ALA A O 1
ATOM 2804 N N . GLN A 1 361 ? -43.598 0.014 42.042 1.00 98.38 361 GLN A N 1
ATOM 2805 C CA . GLN A 1 361 ? -43.224 1.434 42.088 1.00 98.38 361 GLN A CA 1
ATOM 2806 C C . GLN A 1 361 ? -42.654 1.979 40.773 1.00 98.38 361 GLN A C 1
ATOM 2808 O O . GLN A 1 361 ? -42.542 3.199 40.617 1.00 98.38 361 GLN A O 1
ATOM 2813 N N . ARG A 1 362 ? -42.352 1.100 39.814 1.00 98.25 362 ARG A N 1
ATOM 2814 C CA . ARG A 1 362 ? -41.923 1.444 38.458 1.00 98.25 362 ARG A CA 1
ATOM 2815 C C . ARG A 1 362 ? -42.884 2.440 37.802 1.00 98.25 362 ARG A C 1
ATOM 2817 O O . ARG A 1 362 ? -44.089 2.201 37.723 1.00 98.25 362 ARG A O 1
ATOM 2824 N N . GLY A 1 363 ? -42.338 3.557 37.330 1.00 96.62 363 GLY A N 1
ATOM 2825 C CA . GLY A 1 363 ? -43.078 4.653 36.702 1.00 96.62 363 GLY A CA 1
ATOM 2826 C C . GLY A 1 363 ? -43.959 5.472 37.655 1.00 96.62 363 GLY A C 1
ATOM 2827 O O . GLY A 1 363 ? -44.670 6.356 37.183 1.00 96.62 363 GLY A O 1
ATOM 2828 N N . LYS A 1 364 ? -43.946 5.187 38.967 1.00 97.25 364 LYS A N 1
ATOM 2829 C CA . LYS A 1 364 ? -44.655 5.969 39.998 1.00 97.25 364 LYS A CA 1
ATOM 2830 C C . LYS A 1 364 ? -43.688 6.794 40.832 1.00 97.25 364 LYS A C 1
ATOM 2832 O O . LYS A 1 364 ? -43.811 8.007 40.866 1.00 97.25 364 LYS A O 1
ATOM 2837 N N . HIS A 1 365 ? -42.767 6.099 41.494 1.00 97.94 365 HIS A N 1
ATOM 2838 C CA . HIS A 1 365 ? -41.753 6.673 42.381 1.00 97.94 365 HIS A CA 1
ATOM 2839 C C . HIS A 1 365 ? -40.339 6.206 42.034 1.00 97.94 365 HIS A C 1
ATOM 2841 O O . HIS A 1 365 ? -39.373 6.721 42.583 1.00 97.94 365 HIS A O 1
ATOM 2847 N N . ILE A 1 366 ? -40.222 5.217 41.142 1.00 98.56 366 ILE A N 1
ATOM 2848 C CA . ILE A 1 366 ? -38.961 4.750 40.572 1.00 98.56 366 ILE A CA 1
ATOM 2849 C C . ILE A 1 366 ? -39.033 4.999 39.068 1.00 98.56 366 ILE A C 1
ATOM 2851 O O . ILE A 1 366 ? -40.001 4.574 38.424 1.00 98.56 366 ILE A O 1
ATOM 2855 N N . ASP A 1 367 ? -38.029 5.669 38.512 1.00 98.38 367 ASP A N 1
ATOM 2856 C CA . ASP A 1 367 ? -37.866 5.834 37.071 1.00 98.38 367 ASP A CA 1
ATOM 2857 C C . ASP A 1 367 ? -37.960 4.479 36.350 1.00 98.38 367 ASP A C 1
ATOM 2859 O O . ASP A 1 367 ? -37.534 3.442 36.861 1.00 98.38 367 ASP A O 1
ATOM 2863 N N . SER A 1 368 ? -38.554 4.467 35.156 1.00 97.94 368 SER A N 1
ATOM 2864 C CA . SER A 1 368 ? -38.795 3.205 34.450 1.00 97.94 368 SER A CA 1
ATOM 2865 C C . SER A 1 368 ? -37.515 2.523 33.981 1.00 97.94 368 SER A C 1
ATOM 2867 O O . SER A 1 368 ? -37.465 1.298 34.044 1.00 97.94 368 SER A O 1
ATOM 2869 N N . GLY A 1 369 ? -36.509 3.284 33.540 1.00 97.12 369 GLY A N 1
ATOM 2870 C CA . GLY A 1 369 ? -35.224 2.733 33.113 1.00 97.12 369 GLY A CA 1
ATOM 2871 C C . GLY A 1 369 ? -34.411 2.234 34.304 1.00 97.12 369 GLY A C 1
ATOM 2872 O O . GLY A 1 369 ? -33.858 1.141 34.256 1.00 97.12 369 GLY A O 1
ATOM 2873 N N . PHE A 1 370 ? -34.419 2.973 35.415 1.00 97.94 370 PHE A N 1
ATOM 2874 C CA . PHE A 1 370 ? -33.753 2.519 36.638 1.00 97.94 370 PHE A CA 1
ATOM 2875 C C . PHE A 1 370 ? -34.425 1.282 37.258 1.00 97.94 370 PHE A C 1
ATOM 2877 O O . PHE A 1 370 ? -33.746 0.369 37.719 1.00 97.94 370 PHE A O 1
ATOM 2884 N N . ALA A 1 371 ? -35.758 1.196 37.213 1.00 98.25 371 ALA A N 1
ATOM 2885 C CA . ALA A 1 371 ? -36.470 -0.012 37.620 1.00 98.25 371 ALA A CA 1
ATOM 2886 C C . ALA A 1 371 ? -36.124 -1.218 36.729 1.00 98.25 371 ALA A C 1
ATOM 2888 O O . ALA A 1 371 ? -36.044 -2.332 37.234 1.00 98.25 371 ALA A O 1
ATOM 2889 N N . GLU A 1 372 ? -35.938 -1.022 35.419 1.00 97.88 372 GLU A N 1
ATOM 2890 C CA . GLU A 1 372 ? -35.475 -2.084 34.514 1.00 97.88 372 GLU A CA 1
ATOM 2891 C C . GLU A 1 372 ? -34.046 -2.527 34.824 1.00 97.88 372 GLU A C 1
ATOM 2893 O O . GLU A 1 372 ? -33.805 -3.731 34.852 1.00 97.88 372 GLU A O 1
ATOM 2898 N N . LEU A 1 373 ? -33.142 -1.583 35.113 1.00 97.56 373 LEU A N 1
ATOM 2899 C CA . LEU A 1 373 ? -31.773 -1.876 35.542 1.00 97.56 373 LEU A CA 1
ATOM 2900 C C . LEU A 1 373 ? -31.774 -2.777 36.784 1.00 97.56 373 LEU A C 1
ATOM 2902 O O . LEU A 1 373 ? -31.272 -3.892 36.720 1.00 97.56 373 LEU A O 1
ATOM 2906 N N . LEU A 1 374 ? -32.454 -2.345 37.854 1.00 98.06 374 LEU A N 1
ATOM 2907 C CA . LEU A 1 374 ? -32.542 -3.101 39.105 1.00 98.06 374 LEU A CA 1
ATOM 2908 C C . LEU A 1 374 ? 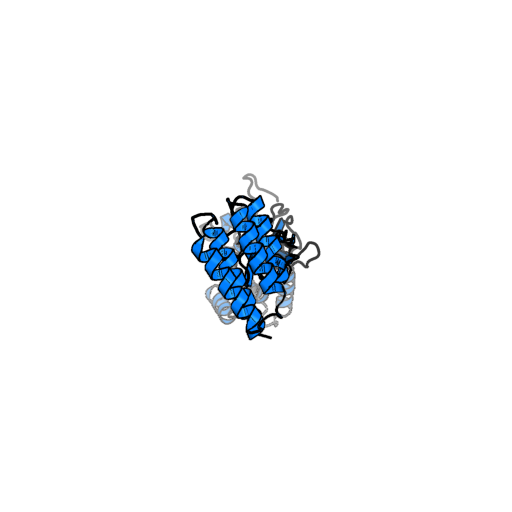-33.138 -4.499 38.904 1.00 98.06 374 LEU A C 1
ATOM 2910 O O . LEU A 1 374 ? -32.673 -5.459 39.503 1.00 98.06 374 LEU A O 1
ATOM 2914 N N . LEU A 1 375 ? -34.177 -4.638 38.075 1.00 97.88 375 LEU A N 1
ATOM 2915 C CA . LEU A 1 375 ? -34.755 -5.955 37.788 1.00 97.88 375 LEU A CA 1
ATOM 2916 C C . LEU A 1 375 ? -33.772 -6.853 37.023 1.00 97.88 375 LEU A C 1
ATOM 2918 O O . LEU A 1 375 ? -33.684 -8.040 37.330 1.00 97.88 375 LEU A O 1
ATOM 2922 N N . GLY A 1 376 ? -33.015 -6.291 36.078 1.00 97.19 376 GLY A N 1
ATOM 2923 C CA . GLY A 1 376 ? -31.942 -7.002 35.383 1.00 97.19 376 GLY A CA 1
ATOM 2924 C C . GLY A 1 376 ? -30.826 -7.450 36.329 1.00 97.19 376 GLY A C 1
ATOM 2925 O O . GLY A 1 376 ? -30.356 -8.580 36.217 1.00 97.19 376 GLY A O 1
ATOM 2926 N N . ASP A 1 377 ? -30.461 -6.617 37.304 1.00 97.38 377 ASP A N 1
ATOM 2927 C CA . ASP A 1 377 ? -29.451 -6.946 38.317 1.00 97.38 377 ASP A CA 1
ATOM 2928 C C . ASP A 1 377 ? -29.879 -8.142 39.173 1.00 97.38 377 ASP A C 1
ATOM 2930 O O . ASP A 1 377 ? -29.083 -9.026 39.481 1.00 97.38 377 ASP A O 1
ATOM 2934 N N . MET A 1 378 ? -31.162 -8.217 39.518 1.00 95.38 378 MET A N 1
ATOM 2935 C CA . MET A 1 378 ? -31.716 -9.325 40.299 1.00 95.38 378 MET A CA 1
ATOM 2936 C C . MET A 1 378 ? -31.729 -10.635 39.514 1.00 95.38 378 MET A C 1
ATOM 2938 O O . MET A 1 378 ? -31.377 -11.684 40.059 1.00 95.38 378 MET A O 1
ATOM 2942 N N . ASP A 1 379 ? -32.090 -10.575 38.231 1.00 94.62 379 ASP A N 1
ATOM 2943 C CA . ASP A 1 379 ? -31.996 -11.724 37.332 1.00 94.62 379 ASP A CA 1
ATOM 2944 C C . ASP A 1 379 ? -30.538 -12.170 37.158 1.00 94.62 379 ASP A C 1
ATOM 2946 O O . ASP A 1 379 ? -30.249 -13.369 37.170 1.00 94.62 379 ASP A O 1
ATOM 2950 N N . TYR A 1 380 ? -29.604 -11.225 37.055 1.00 95.12 380 TYR A N 1
ATOM 2951 C CA . TYR A 1 380 ? -28.175 -11.510 36.980 1.00 95.12 380 TYR A CA 1
ATOM 2952 C C . TYR A 1 380 ? -27.659 -12.218 38.242 1.00 95.12 380 TYR A C 1
ATOM 2954 O O . TYR A 1 380 ? -27.071 -13.298 38.138 1.00 95.12 380 TYR A O 1
ATOM 2962 N N . ILE A 1 381 ? -27.944 -11.675 39.432 1.00 94.31 381 ILE A N 1
ATOM 2963 C CA . ILE A 1 381 ? -27.543 -12.254 40.728 1.00 94.31 381 ILE A CA 1
ATOM 2964 C C . ILE A 1 381 ? -28.085 -13.680 40.879 1.00 94.31 381 ILE A C 1
ATOM 2966 O O . ILE A 1 381 ? -27.355 -14.585 41.286 1.00 94.31 381 ILE A O 1
ATOM 2970 N N . ARG A 1 382 ? -29.346 -13.910 40.496 1.00 91.69 382 ARG A N 1
ATOM 2971 C CA . ARG A 1 382 ? -29.969 -15.242 40.527 1.00 91.69 382 ARG A CA 1
ATOM 2972 C C . ARG A 1 382 ? -29.250 -16.239 39.612 1.00 91.69 382 ARG A C 1
ATOM 2974 O O . ARG A 1 382 ? -29.038 -17.394 39.983 1.00 91.69 382 ARG A O 1
ATOM 2981 N N . ASN A 1 383 ? -28.854 -15.798 38.420 1.00 87.56 383 ASN A N 1
ATOM 2982 C CA . ASN A 1 383 ? -28.233 -16.661 37.417 1.00 87.56 383 ASN A CA 1
ATOM 2983 C C . ASN A 1 383 ? -26.753 -16.965 37.699 1.00 87.56 383 ASN A C 1
ATOM 2985 O O . ASN A 1 383 ? -26.285 -18.036 37.308 1.00 87.56 383 ASN A O 1
ATOM 2989 N N . GLN A 1 384 ? -26.027 -16.098 38.413 1.00 81.25 384 GLN A N 1
ATOM 2990 C CA . GLN A 1 384 ? -24.628 -16.362 38.778 1.00 81.25 384 GLN A CA 1
ATOM 2991 C C . GLN A 1 384 ? -24.454 -17.634 39.626 1.00 81.25 384 GLN A C 1
ATOM 2993 O O . GLN A 1 384 ? -23.480 -18.369 39.448 1.00 81.25 384 GLN A O 1
ATOM 2998 N N . VAL A 1 385 ? -25.418 -17.943 40.498 1.00 66.06 385 VAL A N 1
ATOM 2999 C CA . VAL A 1 385 ? -25.354 -19.116 41.392 1.00 66.06 385 VAL A CA 1
ATOM 3000 C C . VAL A 1 385 ? -25.757 -20.418 40.690 1.00 66.06 385 VAL A C 1
ATOM 3002 O O . VAL A 1 385 ? -25.420 -21.504 41.143 1.00 66.06 385 VAL A O 1
ATOM 3005 N N . SER A 1 386 ? -26.433 -20.331 39.542 1.00 57.03 386 SER A N 1
ATOM 3006 C CA . SER A 1 386 ? -26.785 -21.508 38.731 1.00 57.03 386 SER A CA 1
ATOM 3007 C C . SER A 1 386 ? -25.625 -22.007 37.853 1.00 57.03 386 SER A C 1
ATOM 3009 O O . SER A 1 386 ? -25.714 -23.091 37.277 1.00 57.03 386 SER A O 1
ATOM 3011 N N . ALA A 1 387 ? -24.561 -21.207 37.717 1.00 48.88 387 ALA A N 1
ATOM 3012 C CA . ALA A 1 387 ? -23.393 -21.482 36.878 1.00 48.88 387 ALA A CA 1
ATOM 3013 C C . ALA A 1 387 ? -22.115 -21.822 37.676 1.00 48.88 387 ALA A C 1
ATOM 3015 O O . ALA A 1 387 ? -21.098 -22.161 37.063 1.00 48.88 387 ALA A O 1
ATOM 3016 N N . SER A 1 388 ? -22.163 -21.725 39.010 1.00 43.56 388 SER A N 1
ATOM 3017 C CA . SER A 1 388 ? -21.097 -22.112 39.951 1.00 43.56 388 SER A CA 1
ATOM 3018 C C . SER A 1 388 ? -21.409 -23.451 40.614 1.00 43.56 388 SER A C 1
ATOM 3020 O O . SER A 1 388 ? -20.432 -24.174 40.924 1.00 43.56 388 SER A O 1
#

Foldseek 3Di:
DDADPVRDDLLNLLLCLLVDPDVVRAQPDPPSHDPSNSCVLVVLLCQQQNPVLVVVLVVVQVPDDPVQNDPDPQSVLLVCQQSSCVSSLANCLVSCVSSRHPHPVVVSVVSSVVVVRHHDPDNSSLADDDPAAQDFWDKDKPDPAQEAQAKIKIDTHDDPNLVSSNKFKWKAKDPPGDTDTDDDIDIGGDAAKIKIKMWIATSVRDIYDIDIDIYHYDNDFKDKAKDADQEDELQDKDKIAIDIFDDHQTWPDKWKDKQNHTAPNIDIDHRNRDAAAKIKIWMWTAGSNGDIDIDIHIYGHADELVCLLVLLVVCVVVQQQVDVVLSVVLNVLSVQLVVDDQQDPSNVVSLVVNLVSLVVCDPPRGDPSSSVRSNSNSVRSNVVVVVD

Sequence (388 aa):
MIRNADGKDFYDLAFEYMESDLPGKSFGASGQLDLFGYLVMFRQLSLAYGWDFYADLHKAYRELPASQLPATNQEEIDTFVVMASITAGENLTEFFDKWALPYSKAEVKSRIEALNLPSPAQELWRLRETHSLKDPPEIKVESETEWNRDSVQVSIAMTPEAEAAGMRSQFKLGSKGTWTNYTAPILLETEGETTVYARMAALSGVTSDETSKTVRIDRSGPEIKANVPQSVYQTERLTISPQITDTLSGVSDFSLELDGKEASETLVREPLTLTAGPHILRITAEDAAGNVTVREYPIEVVVDQEQLDDIVRAGEEKGWIDNHGITLSLLAKIADLQQHPPGSEGADEALTSLENAIKAQRGKHIDSGFAELLLGDMDYIRNQVSAS

Organism: NCBI:txid743719

Secondary structure (DSSP, 8-state):
----TTS--HHHHHHHHHH---TT--TT-TTTS-HHHHHHHHHHHHHHH-SHHHHHHHHHHHTS-GGGS--SHHHHHHHHHHHHHHHHTS--HHHHHHTT----HHHHHHHHHTTTPPPPSS-GGG----S---PPPEEEES--SSSBSS-EEEEEEPPHHHHHTT-EEEEEESTTPPPEE--SPEEE-SSEEEEEEEEEE-TTS-B---EEEEEEE--PPPEEE----SEEETTSPEEE--EEE-SSS-EEEEEEEETTEEE-SSEEE-TTSS-SEEEEEEEEEEETT--EEEEEEEEEEE--TTTHHHHHHHHHHTTSB--HHHHHHHHHHHHHHTTSPTTSHHHHHHHHHHHHHHHHHBTTTB-HHHHHHHHHHHHHHHHHTT--

Radius of gyration: 44.09 Å; chains: 1; bounding box: 86×48×115 Å

pLDDT: mean 94.19, std 6.87, range [43.56, 98.69]